Protein 1SVD (pdb70)

Radius of gyration: 25.62 Å; Cα contacts (8 Å, |Δi|>4): 1165; chains: 2; bounding box: 59×53×84 Å

Foldseek 3Di:
DQEAQPDDADLQWKKWKKKFQFDPPDDPSVLLSCLFCCLWVNDDDDDPVCVVDPVVQRTKHFHDKADDPPDNRIIITMIIGHNVSADAQPLPGNCCSNPVPSQVPPRTPAMETQDMARRQVRLVRFDFALQFQPRVCVVQVDDQAAAEEAEEDDLDDAELQRSLVQLLLQLLLAHQEYERDQPPAADPRYGQLSNLVSNLVSQVVSCVNRVGHHAYARELLDDDLVSSVVSVVVNLVSPGQHYEYADVVSHLVSLLVVSVVCSVRRHAYAYEPPPVCVADVDPGHHYHVLHVLLSDRRSYHQAYEQEQLVVDDPQPSLLSLQSLCVQADQWRQDDVSNSRHHIYGSHPRHHHAYEYDDDDALLCQLVSCVSRPGRHYYYDYCQQQVQPVGRSLSSNLNNLSRVLSSVCVVVVHSCNVCVVVSLVVSCVVRVSNVSSCVVPPDDDD/DDDDDDDDDAQPDPRVPPADDPVRQLVVLQVLVVVQWWKWKFKAALVCSVDPDGHTQPDTHHPDNDSVVVSVSQVVVCVVPVQIWMKMWTADVVVRDTPDMTTNHNGD

GO terms:
  GO:0031470 carboxysome (C, EXP)
  GO:0016984 ribulose-bisphosphate carboxylase activity (F, EXP)

Nearest PDB structures (foldseek):
  7smk-assembly1_A  TM=9.960E-01  e=2.592E-88  Halothiobacillus neapolitanus c2
  7qsw-assembly1_C  TM=9.834E-01  e=3.524E-79  synthetic construct
  1ej7-assembly1_L  TM=9.930E-01  e=4.612E-78  Nicotiana tabacum
  6kyj-assembly1_A  TM=9.934E-01  e=1.151E-77  Oryza sativa
  2v63-assembly1_F  TM=9.829E-01  e=4.045E-77  Chlamydomonas reinhardtii

Secondary structure (DSSP, 8-state):
--B-TT----TTSEEEEEEEEEPTT--HHHHHHHHHHHTTT--SS--GGGGGS-TTTSS-EEEEEEEETTEEEEEEEEEEE-GGGS-TT-HHHHHHHHHSSGGG-TTEEEEEEEEEE--HHHHTTS---SS-HHHHHHHHT--SS-EEEEE-S-SSS--HHHHHHHHHHHHHTT-SEEE--TT-SSBTTB-HHHHHHHHHHHHHHHHHHHSS--EEEEE---SSHHHHHHHHHHHHHHT--EEEEETTTT-HHHHHHHHHHHHHHT-EEEEE-TTHHHHHS-TTSEE-HHHHHHHHHHH--SEEE---STTS-GGG-HHHHHHHHHHH-SEE--BGGGTB-S-EE-TTPPP-EEEEESS--GGGHHHHHHHH-SSEEEE-SHHHHT-TT-HHHHHHHHHHHHHHHHHHHHTT--TTTTHHHHHHHHHTT-HHHHHHHHHHPPP--/-----------STTTTSPPP-HHHHHHHHHHHHHTT-EEEEEEE-GGGTT-S-PEEES---TT---HHHHHHHHHHHHHHSTTSEEEEEEEETTTTEEEEEEEEE---

Structure (mmCIF, N/CA/C/O backbone):
data_1SVD
#
_entry.id   1SVD
#
_cell.length_a   157.066
_cell.length_b   157.066
_cell.length_c   107.609
_cell.angle_alpha   90.00
_cell.angle_beta   90.00
_cell.angle_gamma   90.00
#
_symmetry.space_group_name_H-M   'I 4 2 2'
#
loop_
_entity.id
_entity.type
_entity.pdbx_description
1 polymer 'ribulose-1,5-bisphosphate carboxylase/oxygenase large subunit'
2 polymer 'Ribulose bisphosphate carboxylase small chain'
3 non-polymer 'SULFATE ION'
4 non-polymer GLYCEROL
5 water water
#
loop_
_atom_site.group_PDB
_atom_site.id
_atom_site.type_symbol
_atom_site.label_atom_id
_atom_site.label_alt_id
_atom_site.label_comp_id
_atom_site.label_asym_id
_atom_site.label_entity_id
_atom_site.label_seq_id
_atom_site.pdbx_PDB_ins_code
_atom_site.Cartn_x
_atom_site.Cartn_y
_atom_site.Cartn_z
_atom_site.occupancy
_atom_site.B_iso_or_equiv
_atom_site.auth_seq_id
_atom_site.auth_comp_id
_atom_site.auth_asym_id
_atom_site.auth_atom_id
_atom_site.pdbx_PDB_model_num
ATOM 1 N N . THR A 1 16 ? 17.697 48.710 -19.926 1.00 24.75 16 THR A N 1
ATOM 2 C CA . THR A 1 16 ? 16.335 48.145 -19.774 1.00 23.50 16 THR A CA 1
ATOM 3 C C . THR A 1 16 ? 16.152 47.581 -18.356 1.00 20.89 16 THR A C 1
ATOM 4 O O . THR A 1 16 ? 15.034 47.291 -17.946 1.00 21.39 16 THR A O 1
ATOM 8 N N . TYR A 1 17 ? 17.239 47.436 -17.611 1.00 17.28 17 TYR A N 1
ATOM 9 C CA . TYR A 1 17 ? 17.147 46.870 -16.257 1.00 15.30 17 TYR A CA 1
ATOM 10 C C . TYR A 1 17 ? 17.414 47.902 -15.152 1.00 14.53 17 TYR A C 1
ATOM 11 O O . TYR A 1 17 ? 17.231 47.592 -13.968 1.00 15.61 17 TYR A O 1
ATOM 20 N N . TRP A 1 18 ? 17.891 49.097 -15.519 1.00 12.83 18 TRP A N 1
ATOM 21 C CA . TRP A 1 18 ? 18.047 50.185 -14.570 1.00 13.01 18 TRP A CA 1
ATOM 22 C C . TRP A 1 18 ? 16.822 51.090 -14.699 1.00 13.16 18 TRP A C 1
ATOM 23 O O . TRP A 1 18 ? 16.608 51.723 -15.746 1.00 12.30 18 TRP A O 1
ATOM 34 N N . MET A 1 19 ? 16.020 51.129 -13.640 1.00 12.59 19 MET A N 1
ATOM 35 C CA . MET A 1 19 ? 14.708 51.756 -13.648 1.00 13.59 19 MET A CA 1
ATOM 36 C C . MET A 1 19 ? 14.539 52.575 -12.359 1.00 13.71 19 MET A C 1
ATOM 37 O O . MET A 1 19 ? 13.798 52.214 -11.469 1.00 13.00 19 MET A O 1
ATOM 42 N N . PRO A 1 20 ? 15.240 53.701 -12.271 1.00 14.98 20 PRO A N 1
ATOM 43 C CA . PRO A 1 20 ? 15.280 54.504 -11.046 1.00 16.06 20 PRO A CA 1
ATOM 44 C C . PRO A 1 20 ? 13.938 55.118 -10.692 1.00 17.42 20 PRO A C 1
ATOM 45 O O . PRO A 1 20 ? 13.797 55.570 -9.556 1.00 19.02 20 PRO A O 1
ATOM 49 N N . GLU A 1 21 ? 12.995 55.132 -11.627 1.00 17.66 21 GLU A N 1
ATOM 50 C CA . GLU A 1 21 ? 11.643 55.652 -11.341 1.00 19.00 21 GLU A CA 1
ATOM 51 C C . GLU A 1 21 ? 10.674 54.570 -10.915 1.00 17.57 21 GLU A C 1
ATOM 52 O O . GLU A 1 21 ? 9.534 54.862 -10.590 1.00 17.48 21 GLU A O 1
ATOM 58 N N . TYR A 1 22 ? 11.102 53.311 -10.942 1.00 15.35 22 TYR A N 1
ATOM 59 C CA . TYR A 1 22 ? 10.241 52.208 -10.498 1.00 14.19 22 TYR A CA 1
ATOM 60 C C . TYR A 1 22 ? 9.966 52.244 -8.991 1.00 13.43 22 TYR A C 1
ATOM 61 O O . TYR A 1 22 ? 10.884 52.327 -8.172 1.00 12.33 22 TYR A O 1
ATOM 70 N N . THR A 1 23 ? 8.683 52.173 -8.630 1.00 13.62 23 THR A N 1
ATOM 71 C CA . THR A 1 23 ? 8.242 52.040 -7.256 1.00 14.05 23 THR A CA 1
ATOM 72 C C . THR A 1 23 ? 7.888 50.578 -7.028 1.00 13.05 23 THR A C 1
ATOM 73 O O . THR A 1 23 ? 6.962 50.081 -7.651 1.00 12.32 23 THR A O 1
ATOM 77 N N . PRO A 1 24 ? 8.636 49.878 -6.183 1.00 11.68 24 PRO A N 1
ATOM 78 C CA . PRO A 1 24 ? 8.320 48.456 -5.958 1.00 11.38 24 PRO A CA 1
ATOM 79 C C . PRO A 1 24 ? 6.890 48.253 -5.466 1.00 10.60 24 PRO A C 1
ATOM 80 O O . PRO A 1 24 ? 6.319 49.088 -4.709 1.00 8.90 24 PRO A O 1
ATOM 84 N N . LEU A 1 25 ? 6.283 47.169 -5.918 1.00 9.57 25 LEU A N 1
ATOM 85 C CA . LEU A 1 25 ? 4.993 46.741 -5.404 1.00 9.50 25 LEU A CA 1
ATOM 86 C C . LEU A 1 25 ? 5.162 46.028 -4.103 1.00 9.38 25 LEU A C 1
ATOM 87 O O . LEU A 1 25 ? 6.210 45.423 -3.810 1.00 8.00 25 LEU A O 1
ATOM 92 N N . ASP A 1 26 ? 4.113 46.047 -3.306 1.00 10.50 26 ASP A N 1
ATOM 93 C CA . ASP A 1 26 ? 4.140 45.374 -2.025 1.00 11.21 26 ASP A CA 1
ATOM 94 C C . ASP A 1 26 ? 4.245 43.852 -2.193 1.00 11.07 26 ASP A C 1
ATOM 95 O O . ASP A 1 26 ? 4.635 43.171 -1.253 1.00 11.67 26 ASP A O 1
ATOM 100 N N . SER A 1 27 ? 3.974 43.335 -3.392 1.00 9.77 27 SER A N 1
ATOM 101 C CA . SER A 1 27 ? 4.163 41.893 -3.665 1.00 7.90 27 SER A CA 1
ATOM 102 C C . SER A 1 27 ? 5.528 41.534 -4.228 1.00 7.63 27 SER A C 1
ATOM 103 O O . SER A 1 27 ? 5.830 40.362 -4.372 1.00 6.28 27 SER A O 1
ATOM 106 N N . ASP A 1 28 ? 6.357 42.511 -4.569 1.00 6.88 28 ASP A N 1
ATOM 107 C CA . ASP A 1 28 ? 7.650 42.218 -5.181 1.00 6.44 28 ASP A CA 1
ATOM 108 C C . ASP A 1 28 ? 8.600 41.609 -4.124 1.00 6.06 28 ASP A C 1
ATOM 109 O O . ASP A 1 28 ? 8.548 41.938 -2.946 1.00 6.98 28 ASP A O 1
ATOM 114 N N . ILE A 1 29 ? 9.423 40.665 -4.533 1.00 5.98 29 ILE A N 1
ATOM 115 C CA . ILE A 1 29 ? 10.615 40.309 -3.738 1.00 6.24 29 ILE A CA 1
ATOM 116 C C . ILE A 1 29 ? 11.678 41.366 -4.003 1.00 5.73 29 ILE A C 1
ATOM 117 O O . ILE A 1 29 ? 11.915 41.736 -5.151 1.00 5.61 29 ILE A O 1
ATOM 122 N N . LEU A 1 30 ? 12.303 41.874 -2.956 1.00 5.04 30 LEU A N 1
ATOM 123 C CA . LEU A 1 30 ? 13.379 42.848 -3.119 1.00 5.19 30 LEU A CA 1
ATOM 124 C C . LEU A 1 30 ? 14.680 42.273 -2.635 1.00 6.08 30 LEU A C 1
ATOM 125 O O . LEU A 1 30 ? 14.691 41.522 -1.687 1.00 6.56 30 LEU A O 1
ATOM 130 N N . ALA A 1 31 ? 15.778 42.628 -3.292 1.00 5.80 31 ALA A N 1
ATOM 131 C CA . ALA A 1 31 ? 17.097 42.222 -2.847 1.00 6.08 31 ALA A CA 1
ATOM 132 C C . ALA A 1 31 ? 18.003 43.424 -2.763 1.00 6.07 31 ALA A C 1
ATOM 133 O O . ALA A 1 31 ? 17.885 44.356 -3.558 1.00 6.26 31 ALA A O 1
ATOM 135 N N . CYS A 1 32 ? 18.862 43.432 -1.749 1.00 6.48 32 CYS A N 1
ATOM 136 C CA . CYS A 1 32 ? 19.923 44.397 -1.607 1.00 6.04 32 CYS A CA 1
ATOM 137 C C . CYS A 1 32 ? 21.254 43.670 -1.818 1.00 6.51 32 CYS A C 1
ATOM 138 O O . CYS A 1 32 ? 21.601 42.799 -1.021 1.00 6.38 32 CYS A O 1
ATOM 141 N N . PHE A 1 33 ? 21.964 43.999 -2.895 1.00 6.42 33 PHE A N 1
ATOM 142 C CA . PHE A 1 33 ? 23.307 43.433 -3.159 1.00 6.85 33 PHE A CA 1
ATOM 143 C C . PHE A 1 33 ? 24.347 44.535 -2.911 1.00 7.25 33 PHE A C 1
ATOM 144 O O . PHE A 1 33 ? 24.219 45.654 -3.426 1.00 7.72 33 PHE A O 1
ATOM 152 N N . LYS A 1 34 ? 25.377 44.242 -2.127 1.00 7.19 34 LYS A N 1
ATOM 153 C CA . LYS A 1 34 ? 26.547 45.097 -2.063 1.00 6.97 34 LYS A CA 1
ATOM 154 C C . LYS A 1 34 ? 27.488 44.691 -3.190 1.00 7.43 34 LYS A C 1
ATOM 155 O O . LYS A 1 34 ? 27.998 43.565 -3.243 1.00 5.92 34 LYS A O 1
ATOM 161 N N . ILE A 1 35 ? 27.729 45.621 -4.113 1.00 8.28 35 ILE A N 1
ATOM 162 C CA . ILE A 1 35 ? 28.510 45.325 -5.285 1.00 7.96 35 ILE A CA 1
ATOM 163 C C . ILE A 1 35 ? 29.833 46.034 -5.152 1.00 8.58 35 ILE A C 1
ATOM 164 O O . ILE A 1 35 ? 29.854 47.233 -4.975 1.00 8.74 35 ILE A O 1
ATOM 169 N N . THR A 1 36 ? 30.912 45.279 -5.246 1.00 9.61 36 THR A N 1
ATOM 170 C CA . THR A 1 36 ? 32.260 45.837 -5.333 1.00 10.41 36 THR A CA 1
ATOM 171 C C . THR A 1 36 ? 32.683 45.708 -6.788 1.00 11.01 36 THR A C 1
ATOM 172 O O . THR A 1 36 ? 33.117 44.636 -7.209 1.00 11.86 36 THR A O 1
ATOM 176 N N . PRO A 1 37 ? 32.488 46.749 -7.592 1.00 11.73 37 PRO A N 1
ATOM 177 C CA . PRO A 1 37 ? 32.725 46.600 -9.023 1.00 12.29 37 PRO A CA 1
ATOM 178 C C . PRO A 1 37 ? 34.194 46.623 -9.344 1.00 12.36 37 PRO A C 1
ATOM 179 O O . PRO A 1 37 ? 35.039 47.022 -8.535 1.00 11.79 37 PRO A O 1
ATOM 183 N N . GLN A 1 38 ? 34.514 46.142 -10.526 1.00 13.72 38 GLN A N 1
ATOM 184 C CA . GLN A 1 38 ? 35.856 46.369 -11.065 1.00 15.00 38 GLN A CA 1
ATOM 185 C C . GLN A 1 38 ? 35.973 47.895 -11.217 1.00 15.06 38 GLN A C 1
ATOM 186 O O . GLN A 1 38 ? 35.026 48.519 -11.686 1.00 14.13 38 GLN A O 1
ATOM 192 N N . PRO A 1 39 ? 37.074 48.507 -10.769 1.00 15.92 39 PRO A N 1
ATOM 193 C CA . PRO A 1 39 ? 37.192 49.972 -10.858 1.00 16.39 39 PRO A CA 1
ATOM 194 C C . PRO A 1 39 ? 36.882 50.447 -12.267 1.00 16.79 39 PRO A C 1
ATOM 195 O O . PRO A 1 39 ? 37.322 49.797 -13.211 1.00 18.27 39 PRO A O 1
ATOM 199 N N . GLY A 1 40 ? 36.106 51.514 -12.415 1.00 17.41 40 GLY A N 1
ATOM 200 C CA . GLY A 1 40 ? 35.757 52.020 -13.739 1.00 18.11 40 GLY A CA 1
ATOM 201 C C . GLY A 1 40 ? 34.413 51.577 -14.304 1.00 18.81 40 GLY A C 1
ATOM 202 O O . GLY A 1 40 ? 33.892 52.228 -15.209 1.00 19.20 40 GLY A O 1
ATOM 203 N N . VAL A 1 41 ? 33.850 50.478 -13.795 1.00 17.25 41 VAL A N 1
ATOM 204 C CA . VAL A 1 41 ? 32.571 49.981 -14.276 1.00 17.66 41 VAL A CA 1
ATOM 205 C C . VAL A 1 41 ? 31.491 50.885 -13.716 1.00 16.95 41 VAL A C 1
ATOM 206 O O . VAL A 1 41 ? 31.471 51.222 -12.523 1.00 16.37 41 VAL A O 1
ATOM 210 N N . ASP A 1 42 ? 30.615 51.297 -14.608 1.00 16.89 42 ASP A N 1
ATOM 211 C CA . ASP A 1 42 ? 29.528 52.187 -14.279 1.00 17.16 42 ASP A CA 1
ATOM 212 C C . ASP A 1 42 ? 28.598 51.503 -13.258 1.00 15.76 42 ASP A C 1
ATOM 213 O O . ASP A 1 42 ? 28.209 50.356 -13.468 1.00 14.94 42 ASP A O 1
ATOM 218 N N . ARG A 1 43 ? 28.275 52.195 -12.170 1.00 15.58 43 ARG A N 1
ATOM 219 C CA . ARG A 1 43 ? 27.404 51.620 -11.121 1.00 14.64 43 ARG A CA 1
ATOM 220 C C . ARG A 1 43 ? 26.042 51.169 -11.650 1.00 15.37 43 ARG A C 1
ATOM 221 O O . ARG A 1 43 ? 25.590 50.081 -11.321 1.00 12.88 43 ARG A O 1
ATOM 229 N N . GLU A 1 44 ? 25.398 52.005 -12.470 1.00 15.68 44 GLU A N 1
ATOM 230 C CA . GLU A 1 44 ? 24.066 51.689 -12.987 1.00 16.11 44 GLU A CA 1
ATOM 231 C C . GLU A 1 44 ? 24.121 50.498 -13.933 1.00 16.47 44 GLU A C 1
ATOM 232 O O . GLU A 1 44 ? 23.208 49.688 -13.984 1.00 16.14 44 GLU A O 1
ATOM 238 N N . GLU A 1 45 ? 25.201 50.392 -14.692 1.00 16.02 45 GLU A N 1
ATOM 239 C CA . GLU A 1 45 ? 25.372 49.275 -15.592 1.00 16.64 45 GLU A CA 1
ATOM 240 C C . GLU A 1 45 ? 25.551 47.958 -14.818 1.00 15.22 45 GLU A C 1
ATOM 241 O O . GLU A 1 45 ? 24.959 46.932 -15.174 1.00 14.32 45 GLU A O 1
ATOM 247 N N . ALA A 1 46 ? 26.375 47.996 -13.773 1.00 14.59 46 ALA A N 1
ATOM 248 C CA . ALA A 1 46 ? 26.587 46.822 -12.917 1.00 13.52 46 ALA A CA 1
ATOM 249 C C . ALA A 1 46 ? 25.291 46.389 -12.232 1.00 13.36 46 ALA A C 1
ATOM 250 O O . ALA A 1 46 ? 24.986 45.216 -12.183 1.00 13.53 46 ALA A O 1
ATOM 252 N N . ALA A 1 47 ? 24.546 47.354 -11.717 1.00 12.52 47 ALA A N 1
ATOM 253 C CA . ALA A 1 47 ? 23.282 47.078 -11.034 1.00 12.08 47 ALA A CA 1
ATOM 254 C C . ALA A 1 47 ? 22.312 46.441 -11.997 1.00 11.63 47 ALA A C 1
ATOM 255 O O . ALA A 1 47 ? 21.622 45.474 -11.658 1.00 10.93 47 ALA A O 1
ATOM 257 N N . ALA A 1 48 ? 22.234 47.005 -13.204 1.00 11.48 48 ALA A N 1
ATOM 258 C CA . ALA A 1 48 ? 21.380 46.479 -14.260 1.00 11.84 48 ALA A CA 1
ATOM 259 C C . ALA A 1 48 ? 21.765 45.067 -14.644 1.00 12.21 48 ALA A C 1
ATOM 260 O O . ALA A 1 48 ? 20.920 44.221 -14.892 1.00 12.32 48 ALA A O 1
ATOM 262 N N . ALA A 1 49 ? 23.062 44.821 -14.720 1.00 12.46 49 ALA A N 1
ATOM 263 C CA . ALA A 1 49 ? 23.580 43.526 -15.097 1.00 12.79 49 ALA A CA 1
ATOM 264 C C . ALA A 1 49 ? 23.187 42.450 -14.056 1.00 12.75 49 ALA A C 1
ATOM 265 O O . ALA A 1 49 ? 22.769 41.360 -14.417 1.00 14.00 49 ALA A O 1
ATOM 267 N N . VAL A 1 50 ? 23.290 42.800 -12.789 1.00 13.19 50 VAL A N 1
ATOM 268 C CA . VAL A 1 50 ? 22.920 41.884 -11.694 1.00 14.10 50 VAL A CA 1
ATOM 269 C C . VAL A 1 50 ? 21.402 41.606 -11.730 1.00 14.35 50 VAL A C 1
ATOM 270 O O . VAL A 1 50 ? 20.950 40.451 -11.602 1.00 14.61 50 VAL A O 1
ATOM 274 N N . ALA A 1 51 ? 20.607 42.632 -12.010 1.00 13.88 51 ALA A N 1
ATOM 275 C CA . ALA A 1 51 ? 19.158 42.431 -12.156 1.00 14.05 51 ALA A CA 1
ATOM 276 C C . ALA A 1 51 ? 18.836 41.482 -13.289 1.00 15.06 51 ALA A C 1
ATOM 277 O O . ALA A 1 51 ? 17.966 40.603 -13.170 1.00 15.57 51 ALA A O 1
ATOM 279 N N . ALA A 1 52 ? 19.554 41.628 -14.406 1.00 15.13 52 ALA A N 1
ATOM 280 C CA . ALA A 1 52 ? 19.304 40.833 -15.587 1.00 16.52 52 ALA A CA 1
ATOM 281 C C . ALA A 1 52 ? 19.693 39.379 -15.340 1.00 18.47 52 ALA A C 1
ATOM 282 O O . ALA A 1 52 ? 18.917 38.507 -15.663 1.00 18.65 52 ALA A O 1
ATOM 284 N N . GLU A 1 53 ? 20.883 39.144 -14.806 1.00 21.49 53 GLU A N 1
ATOM 285 C CA . GLU A 1 53 ? 21.397 37.768 -14.706 1.00 24.33 53 GLU A CA 1
ATOM 286 C C . GLU A 1 53 ? 20.483 36.984 -13.724 1.00 25.03 53 GLU A C 1
ATOM 287 O O . GLU A 1 53 ? 20.087 35.846 -14.027 1.00 25.57 53 GLU A O 1
ATOM 293 N N . SER A 1 54 ? 20.090 37.647 -12.624 1.00 24.34 54 SER A N 1
ATOM 294 C CA . SER A 1 54 ? 19.192 37.078 -11.601 1.00 23.52 54 SER A CA 1
ATOM 295 C C . SER A 1 54 ? 17.707 37.016 -11.968 1.00 24.23 54 SER A C 1
ATOM 296 O O . SER A 1 54 ? 16.862 36.700 -11.110 1.00 24.18 54 SER A O 1
ATOM 299 N N . SER A 1 55 ? 17.367 37.315 -13.216 1.00 23.63 55 SER A N 1
ATOM 300 C CA . SER A 1 55 ? 16.000 37.166 -13.686 1.00 24.30 55 SER A CA 1
ATOM 301 C C . SER A 1 55 ? 15.992 36.547 -15.080 1.00 26.51 55 SER A C 1
ATOM 302 O O . SER A 1 55 ? 15.600 35.406 -15.229 1.00 25.88 55 SER A O 1
ATOM 305 N N . THR A 1 56 ? 16.434 37.308 -16.086 1.00 28.46 56 THR A N 1
ATOM 306 C CA . THR A 1 56 ? 16.504 36.860 -17.488 1.00 30.35 56 THR A CA 1
ATOM 307 C C . THR A 1 56 ? 17.863 36.233 -17.881 1.00 31.83 56 THR A C 1
ATOM 308 O O . THR A 1 56 ? 17.924 35.481 -18.821 1.00 32.03 56 THR A O 1
ATOM 312 N N . GLY A 1 57 ? 18.949 36.556 -17.186 1.00 34.62 57 GLY A N 1
ATOM 313 C CA . GLY A 1 57 ? 20.276 36.059 -17.556 1.00 36.93 57 GLY A CA 1
ATOM 314 C C . GLY A 1 57 ? 21.077 36.783 -18.653 1.00 39.23 57 GLY A C 1
ATOM 315 O O . GLY A 1 57 ? 22.290 36.553 -18.770 1.00 40.29 57 GLY A O 1
ATOM 316 N N . THR A 1 58 ? 20.439 37.650 -19.448 1.00 40.96 58 THR A N 1
ATOM 317 C CA . THR A 1 58 ? 21.069 38.157 -20.684 1.00 42.10 58 THR A CA 1
ATOM 318 C C . THR A 1 58 ? 20.669 39.592 -21.049 1.00 42.70 58 THR A C 1
ATOM 319 O O . THR A 1 58 ? 19.609 40.068 -20.639 1.00 43.36 58 THR A O 1
ATOM 323 N N . TRP A 1 59 ? 21.504 40.262 -21.845 1.00 43.25 59 TRP A N 1
ATOM 324 C CA . TRP A 1 59 ? 21.199 41.613 -22.342 1.00 43.83 59 TRP A CA 1
ATOM 325 C C . TRP A 1 59 ? 20.725 41.616 -23.785 1.00 42.40 59 TRP A C 1
ATOM 326 O O . TRP A 1 59 ? 20.003 42.519 -24.181 1.00 42.75 59 TRP A O 1
ATOM 337 N N . THR A 1 60 ? 21.145 40.629 -24.573 1.00 40.79 60 THR A N 1
ATOM 338 C CA . THR A 1 60 ? 20.860 40.631 -26.009 1.00 39.77 60 THR A CA 1
ATOM 339 C C . THR A 1 60 ? 19.554 39.879 -26.301 1.00 37.43 60 THR A C 1
ATOM 340 O O . THR A 1 60 ? 19.427 38.710 -25.949 1.00 37.73 60 THR A O 1
ATOM 344 N N . THR A 1 61 ? 18.613 40.557 -26.959 1.00 34.14 61 THR A N 1
ATOM 345 C CA . THR A 1 61 ? 17.336 39.963 -27.360 1.00 31.74 61 THR A CA 1
ATOM 346 C C . THR A 1 61 ? 17.464 38.914 -28.481 1.00 28.98 61 THR A C 1
ATOM 347 O O . THR A 1 61 ? 18.111 39.157 -29.496 1.00 29.22 61 THR A O 1
ATOM 351 N N . VAL A 1 62 ? 16.799 37.780 -28.298 1.00 24.47 62 VAL A N 1
ATOM 352 C CA . VAL A 1 62 ? 16.614 36.764 -29.341 1.00 21.49 62 VAL A CA 1
ATOM 353 C C . VAL A 1 62 ? 15.119 36.674 -29.661 1.00 18.58 62 VAL A C 1
ATOM 354 O O . VAL A 1 62 ? 14.294 37.222 -28.946 1.00 17.35 62 VAL A O 1
ATOM 358 N N . TRP A 1 63 ? 14.740 35.972 -30.716 1.00 16.55 63 TRP A N 1
ATOM 359 C CA . TRP A 1 63 ? 13.355 36.051 -31.187 1.00 14.91 63 TRP A CA 1
ATOM 360 C C . TRP A 1 63 ? 12.334 35.567 -30.144 1.00 14.36 63 TRP A C 1
ATOM 361 O O . TRP A 1 63 ? 11.227 36.098 -30.020 1.00 14.20 63 TRP A O 1
ATOM 372 N N . THR A 1 64 ? 12.712 34.565 -29.358 1.00 12.80 64 THR A N 1
ATOM 373 C CA . THR A 1 64 ? 11.786 34.039 -28.337 1.00 12.47 64 THR A CA 1
ATOM 374 C C . THR A 1 64 ? 11.457 35.067 -27.253 1.00 12.65 64 THR A C 1
ATOM 375 O O . THR A 1 64 ? 10.393 35.000 -26.614 1.00 12.48 64 THR A O 1
ATOM 379 N N . ASP A 1 65 ? 12.353 36.026 -27.015 1.00 12.00 65 ASP A N 1
ATOM 380 C CA . ASP A 1 65 ? 12.036 37.091 -26.059 1.00 11.85 65 ASP A CA 1
ATOM 381 C C . ASP A 1 65 ? 10.784 37.839 -26.505 1.00 11.24 65 ASP A C 1
ATOM 382 O O . ASP A 1 65 ? 9.984 38.290 -25.681 1.00 10.94 65 ASP A O 1
ATOM 387 N N . LEU A 1 66 ? 10.671 38.025 -27.816 1.00 10.76 66 LEU A N 1
ATOM 388 C CA . LEU A 1 66 ? 9.593 38.816 -28.391 1.00 12.14 66 LEU A CA 1
ATOM 389 C C . LEU A 1 66 ? 8.246 38.088 -28.327 1.00 12.18 66 LEU A C 1
ATOM 390 O O . LEU A 1 66 ? 7.214 38.703 -28.580 1.00 12.21 66 LEU A O 1
ATOM 395 N N . LEU A 1 67 ? 8.264 36.812 -27.964 1.00 11.76 67 LEU A N 1
ATOM 396 C CA . LEU A 1 67 ? 7.032 36.066 -27.645 1.00 12.20 67 LEU A CA 1
ATOM 397 C C . LEU A 1 67 ? 6.534 36.361 -26.232 1.00 11.83 67 LEU A C 1
ATOM 398 O O . LEU A 1 67 ? 5.452 35.918 -25.882 1.00 11.40 67 LEU A O 1
ATOM 403 N N . THR A 1 68 ? 7.310 37.088 -25.423 1.00 10.39 68 THR A N 1
ATOM 404 C CA . THR A 1 68 ? 6.963 37.290 -24.005 1.00 11.36 68 THR A CA 1
ATOM 405 C C . THR A 1 68 ? 6.736 38.746 -23.675 1.00 12.32 68 THR A C 1
ATOM 406 O O . THR A 1 68 ? 7.118 39.621 -24.447 1.00 13.72 68 THR A O 1
ATOM 410 N N . ASP A 1 69 ? 6.165 38.976 -22.497 1.00 12.47 69 ASP A N 1
ATOM 411 C CA . ASP A 1 69 ? 5.963 40.309 -21.934 1.00 13.56 69 ASP A CA 1
ATOM 412 C C . ASP A 1 69 ? 7.243 40.649 -21.173 1.00 13.42 69 ASP A C 1
ATOM 413 O O . ASP A 1 69 ? 7.328 40.485 -19.958 1.00 12.88 69 ASP A O 1
ATOM 418 N N . MET A 1 70 ? 8.191 41.177 -21.934 1.00 14.69 70 MET A N 1
ATOM 419 C CA . MET A 1 70 ? 9.537 41.530 -21.472 1.00 17.09 70 MET A CA 1
ATOM 420 C C . MET A 1 70 ? 9.552 42.603 -20.385 1.00 17.65 70 MET A C 1
ATOM 421 O O . MET A 1 70 ? 10.424 42.560 -19.518 1.00 20.82 70 MET A O 1
ATOM 426 N N . ASP A 1 71 ? 8.610 43.527 -20.426 1.00 16.80 71 ASP A N 1
ATOM 427 C CA . ASP A 1 71 ? 8.496 44.611 -19.448 1.00 18.05 71 ASP A CA 1
ATOM 428 C C . ASP A 1 71 ? 8.123 44.023 -18.081 1.00 16.26 71 ASP A C 1
ATOM 429 O O . ASP A 1 71 ? 8.505 44.552 -17.031 1.00 16.57 71 ASP A O 1
ATOM 434 N N . TYR A 1 72 ? 7.348 42.946 -18.086 1.00 14.40 72 TYR A N 1
ATOM 435 C CA . TYR A 1 72 ? 6.883 42.378 -16.840 1.00 14.16 72 TYR A CA 1
ATOM 436 C C . TYR A 1 72 ? 7.928 41.434 -16.244 1.00 14.01 72 TYR A C 1
ATOM 437 O O . TYR A 1 72 ? 8.283 41.560 -15.069 1.00 14.39 72 TYR A O 1
ATOM 446 N N . TYR A 1 73 ? 8.407 40.491 -17.042 1.00 13.49 73 TYR A N 1
ATOM 447 C CA . TYR A 1 73 ? 9.230 39.389 -16.528 1.00 14.43 73 TYR A CA 1
ATOM 448 C C . TYR A 1 73 ? 10.715 39.690 -16.504 1.00 15.93 73 TYR A C 1
ATOM 449 O O . TYR A 1 73 ? 11.524 39.149 -17.310 1.00 17.81 73 TYR A O 1
ATOM 458 N N . LYS A 1 74 ? 11.083 40.547 -15.577 1.00 14.69 74 LYS A N 1
ATOM 459 C CA . LYS A 1 74 ? 12.474 40.911 -15.362 1.00 14.88 74 LYS A CA 1
ATOM 460 C C . LYS A 1 74 ? 12.608 41.523 -14.000 1.00 14.31 74 LYS A C 1
ATOM 461 O O . LYS A 1 74 ? 11.682 42.181 -13.506 1.00 14.26 74 LYS A O 1
ATOM 467 N N . GLY A 1 75 ? 13.774 41.317 -13.420 1.00 13.45 75 GLY A N 1
ATOM 468 C CA . GLY A 1 75 ? 14.216 42.059 -12.273 1.00 12.89 75 GLY A CA 1
ATOM 469 C C . GLY A 1 75 ? 14.537 43.472 -12.701 1.00 13.20 75 GLY A C 1
ATOM 470 O O . GLY A 1 75 ? 14.986 43.714 -13.813 1.00 13.37 75 GLY A O 1
ATOM 471 N N . ARG A 1 76 ? 14.289 44.426 -11.836 1.00 11.93 76 ARG A N 1
ATOM 472 C CA . ARG A 1 76 ? 14.738 45.768 -12.142 1.00 12.35 76 ARG A CA 1
ATOM 473 C C . ARG A 1 76 ? 15.433 46.433 -10.978 1.00 9.75 76 ARG A C 1
ATOM 474 O O . ARG A 1 76 ? 14.963 46.393 -9.850 1.00 7.25 76 ARG A O 1
ATOM 482 N N . ALA A 1 77 ? 16.603 47.001 -11.265 1.00 8.27 77 ALA A N 1
ATOM 483 C CA . ALA A 1 77 ? 17.364 47.741 -10.284 1.00 7.99 77 ALA A CA 1
ATOM 484 C C . ALA A 1 77 ? 16.711 49.101 -10.159 1.00 8.06 77 ALA A C 1
ATOM 485 O O . ALA A 1 77 ? 16.579 49.798 -11.148 1.00 9.49 77 ALA A O 1
ATOM 487 N N . TYR A 1 78 ? 16.307 49.500 -8.977 1.00 8.07 78 TYR A N 1
ATOM 488 C CA . TYR A 1 78 ? 15.541 50.732 -8.830 1.00 9.09 78 TYR A CA 1
ATOM 489 C C . TYR A 1 78 ? 16.166 51.764 -7.901 1.00 8.85 78 TYR A C 1
ATOM 490 O O . TYR A 1 78 ? 15.665 52.901 -7.786 1.00 10.14 78 TYR A O 1
ATOM 499 N N . ARG A 1 79 ? 17.260 51.409 -7.250 1.00 8.48 79 ARG A N 1
ATOM 500 C CA . ARG A 1 79 ? 17.966 52.319 -6.388 1.00 9.59 79 ARG A CA 1
ATOM 501 C C . ARG A 1 79 ? 19.402 51.882 -6.174 1.00 9.50 79 ARG A C 1
ATOM 502 O O . ARG A 1 79 ? 19.692 50.684 -6.078 1.00 9.31 79 ARG A O 1
ATOM 510 N N . ILE A 1 80 ? 20.300 52.881 -6.156 1.00 8.77 80 ILE A N 1
ATOM 511 C CA . ILE A 1 80 ? 21.687 52.692 -5.783 1.00 10.33 80 ILE A CA 1
ATOM 512 C C . ILE A 1 80 ? 22.036 53.606 -4.615 1.00 10.00 80 ILE A C 1
ATOM 513 O O . ILE A 1 80 ? 21.628 54.776 -4.579 1.00 10.09 80 ILE A O 1
ATOM 518 N N . GLU A 1 81 ? 22.796 53.091 -3.656 1.00 9.26 81 GLU A N 1
ATOM 519 C CA . GLU A 1 81 ? 23.305 53.914 -2.564 1.00 9.50 81 GLU A CA 1
ATOM 520 C C . GLU A 1 81 ? 24.786 53.685 -2.320 1.00 10.44 81 GLU A C 1
ATOM 521 O O . GLU A 1 81 ? 25.306 52.609 -2.570 1.00 8.82 81 GLU A O 1
ATOM 527 N N . ASP A 1 82 ? 25.458 54.692 -1.766 1.00 10.42 82 ASP A N 1
ATOM 528 C CA . ASP A 1 82 ? 26.787 54.502 -1.229 1.00 12.12 82 ASP A CA 1
ATOM 529 C C . ASP A 1 82 ? 26.793 53.537 -0.041 1.00 12.42 82 ASP A C 1
ATOM 530 O O . ASP A 1 82 ? 25.811 53.423 0.709 1.00 13.33 82 ASP A O 1
ATOM 535 N N . VAL A 1 83 ? 27.903 52.828 0.138 1.00 12.65 83 VAL A N 1
ATOM 536 C CA . VAL A 1 83 ? 28.119 52.039 1.325 1.00 13.48 83 VAL A CA 1
ATOM 537 C C . VAL A 1 83 ? 28.912 52.904 2.289 1.00 16.30 83 VAL A C 1
ATOM 538 O O . VAL A 1 83 ? 30.024 53.330 1.936 1.00 15.01 83 VAL A O 1
ATOM 542 N N . PRO A 1 84 ? 28.359 53.196 3.470 1.00 18.97 84 PRO A N 1
ATOM 543 C CA . PRO A 1 84 ? 29.066 54.053 4.438 1.00 21.06 84 PRO A CA 1
ATOM 544 C C . PRO A 1 84 ? 30.422 53.443 4.797 1.00 22.81 84 PRO A C 1
ATOM 545 O O . PRO A 1 84 ? 30.498 52.260 5.092 1.00 23.86 84 PRO A O 1
ATOM 549 N N . GLY A 1 85 ? 31.482 54.240 4.714 1.00 25.29 85 GLY A N 1
ATO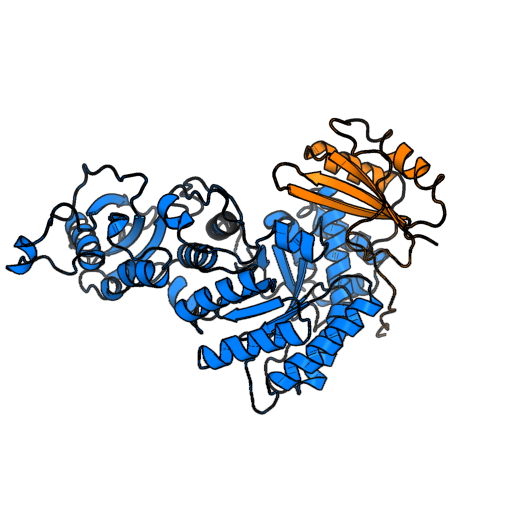M 550 C CA . GLY A 1 85 ? 32.829 53.764 5.027 1.00 26.45 85 GLY A CA 1
ATOM 551 C C . GLY A 1 85 ? 33.607 53.080 3.895 1.00 26.75 85 GLY A C 1
ATOM 552 O O . GLY A 1 85 ? 34.832 52.963 3.997 1.00 28.06 85 GLY A O 1
ATOM 553 N N . ASP A 1 86 ? 32.929 52.642 2.827 1.00 25.95 86 ASP A N 1
ATOM 554 C CA . ASP A 1 86 ? 33.586 51.871 1.761 1.00 24.90 86 ASP A CA 1
ATOM 555 C C . ASP A 1 86 ? 33.309 52.460 0.382 1.00 24.02 86 ASP A C 1
ATOM 556 O O . ASP A 1 86 ? 32.304 52.126 -0.258 1.00 23.13 86 ASP A O 1
ATOM 561 N N . ASP A 1 87 ? 34.222 53.309 -0.090 1.00 22.58 87 ASP A N 1
ATOM 562 C CA . ASP A 1 87 ? 34.078 53.976 -1.384 1.00 21.62 87 ASP A CA 1
ATOM 563 C C . ASP A 1 87 ? 34.197 53.028 -2.577 1.00 19.30 87 ASP A C 1
ATOM 564 O O . ASP A 1 87 ? 33.861 53.409 -3.673 1.00 18.75 87 ASP A O 1
ATOM 569 N N . ALA A 1 88 ? 34.717 51.824 -2.372 1.00 17.46 88 ALA A N 1
ATOM 570 C CA . ALA A 1 88 ? 34.913 50.857 -3.466 1.00 16.33 88 ALA A CA 1
ATOM 571 C C . ALA A 1 88 ? 33.658 49.997 -3.749 1.00 15.29 88 ALA A C 1
ATOM 572 O O . ALA A 1 88 ? 33.698 49.088 -4.611 1.00 15.40 88 ALA A O 1
ATOM 574 N N . ALA A 1 89 ? 32.581 50.256 -3.012 1.00 12.34 89 ALA A N 1
ATOM 575 C CA . ALA A 1 89 ? 31.355 49.453 -3.134 1.00 10.87 89 ALA A CA 1
ATOM 576 C C . ALA A 1 89 ? 30.114 50.321 -3.073 1.00 10.33 89 ALA A C 1
ATOM 577 O O . ALA A 1 89 ? 30.162 51.447 -2.614 1.00 10.28 89 ALA A O 1
ATOM 579 N N . PHE A 1 90 ? 28.997 49.766 -3.536 1.00 8.85 90 PHE A N 1
ATOM 580 C CA . PHE A 1 90 ? 27.693 50.432 -3.528 1.00 7.76 90 PHE A CA 1
ATOM 581 C C . PHE A 1 90 ? 26.631 49.389 -3.305 1.00 8.16 90 PHE A C 1
ATOM 582 O O . PHE A 1 90 ? 26.868 48.212 -3.560 1.00 7.95 90 PHE A O 1
ATOM 590 N N . TYR A 1 91 ? 25.481 49.815 -2.811 1.00 7.63 91 TYR A N 1
ATOM 591 C CA . TYR A 1 91 ? 24.314 48.961 -2.690 1.00 7.94 91 TYR A CA 1
ATOM 592 C C . TYR A 1 91 ? 23.405 49.118 -3.891 1.00 8.32 91 TYR A C 1
ATOM 593 O O . TYR A 1 91 ? 23.160 50.240 -4.383 1.00 7.75 91 TYR A O 1
ATOM 602 N N . ALA 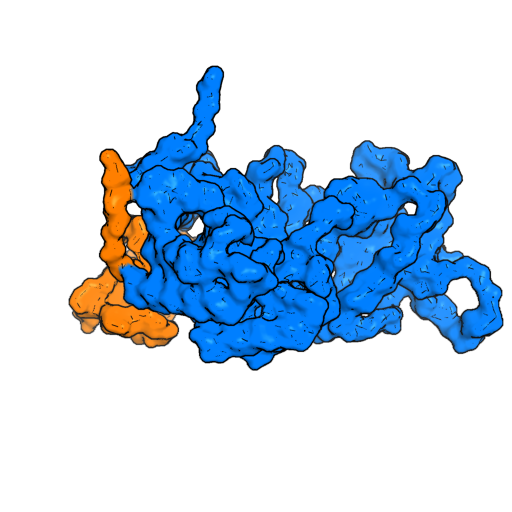A 1 92 ? 22.963 47.980 -4.413 1.00 8.13 92 ALA A N 1
ATOM 603 C CA . ALA A 1 92 ? 22.009 47.933 -5.504 1.00 8.20 92 ALA A CA 1
ATOM 604 C C . ALA A 1 92 ? 20.759 47.260 -4.961 1.00 9.00 92 ALA A C 1
ATOM 605 O O . ALA A 1 92 ? 20.820 46.138 -4.437 1.00 9.88 92 ALA A O 1
ATOM 607 N N . PHE A 1 93 ? 19.626 47.938 -5.124 1.00 7.94 93 PHE A N 1
ATOM 608 C CA . PHE A 1 93 ? 18.325 47.465 -4.695 1.00 7.08 93 PHE A CA 1
ATOM 609 C C . PHE A 1 93 ? 17.561 47.034 -5.946 1.00 7.74 93 PHE A C 1
ATOM 610 O O . PHE A 1 93 ? 17.455 47.773 -6.947 1.00 6.29 93 PHE A O 1
ATOM 618 N N . ILE A 1 94 ? 17.133 45.784 -5.941 1.00 7.60 94 ILE A N 1
ATOM 619 C CA . ILE A 1 94 ? 16.507 45.145 -7.087 1.00 7.91 94 ILE A CA 1
ATOM 620 C C . ILE A 1 94 ? 15.173 44.558 -6.710 1.00 7.40 94 ILE A C 1
ATOM 621 O O . ILE A 1 94 ? 15.059 43.941 -5.682 1.00 6.59 94 ILE A O 1
ATOM 626 N N . ALA A 1 95 ? 14.178 44.749 -7.573 1.00 6.38 95 ALA A N 1
ATOM 627 C CA . ALA A 1 95 ? 12.827 44.256 -7.379 1.00 5.94 95 ALA A CA 1
ATOM 628 C C . ALA A 1 95 ? 12.480 43.205 -8.432 1.00 6.75 95 ALA A C 1
ATOM 629 O O . ALA A 1 95 ? 12.789 43.355 -9.619 1.00 7.68 95 ALA A O 1
ATOM 631 N N . TYR A 1 96 ? 11.815 42.163 -7.963 1.00 6.51 96 TYR A N 1
ATOM 632 C CA . TYR A 1 96 ? 11.450 40.992 -8.766 1.00 6.17 96 TYR A CA 1
ATOM 633 C C . TYR A 1 96 ? 9.966 40.705 -8.555 1.00 6.85 96 TYR A C 1
ATOM 634 O O . TYR A 1 96 ? 9.509 40.483 -7.436 1.00 6.29 96 TYR A O 1
ATOM 643 N N . PRO A 1 97 ? 9.194 40.694 -9.612 1.00 7.54 97 PRO A N 1
ATOM 644 C CA . PRO A 1 97 ? 7.782 40.344 -9.490 1.00 8.73 97 PRO A CA 1
ATOM 645 C C . PRO A 1 97 ? 7.574 38.989 -8.809 1.00 7.64 97 PRO A C 1
ATOM 646 O O . PRO A 1 97 ? 8.336 38.028 -9.062 1.00 7.71 97 PRO A O 1
ATOM 650 N N . ILE A 1 98 ? 6.522 38.879 -8.003 1.00 8.09 98 ILE A N 1
ATOM 651 C CA . ILE A 1 98 ? 6.269 37.658 -7.236 1.00 8.19 98 ILE A CA 1
ATOM 652 C C . ILE A 1 98 ? 6.135 36.408 -8.134 1.00 9.25 98 ILE A C 1
ATOM 653 O O . ILE A 1 98 ? 6.494 35.314 -7.713 1.00 8.45 98 ILE A O 1
ATOM 658 N N . ASP A 1 99 ? 5.652 36.612 -9.351 1.00 10.02 99 ASP A N 1
ATOM 659 C CA . ASP A 1 99 ? 5.449 35.566 -10.350 1.00 12.47 99 ASP A CA 1
ATOM 660 C C . ASP A 1 99 ? 6.643 34.994 -11.020 1.00 10.59 99 ASP A C 1
ATOM 661 O O . ASP A 1 99 ? 6.486 34.083 -11.839 1.00 11.83 99 ASP A O 1
ATOM 666 N N . LEU A 1 100 ? 7.819 35.521 -10.748 1.00 8.45 100 LEU A N 1
ATOM 667 C CA . LEU A 1 100 ? 9.028 34.933 -11.267 1.00 9.17 100 LEU A CA 1
ATOM 668 C C . LEU A 1 100 ? 9.322 33.627 -10.551 1.00 8.42 100 LEU A C 1
ATOM 669 O O . LEU A 1 100 ? 10.139 32.857 -11.027 1.00 9.21 100 LEU A O 1
ATOM 674 N N . PHE A 1 101 ? 8.679 33.390 -9.421 1.00 7.65 101 PHE A N 1
ATOM 675 C CA . PHE A 1 101 ? 9.074 32.296 -8.513 1.00 7.11 101 PHE A CA 1
ATOM 676 C C . PHE A 1 101 ? 8.032 31.244 -8.321 1.00 7.64 101 PHE A C 1
ATOM 677 O O . PHE A 1 101 ? 6.836 31.531 -8.293 1.00 7.72 101 PHE A O 1
ATOM 685 N N . GLU A 1 102 ? 8.475 30.005 -8.123 1.00 7.28 102 GLU A N 1
ATOM 686 C CA . GLU A 1 102 ? 7.593 28.968 -7.599 1.00 6.75 102 GLU A CA 1
ATOM 687 C C . GLU A 1 102 ? 7.163 29.338 -6.173 1.00 7.46 102 GLU A C 1
ATOM 688 O O . GLU A 1 102 ? 7.973 29.697 -5.342 1.00 8.44 102 GLU A O 1
ATOM 694 N N . GLU A 1 103 ? 5.873 29.241 -5.915 1.00 8.10 103 GLU A N 1
ATOM 695 C CA . GLU A 1 103 ? 5.334 29.453 -4.551 1.00 9.27 103 GLU A CA 1
ATOM 696 C C . GLU A 1 103 ? 5.867 28.431 -3.569 1.00 8.87 103 GLU A C 1
ATOM 697 O O . GLU A 1 103 ? 6.123 27.267 -3.933 1.00 9.36 103 GLU A O 1
ATOM 703 N N . GLY A 1 104 ? 6.036 28.824 -2.305 1.00 7.37 104 GLY A N 1
ATOM 704 C CA . GLY A 1 104 ? 6.396 27.878 -1.271 1.00 8.34 104 GLY A CA 1
ATOM 705 C C . GLY A 1 104 ? 7.728 27.211 -1.491 1.00 8.03 104 GLY A C 1
ATOM 706 O O . GLY A 1 104 ? 7.934 26.058 -1.073 1.00 8.57 104 GLY A O 1
ATOM 707 N N . SER A 1 105 ? 8.640 27.936 -2.114 1.00 7.33 105 SER A N 1
ATOM 708 C CA . SER A 1 105 ? 9.920 27.369 -2.556 1.00 8.11 105 SER A CA 1
ATOM 709 C C . SER A 1 105 ? 11.092 28.286 -2.277 1.00 7.69 105 SER A C 1
ATOM 710 O O . SER A 1 105 ? 11.565 29.043 -3.152 1.00 7.60 105 SER A O 1
ATOM 713 N N . VAL A 1 106 ? 11.648 28.183 -1.078 1.00 8.18 106 VAL A N 1
ATOM 714 C CA . VAL A 1 106 ? 12.896 28.869 -0.818 1.00 8.70 106 VAL A CA 1
ATOM 715 C C . VAL A 1 106 ? 13.960 28.384 -1.775 1.00 7.90 106 VAL A C 1
ATOM 716 O O . VAL A 1 106 ? 14.841 29.138 -2.158 1.00 8.49 106 VAL A O 1
ATOM 720 N N . VAL A 1 107 ? 13.888 27.117 -2.183 1.00 6.89 107 VAL A N 1
ATOM 721 C CA . VAL A 1 107 ? 14.850 26.609 -3.148 1.00 7.41 107 VAL A CA 1
ATOM 722 C C . VAL A 1 107 ? 14.837 27.449 -4.436 1.00 6.20 107 VAL A C 1
ATOM 723 O O . VAL A 1 107 ? 15.866 27.880 -4.941 1.00 6.14 107 VAL A O 1
ATOM 727 N N . ASN A 1 108 ? 13.652 27.706 -4.957 1.00 6.12 108 ASN A N 1
ATOM 728 C CA . ASN A 1 108 ? 13.537 28.463 -6.200 1.00 6.09 108 ASN A CA 1
ATOM 729 C C . ASN A 1 108 ? 13.905 29.938 -6.082 1.00 5.61 108 ASN A C 1
ATOM 730 O O . ASN A 1 108 ? 14.542 30.482 -6.954 1.00 5.77 108 ASN A O 1
ATOM 735 N N . VAL A 1 109 ? 13.515 30.562 -4.988 1.00 6.73 109 VAL A N 1
ATOM 736 C CA . VAL A 1 109 ? 13.867 31.960 -4.769 1.00 7.38 109 VAL A CA 1
ATOM 737 C C . VAL A 1 109 ? 15.366 32.098 -4.672 1.00 7.42 109 VAL A C 1
ATOM 738 O O . VAL A 1 109 ? 15.977 32.943 -5.361 1.00 7.74 109 VAL A O 1
ATOM 742 N N . PHE A 1 110 ? 15.982 31.234 -3.884 1.00 7.98 110 PHE A N 1
ATOM 743 C CA . PHE A 1 110 ? 17.432 31.236 -3.670 1.00 9.00 110 PHE A CA 1
ATOM 744 C C . PHE A 1 110 ? 18.167 30.949 -4.957 1.00 9.60 110 PHE A C 1
ATOM 745 O O . PHE A 1 110 ? 19.095 31.647 -5.332 1.00 10.06 110 PHE A O 1
ATOM 753 N N . THR A 1 111 ? 17.734 29.920 -5.684 1.00 8.59 111 THR A N 1
ATOM 754 C CA . THR A 1 111 ? 18.412 29.586 -6.914 1.00 9.71 111 THR A CA 1
ATOM 755 C C . THR A 1 111 ? 18.318 30.737 -7.898 1.00 10.49 111 THR A C 1
ATOM 756 O O . THR A 1 111 ? 19.291 31.038 -8.606 1.00 11.09 111 THR A O 1
ATOM 760 N N . SER A 1 112 ? 17.153 31.384 -7.952 1.00 9.86 112 SER A N 1
ATOM 761 C CA . SER A 1 112 ? 16.970 32.468 -8.904 1.00 10.80 112 SER A CA 1
ATOM 762 C C . SER A 1 112 ? 17.852 33.642 -8.557 1.00 10.83 112 SER A C 1
ATOM 763 O O . SER A 1 112 ? 18.459 34.249 -9.445 1.00 11.37 112 SER A O 1
ATOM 766 N N . LEU A 1 113 ? 17.973 33.956 -7.272 1.00 8.82 113 LEU A N 1
ATOM 767 C CA . LEU A 1 113 ? 18.725 35.142 -6.886 1.00 10.29 113 LEU A CA 1
ATOM 768 C C . LEU A 1 113 ? 20.226 34.932 -6.891 1.00 10.22 113 LEU A C 1
ATOM 769 O O . LEU A 1 113 ? 20.965 35.841 -7.225 1.00 12.69 113 LEU A O 1
ATOM 774 N N . VAL A 1 114 ? 20.684 33.743 -6.538 1.00 8.90 114 VAL A N 1
ATOM 775 C CA . VAL A 1 114 ? 22.114 33.554 -6.308 1.00 9.76 114 VAL A CA 1
ATOM 776 C C . VAL A 1 114 ? 22.729 32.478 -7.177 1.00 9.02 114 VAL A C 1
ATOM 777 O O . VAL A 1 114 ? 23.911 32.157 -7.010 1.00 9.35 114 VAL A O 1
ATOM 781 N N . GLY A 1 115 ? 21.976 31.934 -8.124 1.00 8.84 115 GLY A N 1
ATOM 782 C CA . GLY A 1 115 ? 22.450 30.812 -8.911 1.00 9.02 115 GLY A CA 1
ATOM 783 C C . GLY A 1 115 ? 23.641 31.112 -9.815 1.00 8.86 115 GLY A C 1
ATOM 784 O O . GLY A 1 115 ? 24.548 30.283 -9.924 1.00 9.65 115 GLY A O 1
ATOM 785 N N . ASN A 1 116 ? 23.655 32.282 -10.442 1.00 9.36 116 ASN A N 1
ATOM 786 C CA . ASN A 1 116 ? 24.707 32.618 -11.425 1.00 10.96 116 ASN A CA 1
ATOM 787 C C . ASN A 1 116 ? 25.453 33.908 -11.191 1.00 9.78 116 ASN A C 1
ATOM 788 O O . ASN A 1 116 ? 26.603 34.060 -11.616 1.00 10.30 116 ASN A O 1
ATOM 793 N N . VAL A 1 117 ? 24.812 34.854 -10.534 1.00 9.96 117 VAL A N 1
ATOM 794 C CA . VAL A 1 117 ? 25.319 36.210 -10.517 1.00 9.30 117 VAL A CA 1
ATOM 795 C C . VAL A 1 117 ? 26.615 36.400 -9.760 1.00 7.83 117 VAL A C 1
ATOM 796 O O . VAL A 1 117 ? 27.320 37.362 -10.021 1.00 7.95 117 VAL A O 1
ATOM 800 N N . PHE A 1 118 ? 26.935 35.478 -8.847 1.00 6.93 118 PH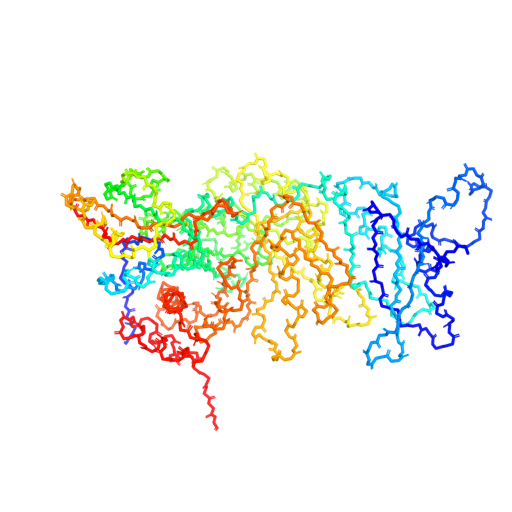E A N 1
ATOM 801 C CA . PHE A 1 118 ? 28.176 35.588 -8.066 1.00 6.88 118 PHE A CA 1
ATOM 802 C C . PHE A 1 118 ? 29.426 35.307 -8.877 1.00 7.05 118 PHE A C 1
ATOM 803 O O . PHE A 1 118 ? 30.529 35.554 -8.402 1.00 6.68 118 PHE A O 1
ATOM 811 N N . GLY A 1 119 ? 29.263 34.808 -10.098 1.00 6.88 119 GLY A N 1
ATOM 812 C CA . GLY A 1 119 ? 30.382 34.602 -11.008 1.00 8.71 119 GLY A CA 1
ATOM 813 C C . GLY A 1 119 ? 30.620 35.733 -11.988 1.00 9.84 119 GLY A C 1
ATOM 814 O O . GLY A 1 119 ? 31.498 35.657 -12.855 1.00 9.71 119 GLY A O 1
ATOM 815 N N . PHE A 1 120 ? 29.836 36.793 -11.859 1.00 11.47 120 PHE A N 1
ATOM 816 C CA . PHE A 1 120 ? 29.886 37.924 -12.777 1.00 12.78 120 PHE A CA 1
ATOM 817 C C . PHE A 1 120 ? 31.284 38.543 -12.755 1.00 12.66 120 PHE A C 1
ATOM 818 O O . PHE A 1 120 ? 31.807 38.910 -11.717 1.00 12.21 120 PHE A O 1
ATOM 826 N N . LYS A 1 121 ? 31.922 38.587 -13.908 1.00 13.34 121 LYS A N 1
ATOM 827 C CA . LYS A 1 121 ? 33.343 38.956 -13.992 1.00 14.67 121 LYS A CA 1
ATOM 828 C C . LYS A 1 121 ? 33.575 40.455 -13.915 1.00 14.39 121 LYS A C 1
ATOM 829 O O . LYS A 1 121 ? 34.694 40.883 -13.665 1.00 14.16 121 LYS A O 1
ATOM 835 N N . ALA A 1 122 ? 32.534 41.241 -14.134 1.00 14.01 122 ALA A N 1
ATOM 836 C CA . ALA A 1 122 ? 32.645 42.713 -14.051 1.00 14.33 122 ALA A CA 1
ATOM 837 C C . ALA A 1 122 ? 32.599 43.261 -12.612 1.00 14.69 122 ALA A C 1
ATOM 838 O O . ALA A 1 122 ? 32.684 44.479 -12.408 1.00 13.32 122 ALA A O 1
ATOM 840 N N . VAL A 1 123 ? 32.431 42.384 -11.617 1.00 14.71 123 VAL A N 1
ATOM 841 C CA . VAL A 1 123 ? 32.543 42.811 -10.222 1.00 15.23 123 VAL A CA 1
ATOM 842 C C . VAL A 1 123 ? 33.710 42.076 -9.588 1.00 14.69 123 VAL A C 1
ATOM 843 O O . VAL A 1 123 ? 34.058 40.990 -10.030 1.00 16.49 123 VAL A O 1
ATOM 847 N N . ARG A 1 124 ? 34.353 42.699 -8.611 1.00 13.08 124 ARG A N 1
ATOM 848 C CA . ARG A 1 124 ? 35.344 42.031 -7.766 1.00 13.20 124 ARG A CA 1
ATOM 849 C C . ARG A 1 124 ? 34.698 41.186 -6.695 1.00 11.99 124 ARG A C 1
ATOM 850 O O . ARG A 1 124 ? 35.257 40.190 -6.294 1.00 12.82 124 ARG A O 1
ATOM 858 N N . GLY A 1 125 ? 33.492 41.552 -6.276 1.00 10.73 125 GLY A N 1
ATOM 859 C CA . GLY A 1 125 ? 32.781 40.789 -5.281 1.00 10.16 125 GLY A CA 1
ATOM 860 C C . GLY A 1 125 ? 31.323 41.200 -5.268 1.00 8.56 125 GLY A C 1
ATOM 861 O O . GLY A 1 125 ? 30.981 42.318 -5.614 1.00 8.65 125 GLY A O 1
ATOM 862 N N . LEU A 1 126 ? 30.485 40.261 -4.876 1.00 7.99 126 LEU A N 1
ATOM 863 C CA . LEU A 1 126 ? 29.054 40.478 -4.776 1.00 7.02 126 LEU A CA 1
ATOM 864 C C . LEU A 1 126 ? 28.590 39.901 -3.438 1.00 6.87 126 LEU A C 1
ATOM 865 O O . LEU A 1 126 ? 28.948 38.782 -3.120 1.00 7.29 126 LEU A O 1
ATOM 870 N N . ARG A 1 127 ? 27.842 40.674 -2.645 1.00 7.10 127 ARG A N 1
ATOM 871 C CA . ARG A 1 127 ? 27.330 40.188 -1.387 1.00 7.03 127 ARG A CA 1
ATOM 872 C C . ARG A 1 127 ? 25.835 40.449 -1.325 1.00 7.10 127 ARG A C 1
ATOM 873 O O . ARG A 1 127 ? 25.407 41.609 -1.389 1.00 6.73 127 ARG A O 1
ATOM 881 N N . LEU A 1 128 ? 25.065 39.388 -1.174 1.00 6.04 128 LEU A N 1
ATOM 882 C CA . LEU A 1 128 ? 23.625 39.528 -0.938 1.00 5.64 128 LEU A CA 1
ATOM 883 C C . LEU A 1 128 ? 23.409 39.850 0.529 1.00 5.73 128 LEU A C 1
ATOM 884 O O . LEU A 1 128 ? 23.677 39.033 1.418 1.00 5.52 128 LEU A O 1
ATOM 889 N N . GLU A 1 129 ? 22.951 41.063 0.796 1.00 6.45 129 GLU A N 1
ATOM 890 C CA . GLU A 1 129 ? 22.824 41.566 2.166 1.00 7.19 129 GLU A CA 1
ATOM 891 C C . GLU A 1 129 ? 21.457 41.279 2.788 1.00 6.11 129 GLU A C 1
ATOM 892 O O . GLU A 1 129 ? 21.355 41.086 3.989 1.00 6.23 129 GLU A O 1
ATOM 898 N N . ASP A 1 130 ? 20.386 41.394 2.013 1.00 6.42 130 ASP A N 1
ATOM 899 C CA . ASP A 1 130 ? 19.015 41.262 2.550 1.00 5.86 130 ASP A CA 1
ATOM 900 C C . ASP A 1 130 ? 18.075 40.993 1.412 1.00 5.66 130 ASP A C 1
ATOM 901 O O . ASP A 1 130 ? 18.365 41.343 0.238 1.00 5.34 130 ASP A O 1
ATOM 906 N N . VAL A 1 131 ? 16.963 40.346 1.754 1.00 5.52 131 VAL A N 1
ATOM 907 C CA . VAL A 1 131 ? 15.904 40.009 0.816 1.00 4.99 131 VAL A CA 1
ATOM 908 C C . VAL A 1 131 ? 14.580 40.294 1.505 1.00 5.55 131 VAL A C 1
ATOM 909 O O . VAL A 1 131 ? 14.361 39.805 2.627 1.00 6.38 131 VAL A O 1
ATOM 913 N N . ARG A 1 132 ? 13.728 41.099 0.872 1.00 5.57 132 ARG A N 1
ATOM 914 C CA . ARG A 1 132 ? 12.373 41.379 1.375 1.00 5.52 132 ARG A CA 1
ATOM 915 C C . ARG A 1 132 ? 11.413 40.363 0.791 1.00 5.70 132 ARG A C 1
ATOM 916 O O . ARG A 1 132 ? 11.141 40.357 -0.418 1.00 6.25 132 ARG A O 1
ATOM 924 N N . PHE A 1 133 ? 10.930 39.469 1.650 1.00 5.78 133 PHE A N 1
ATOM 925 C CA . PHE A 1 133 ? 9.914 38.487 1.266 1.00 6.31 133 PHE A CA 1
ATOM 926 C C . PHE A 1 133 ? 8.577 39.150 1.593 1.00 6.80 133 PHE A C 1
ATOM 927 O O . PHE A 1 133 ? 8.288 39.438 2.780 1.00 7.07 133 PHE A O 1
ATOM 935 N N . PRO A 1 134 ? 7.759 39.401 0.576 1.00 6.33 134 PRO A N 1
ATOM 936 C CA . PRO A 1 134 ? 6.464 40.028 0.803 1.00 6.78 134 PRO A CA 1
ATOM 937 C C . PRO A 1 134 ? 5.534 39.077 1.551 1.00 7.47 134 PRO A C 1
ATOM 938 O O . PRO A 1 134 ? 5.671 37.861 1.420 1.00 5.82 134 PRO A O 1
ATOM 942 N N . LEU A 1 135 ? 4.585 39.627 2.306 1.00 6.93 135 LEU A N 1
ATOM 943 C CA . LEU A 1 135 ? 3.622 38.781 2.991 1.00 8.01 135 LEU A CA 1
ATOM 944 C C . LEU A 1 135 ? 2.929 37.782 2.067 1.00 7.15 135 LEU A C 1
ATOM 945 O O . LEU A 1 135 ? 2.734 36.617 2.450 1.00 6.86 135 LEU A O 1
ATOM 950 N N . ALA A 1 136 ? 2.583 38.183 0.847 1.00 7.14 136 ALA A N 1
ATOM 951 C CA . ALA A 1 136 ? 1.910 37.245 -0.069 1.00 7.51 136 ALA A CA 1
ATOM 952 C C . ALA A 1 136 ? 2.747 36.025 -0.398 1.00 8.09 136 ALA A C 1
ATOM 953 O O . ALA A 1 136 ? 2.183 34.961 -0.652 1.00 10.01 136 ALA A O 1
ATOM 955 N N . TYR A 1 137 ? 4.064 36.176 -0.421 1.00 5.76 137 TYR A N 1
ATOM 956 C CA . TYR A 1 137 ? 4.987 35.016 -0.547 1.00 4.75 137 TYR A CA 1
ATOM 957 C C . TYR A 1 137 ? 5.160 34.257 0.760 1.00 4.49 137 TYR A C 1
ATOM 958 O O . TYR A 1 137 ? 5.152 32.997 0.789 1.00 5.69 137 TYR A O 1
ATOM 967 N N . VAL A 1 138 ? 5.263 34.967 1.868 1.00 5.31 138 VAL A N 1
ATOM 968 C CA . VAL A 1 138 ? 5.404 34.297 3.160 1.00 6.09 138 VAL A CA 1
ATOM 969 C C . VAL A 1 138 ? 4.226 33.317 3.410 1.00 6.80 138 VAL A C 1
ATOM 970 O O . VAL A 1 138 ? 4.422 32.208 3.924 1.00 7.80 138 VAL A O 1
ATOM 974 N N . LYS A 1 139 ? 3.025 33.697 2.993 1.00 6.83 139 LYS A N 1
ATOM 975 C CA . LYS A 1 139 ? 1.842 32.868 3.227 1.00 7.70 139 LYS A CA 1
ATOM 976 C C . LYS A 1 139 ? 1.863 31.579 2.429 1.00 7.91 139 LYS A C 1
ATOM 977 O O . LYS A 1 139 ? 1.049 30.681 2.705 1.00 9.11 139 LYS A O 1
ATOM 983 N N . THR A 1 140 ? 2.746 31.480 1.441 1.00 6.44 140 THR A N 1
ATOM 984 C CA . THR A 1 140 ? 2.852 30.233 0.663 1.00 6.19 140 THR A CA 1
ATOM 985 C C . THR A 1 140 ? 3.833 29.217 1.233 1.00 6.00 140 THR A C 1
ATOM 986 O O . THR A 1 140 ? 3.919 28.098 0.715 1.00 5.86 140 THR A O 1
ATOM 990 N N . CYS A 1 141 ? 4.610 29.619 2.227 1.00 6.38 141 CYS A N 1
ATOM 991 C CA . CYS A 1 141 ? 5.638 28.794 2.840 1.00 6.67 141 CYS A CA 1
ATOM 992 C C . CYS A 1 141 ? 5.144 28.200 4.149 1.00 7.00 141 CYS A C 1
ATOM 993 O O . CYS A 1 141 ? 4.403 28.832 4.874 1.00 6.96 141 CYS A O 1
ATOM 996 N N . GLY A 1 142 ? 5.555 26.976 4.457 1.00 6.56 142 GLY A N 1
ATOM 997 C CA . GLY A 1 142 ? 5.116 26.300 5.646 1.00 7.52 142 GLY A CA 1
ATOM 998 C C . GLY A 1 142 ? 5.545 26.917 6.946 1.00 6.39 142 GLY A C 1
ATOM 999 O O . GLY A 1 142 ? 4.803 26.911 7.947 1.00 7.14 142 GLY A O 1
ATOM 1000 N N . GLY A 1 143 ? 6.764 27.432 6.958 1.00 6.98 143 GLY A N 1
ATOM 1001 C CA . GLY A 1 143 ? 7.340 27.978 8.172 1.00 7.13 143 GLY A CA 1
ATOM 1002 C C . GLY A 1 143 ? 7.669 26.996 9.259 1.00 6.44 143 GLY A C 1
ATOM 1003 O O . GLY A 1 143 ? 7.732 25.809 9.038 1.00 5.80 143 GLY A O 1
ATOM 1004 N N . PRO A 1 144 ? 7.939 27.515 10.466 1.00 5.51 144 PRO A N 1
ATOM 1005 C CA . PRO A 1 144 ? 8.277 26.639 11.590 1.00 6.74 144 PRO A CA 1
ATOM 1006 C C . PRO A 1 144 ? 7.260 25.573 11.836 1.00 6.96 144 PRO A C 1
ATOM 1007 O O . PRO A 1 144 ? 6.057 25.833 11.751 1.00 7.07 144 PRO A O 1
ATOM 1011 N N . PRO A 1 145 ? 7.693 24.360 12.109 1.00 6.50 145 PRO A N 1
ATOM 1012 C CA . PRO A 1 145 ? 6.723 23.314 12.473 1.00 7.72 145 PRO A CA 1
ATOM 1013 C C . PRO A 1 145 ? 5.833 23.701 13.649 1.00 7.44 145 PRO A C 1
ATOM 1014 O O . PRO A 1 145 ? 4.602 23.435 13.614 1.00 7.54 145 PRO A O 1
ATOM 1018 N N . HIS A 1 146 ? 6.412 24.363 14.641 1.00 6.95 146 HIS A N 1
ATOM 1019 C CA . HIS A 1 146 ? 5.670 24.823 15.798 1.00 6.19 146 HIS A CA 1
ATOM 1020 C C . HIS A 1 146 ? 5.849 26.275 16.146 1.00 5.97 146 HIS A C 1
ATOM 1021 O O . HIS A 1 146 ? 4.845 27.032 16.314 1.00 6.24 146 HIS A O 1
ATOM 1028 N N . GLY A 1 147 ? 7.105 26.671 16.276 1.00 5.92 147 GLY A N 1
ATOM 1029 C CA . GLY A 1 147 ? 7.423 28.019 16.699 1.00 5.16 147 GLY A CA 1
ATOM 1030 C C . GLY A 1 147 ? 7.435 28.180 18.191 1.00 5.90 147 GLY A C 1
ATOM 1031 O O . GLY A 1 147 ? 7.031 27.279 18.948 1.00 4.91 147 GLY A O 1
ATOM 1032 N N . ILE A 1 148 ? 7.908 29.336 18.642 1.00 5.31 148 ILE A N 1
ATOM 1033 C CA . ILE A 1 148 ? 8.300 29.505 20.032 1.00 5.84 148 ILE A CA 1
ATOM 1034 C C . ILE A 1 148 ? 7.149 29.209 20.997 1.00 5.72 148 ILE A C 1
ATOM 1035 O O . ILE A 1 148 ? 7.301 28.491 21.996 1.00 5.81 148 ILE A O 1
ATOM 1040 N N . GLN A 1 149 ? 6.003 29.812 20.749 1.00 6.58 149 GLN A N 1
ATOM 1041 C CA . GLN A 1 149 ? 4.945 29.729 21.724 1.00 6.88 149 GLN A CA 1
ATOM 1042 C C . GLN A 1 149 ? 4.323 28.360 21.809 1.00 6.14 149 GLN A C 1
ATOM 1043 O O . GLN A 1 149 ? 4.071 27.855 22.920 1.00 6.90 149 GLN A O 1
ATOM 1049 N N . VAL A 1 150 ? 4.110 27.699 20.678 1.00 6.08 150 VAL A N 1
ATOM 1050 C CA . VAL A 1 150 ? 3.617 26.331 20.693 1.00 5.17 150 VAL A CA 1
ATOM 1051 C C . VAL A 1 150 ? 4.625 25.393 21.353 1.00 5.73 150 VAL A C 1
ATOM 1052 O O . VAL A 1 150 ? 4.242 24.509 22.102 1.00 6.43 150 VAL A O 1
ATOM 1056 N N . GLU A 1 151 ? 5.908 25.548 21.040 1.00 5.36 151 GLU A N 1
ATOM 1057 C CA . GLU A 1 151 ? 6.952 24.728 21.671 1.00 5.20 151 GLU A CA 1
ATOM 1058 C C . GLU A 1 151 ? 6.939 24.876 23.211 1.00 4.82 151 GLU A C 1
ATOM 1059 O O . GLU A 1 151 ? 7.015 23.876 23.938 1.00 5.66 151 GLU A O 1
ATOM 1065 N N . ARG A 1 152 ? 6.808 26.101 23.719 1.00 4.56 152 ARG A N 1
ATOM 1066 C CA . ARG A 1 152 ? 6.722 26.298 25.154 1.00 5.41 152 ARG A CA 1
ATOM 1067 C C . ARG A 1 152 ? 5.517 25.579 25.759 1.00 4.97 152 ARG A C 1
ATOM 1068 O O . ARG A 1 152 ? 5.621 24.983 26.870 1.00 4.97 152 ARG A O 1
ATOM 1076 N N . ASP A 1 153 ? 4.402 25.565 25.03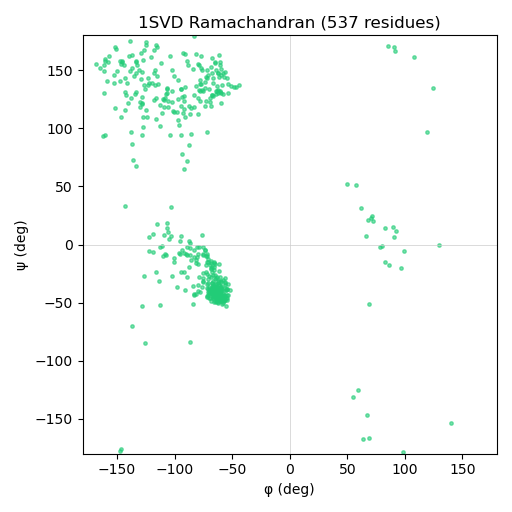5 1.00 4.47 153 ASP A N 1
ATOM 1077 C CA . ASP A 1 153 ? 3.204 24.906 25.528 1.00 4.66 153 ASP A CA 1
ATOM 1078 C C . ASP A 1 153 ? 3.385 23.368 25.547 1.00 6.10 153 ASP A C 1
ATOM 1079 O O . ASP A 1 153 ? 2.990 22.695 26.505 1.00 5.48 153 ASP A O 1
ATOM 1084 N N . LYS A 1 154 ? 3.997 22.830 24.506 1.00 6.28 154 LYS A N 1
ATOM 1085 C CA . LYS A 1 154 ? 4.182 21.390 24.365 1.00 7.49 154 LYS A CA 1
ATOM 1086 C C . LYS A 1 154 ? 5.175 20.899 25.416 1.00 7.85 154 LYS A C 1
ATOM 1087 O O . LYS A 1 154 ? 4.958 19.858 26.001 1.00 8.62 154 LYS A O 1
ATOM 1093 N N . MET A 1 155 ? 6.217 21.666 25.688 1.00 7.66 155 MET A N 1
ATOM 1094 C CA . MET A 1 155 ? 7.251 21.276 26.678 1.00 8.13 155 MET A CA 1
ATOM 1095 C C . MET A 1 155 ? 6.959 21.745 28.108 1.00 7.14 155 MET A C 1
ATOM 1096 O O . MET A 1 155 ? 7.662 21.337 29.034 1.00 7.95 155 MET A O 1
ATOM 1101 N N . ASN A 1 156 ? 5.929 22.579 28.271 1.00 7.44 156 ASN A N 1
ATOM 1102 C CA . ASN A 1 156 ? 5.540 23.155 29.546 1.00 8.40 156 ASN A CA 1
ATOM 1103 C C . ASN A 1 156 ? 6.679 23.942 30.198 1.00 7.97 156 ASN A C 1
ATOM 1104 O O . ASN A 1 156 ? 6.948 23.795 31.399 1.00 9.40 156 ASN A O 1
ATOM 1109 N N . LYS A 1 157 ? 7.301 24.867 29.430 1.00 6.61 157 LYS A N 1
ATOM 1110 C CA . LYS A 1 157 ? 8.445 25.619 29.891 1.00 7.41 157 LYS A CA 1
ATOM 1111 C C . LYS A 1 157 ? 8.217 27.107 29.638 1.00 7.79 157 LYS A C 1
ATOM 1112 O O . LYS A 1 157 ? 8.012 27.519 28.496 1.00 6.81 157 LYS A O 1
ATOM 1118 N N . TYR A 1 158 ? 8.200 27.867 30.723 1.00 6.02 158 TYR A N 1
ATOM 1119 C CA . TYR A 1 158 ? 7.894 29.295 30.673 1.00 5.83 158 TYR A CA 1
ATOM 1120 C C . TYR A 1 158 ? 8.789 30.090 31.581 1.00 7.22 158 TYR A C 1
ATOM 1121 O O . TYR A 1 158 ? 9.208 29.605 32.625 1.00 8.11 158 TYR A O 1
ATOM 1130 N N . GLY A 1 159 ? 9.058 31.320 31.180 1.00 6.94 159 GLY A N 1
ATOM 1131 C CA . GLY A 1 159 ? 9.629 32.303 32.098 1.00 7.39 159 GLY A CA 1
ATOM 1132 C C . GLY A 1 159 ? 11.135 32.367 32.144 1.00 6.46 159 GLY A C 1
ATOM 1133 O O . GLY A 1 159 ? 11.696 33.073 32.951 1.00 6.34 159 GLY A O 1
ATOM 1134 N N . ARG A 1 160 ? 11.788 31.630 31.265 1.00 6.16 160 ARG A N 1
ATOM 1135 C CA . ARG A 1 160 ? 13.251 31.614 31.211 1.00 4.93 160 ARG A CA 1
ATOM 1136 C C . ARG A 1 160 ? 13.717 31.088 29.864 1.00 5.34 160 ARG A C 1
ATOM 1137 O O . ARG A 1 160 ? 12.999 30.338 29.180 1.00 3.74 160 ARG A O 1
ATOM 1145 N N . PRO A 1 161 ? 14.974 31.399 29.516 1.00 5.02 161 PRO A N 1
ATOM 1146 C CA . PRO A 1 161 ? 15.635 30.693 28.410 1.00 4.63 161 PRO A CA 1
ATOM 1147 C C . PRO A 1 161 ? 15.718 29.200 28.711 1.00 5.52 161 PRO A C 1
ATOM 1148 O O . PRO A 1 161 ? 15.650 28.751 29.868 1.00 5.35 161 PRO A O 1
ATOM 1152 N N . LEU A 1 162 ? 15.786 28.423 27.660 1.00 6.55 162 LEU A N 1
ATOM 1153 C CA . LEU A 1 162 ? 16.010 26.992 27.745 1.00 7.69 162 LEU A CA 1
ATOM 1154 C C . LEU A 1 162 ? 17.521 26.730 27.724 1.00 7.73 162 LEU A C 1
ATOM 1155 O O . LEU A 1 162 ? 18.317 27.588 27.298 1.00 9.25 162 LEU A O 1
ATOM 1160 N N . LEU A 1 163 ? 17.940 25.573 28.235 1.00 6.85 163 LEU A N 1
ATOM 1161 C CA . LEU A 1 163 ? 19.348 25.265 28.412 1.00 7.58 163 LEU A CA 1
ATOM 1162 C C . LEU A 1 163 ? 19.647 23.979 27.738 1.00 7.76 163 LEU A C 1
ATOM 1163 O O . LEU A 1 163 ? 18.885 23.020 27.903 1.00 7.19 163 LEU A O 1
ATOM 1168 N N . GLY A 1 164 ? 20.731 23.920 26.974 1.00 8.72 164 GLY A N 1
ATOM 1169 C CA . GLY A 1 164 ? 21.100 22.695 26.269 1.00 9.42 164 GLY A CA 1
ATOM 1170 C C . GLY A 1 164 ? 22.597 22.442 26.336 1.00 10.94 164 GLY A C 1
ATOM 1171 O O . GLY A 1 164 ? 23.354 23.268 26.809 1.00 9.86 164 GLY A O 1
ATOM 1172 N N . CYS A 1 165 ? 23.022 21.303 25.822 1.00 12.88 165 CYS A N 1
ATOM 1173 C CA . CYS A 1 165 ? 24.456 20.951 25.804 1.00 14.35 165 CYS A CA 1
ATOM 1174 C C . CYS A 1 165 ? 24.732 20.013 24.647 1.00 13.75 165 CYS A C 1
ATOM 1175 O O . CYS A 1 165 ? 23.950 19.089 24.453 1.00 11.57 165 CYS A O 1
ATOM 1178 N N . THR A 1 166 ? 25.843 20.196 23.928 1.00 13.41 166 THR A N 1
ATOM 1179 C CA . THR A 1 166 ? 26.202 19.277 22.846 1.00 13.94 166 THR A CA 1
ATOM 1180 C C . THR A 1 166 ? 27.140 18.249 23.450 1.00 13.09 166 THR A C 1
ATOM 1181 O O . THR A 1 166 ? 28.064 18.617 24.133 1.00 13.73 166 THR A O 1
ATOM 1185 N N . ILE A 1 167 ? 26.915 16.977 23.167 1.00 12.67 167 ILE A N 1
ATOM 1186 C CA . ILE A 1 167 ? 27.745 15.933 23.751 1.00 12.42 167 ILE A CA 1
ATOM 1187 C C . ILE A 1 167 ? 29.073 15.910 23.003 1.00 13.61 167 ILE A C 1
ATOM 1188 O O . ILE A 1 167 ? 29.106 16.014 21.772 1.00 12.39 167 ILE A O 1
ATOM 1193 N N . LYS A 1 168 ? 30.145 15.766 23.757 1.00 13.00 168 LYS A N 1
ATOM 1194 C CA . LYS A 1 168 ? 31.489 15.615 23.199 1.00 15.01 168 LYS A CA 1
ATOM 1195 C C . LYS A 1 168 ? 32.128 14.462 23.956 1.00 14.84 168 LYS A C 1
ATOM 1196 O O . LYS A 1 168 ? 31.689 14.154 25.067 1.00 13.79 168 LYS A O 1
ATOM 1202 N N . PRO A 1 169 ? 33.139 13.811 23.376 1.00 14.90 169 PRO A N 1
ATOM 1203 C CA . PRO A 1 169 ? 33.682 14.147 22.057 1.00 15.30 169 PRO A CA 1
ATOM 1204 C C . PRO A 1 169 ? 32.680 13.851 20.939 1.00 15.88 169 PRO A C 1
ATOM 1205 O O . PRO A 1 169 ? 31.800 12.999 21.126 1.00 15.20 169 PRO A O 1
ATOM 1209 N N . LYS A 1 170 ? 32.880 14.468 19.779 1.00 16.52 170 LYS A N 1
ATOM 1210 C CA . LYS A 1 170 ? 32.003 14.226 18.614 1.00 17.92 170 LYS A CA 1
ATOM 1211 C C . LYS A 1 170 ? 32.252 12.854 18.009 1.00 17.29 170 LYS A C 1
ATOM 1212 O O . LYS A 1 170 ? 31.436 12.364 17.214 1.00 18.69 170 LYS A O 1
ATOM 1218 N N . LEU A 1 171 ? 33.391 12.235 18.315 1.00 13.94 171 LEU A N 1
ATOM 1219 C CA . LEU A 1 171 ? 33.699 10.926 17.750 1.00 13.78 171 LEU A CA 1
ATOM 1220 C C . LEU A 1 171 ? 34.078 9.900 18.793 1.00 13.16 171 LEU A C 1
ATOM 1221 O O . LEU A 1 171 ? 34.738 10.221 19.767 1.00 12.94 171 LEU A O 1
ATOM 1226 N N . GLY A 1 172 ? 33.742 8.648 18.518 1.00 11.95 172 GLY A N 1
ATOM 1227 C CA . GLY A 1 172 ? 34.325 7.539 19.209 1.00 11.55 172 GLY A CA 1
ATOM 1228 C C . GLY A 1 172 ? 33.532 6.930 20.335 1.00 10.83 172 GLY A C 1
ATOM 1229 O O . GLY A 1 172 ? 34.005 5.943 20.867 1.00 11.67 172 GLY A O 1
ATOM 1230 N N . LEU A 1 173 ? 32.390 7.506 20.701 1.00 9.36 173 LEU A N 1
ATOM 1231 C CA . LEU A 1 173 ? 31.584 6.978 21.801 1.00 8.71 173 LEU A CA 1
ATOM 1232 C C . LEU A 1 173 ? 30.587 5.984 21.235 1.00 7.85 173 LEU A C 1
ATOM 1233 O O . LEU A 1 173 ? 29.913 6.274 20.258 1.00 7.70 173 LEU A O 1
ATOM 1238 N N . SER A 1 174 ? 30.431 4.847 21.895 1.00 6.20 174 SER A N 1
ATOM 1239 C CA . SER A 1 174 ? 29.286 3.975 21.592 1.00 5.67 174 SER A CA 1
ATOM 1240 C C . SER A 1 174 ? 27.953 4.650 21.869 1.00 5.30 174 SER A C 1
ATOM 1241 O O . SER A 1 174 ? 27.864 5.583 22.647 1.00 5.11 174 SER A O 1
ATOM 1244 N N . ALA A 1 175 ? 26.882 4.092 21.310 1.00 4.28 175 ALA A N 1
ATOM 1245 C CA . ALA A 1 175 ? 25.536 4.557 21.613 1.00 3.50 175 ALA A CA 1
ATOM 1246 C C . ALA A 1 175 ? 25.249 4.562 23.100 1.00 3.97 175 ALA A C 1
ATOM 1247 O O . ALA A 1 175 ? 24.727 5.546 23.642 1.00 3.86 175 ALA A O 1
ATOM 1249 N N . LYS A 1 176 ? 25.610 3.475 23.784 1.00 3.76 176 LYS A N 1
ATOM 1250 C CA . LYS A 1 176 ? 25.305 3.389 25.214 1.00 5.08 176 LYS A CA 1
ATOM 1251 C C . LYS A 1 176 ? 26.112 4.388 26.009 1.00 4.11 176 LYS A C 1
ATOM 1252 O O . LYS A 1 176 ? 25.575 5.049 26.887 1.00 4.69 176 LYS A O 1
ATOM 1258 N N . ASN A 1 177 ? 27.400 4.558 25.686 1.00 4.01 177 ASN A N 1
ATOM 1259 C CA . ASN A 1 177 ? 28.208 5.557 26.404 1.00 4.86 177 ASN A CA 1
ATOM 1260 C C . ASN A 1 177 ? 27.748 6.985 26.139 1.00 4.11 177 ASN A C 1
ATOM 1261 O O . ASN A 1 177 ? 27.752 7.842 27.045 1.00 4.78 177 ASN A O 1
ATOM 1266 N N . TYR A 1 178 ? 27.355 7.248 24.896 1.00 4.45 178 TYR A N 1
ATOM 1267 C CA . TYR A 1 178 ? 26.810 8.537 24.504 1.00 5.23 178 TYR A CA 1
ATOM 1268 C C . TYR A 1 178 ? 25.532 8.872 25.308 1.00 6.02 178 TYR A C 1
ATOM 1269 O O . TYR A 1 178 ? 25.353 9.979 25.836 1.00 6.28 178 TYR A O 1
ATOM 1278 N N . GLY A 1 179 ? 24.661 7.877 25.416 1.00 6.17 179 GLY A N 1
ATOM 1279 C CA . GLY A 1 179 ? 23.458 7.955 26.212 1.00 6.49 179 GLY A CA 1
ATOM 1280 C C . GLY A 1 179 ? 23.764 8.228 27.666 1.00 5.02 179 GLY A C 1
ATOM 1281 O O . GLY A 1 179 ? 23.017 8.959 28.341 1.00 6.16 179 GLY A O 1
ATOM 1282 N N . ARG A 1 180 ? 24.856 7.684 28.174 1.00 6.47 180 ARG A N 1
ATOM 1283 C CA . ARG A 1 180 ? 25.231 7.931 29.566 1.00 7.41 180 ARG A CA 1
ATOM 1284 C C . ARG A 1 180 ? 25.507 9.423 29.772 1.00 7.22 180 ARG A C 1
ATOM 1285 O O . ARG A 1 180 ? 25.058 10.020 30.732 1.00 6.18 180 ARG A O 1
ATOM 1293 N N . ALA A 1 181 ? 26.258 10.019 28.851 1.00 6.28 181 ALA A N 1
ATOM 1294 C CA . ALA A 1 181 ? 26.533 11.442 28.895 1.00 6.06 181 ALA A CA 1
ATOM 1295 C C . ALA A 1 181 ? 25.274 12.278 28.823 1.00 6.15 181 ALA A C 1
ATOM 1296 O O . ALA A 1 181 ? 25.137 13.286 29.560 1.00 6.50 181 ALA A O 1
ATOM 1298 N N . VAL A 1 182 ? 24.343 11.861 27.975 1.00 4.98 182 VAL A N 1
ATOM 1299 C CA . VAL A 1 182 ? 23.064 12.548 27.799 1.00 5.46 182 VAL A CA 1
ATOM 1300 C C . VAL A 1 182 ? 22.264 12.501 29.097 1.00 5.69 182 VAL A C 1
ATOM 1301 O O . VAL A 1 182 ? 21.793 13.521 29.590 1.00 4.96 182 VAL A O 1
ATOM 1305 N N . TYR A 1 183 ? 22.167 11.310 29.673 1.00 4.97 183 TYR A N 1
ATOM 1306 C CA . TYR A 1 183 ? 21.428 11.074 30.896 1.00 5.77 183 TYR A CA 1
ATOM 1307 C C . TYR A 1 183 ? 21.937 11.954 32.034 1.00 5.52 183 TYR A C 1
ATOM 1308 O O . TYR A 1 183 ? 21.142 12.634 32.732 1.00 5.97 183 TYR A O 1
ATOM 1317 N N . GLU A 1 184 ? 23.249 12.005 32.176 1.00 6.80 184 GLU A N 1
ATOM 1318 C CA . GLU A 1 184 ? 23.855 12.768 33.272 1.00 7.05 184 GLU A CA 1
ATOM 1319 C C . GLU A 1 184 ? 23.635 14.275 33.114 1.00 7.50 184 GLU A C 1
ATOM 1320 O O . GLU A 1 184 ? 23.319 14.955 34.088 1.00 8.13 184 GLU A O 1
ATOM 1326 N N . CYS A 1 185 ? 23.705 14.800 31.895 1.00 6.03 185 CYS A N 1
ATOM 1327 C CA . CYS A 1 185 ? 23.399 16.199 31.629 1.00 6.80 185 CYS A CA 1
ATOM 1328 C C . CYS A 1 185 ? 21.947 16.540 31.914 1.00 6.37 185 CYS A C 1
ATOM 1329 O O . CYS A 1 185 ? 21.657 17.524 32.577 1.00 6.13 185 CYS A O 1
ATOM 1332 N N . LEU A 1 186 ? 21.032 15.726 31.381 1.00 4.95 186 LEU A N 1
ATOM 1333 C CA . LEU A 1 186 ? 19.613 16.010 31.534 1.00 5.25 186 LEU A CA 1
ATOM 1334 C C . LEU A 1 186 ? 19.161 15.947 32.995 1.00 5.11 186 LEU A C 1
ATOM 1335 O O . LEU A 1 186 ? 18.413 16.810 33.470 1.00 4.77 186 LEU A O 1
ATOM 1340 N N . ARG A 1 187 ? 19.633 14.961 33.744 1.00 4.80 187 ARG A N 1
ATOM 1341 C CA . ARG A 1 187 ? 19.194 14.837 35.127 1.00 5.42 187 ARG A CA 1
ATOM 1342 C C . ARG A 1 187 ? 19.644 15.979 36.012 1.00 5.49 187 ARG A C 1
ATOM 1343 O O . ARG A 1 187 ? 19.041 16.210 37.071 1.00 6.37 187 ARG A O 1
ATOM 1351 N N . GLY A 1 188 ? 20.699 16.676 35.605 1.00 5.89 188 GLY A N 1
ATOM 1352 C CA . GLY A 1 188 ? 21.224 17.784 36.368 1.00 5.94 188 GLY A CA 1
ATOM 1353 C C . GLY A 1 188 ? 20.527 19.098 36.153 1.00 6.44 188 GLY A C 1
ATOM 1354 O O . GLY A 1 188 ? 20.834 20.073 36.832 1.00 8.22 188 GLY A O 1
ATOM 1355 N N . GLY A 1 189 ? 19.667 19.187 35.153 1.00 6.77 189 GLY A N 1
ATOM 1356 C CA . GLY A 1 189 ? 18.852 20.375 34.964 1.00 6.83 189 GLY A CA 1
ATOM 1357 C C . GLY A 1 189 ? 18.835 21.006 33.589 1.00 6.52 189 GLY A C 1
ATOM 1358 O O . GLY A 1 189 ? 18.188 22.026 33.419 1.00 6.27 189 GLY A O 1
ATOM 1359 N N . LEU A 1 190 ? 19.562 20.447 32.632 1.00 6.64 190 LEU A N 1
ATOM 1360 C CA . LEU A 1 190 ? 19.436 20.912 31.250 1.00 7.71 190 LEU A CA 1
ATOM 1361 C C . LEU A 1 190 ? 18.105 20.444 30.691 1.00 6.09 190 LEU A C 1
ATOM 1362 O O . LEU A 1 190 ? 17.640 19.366 31.022 1.00 6.88 190 LEU A O 1
ATOM 1367 N N . ASP A 1 191 ? 17.479 21.277 29.853 1.00 6.32 191 ASP A N 1
ATOM 1368 C CA . ASP A 1 191 ? 16.257 20.889 29.158 1.00 6.56 191 ASP A CA 1
ATOM 1369 C C . ASP A 1 191 ? 16.550 19.966 27.999 1.00 6.73 191 ASP A C 1
ATOM 1370 O O . ASP A 1 191 ? 15.775 19.056 27.701 1.00 6.29 191 ASP A O 1
ATOM 1375 N N . PHE A 1 192 ? 17.662 20.215 27.318 1.00 7.08 192 PHE A N 1
ATOM 1376 C CA . PHE A 1 192 ? 18.003 19.469 26.122 1.00 6.93 192 PHE A CA 1
ATOM 1377 C C . PHE A 1 192 ? 19.456 19.076 26.051 1.00 6.77 192 PHE A C 1
ATOM 1378 O O . PHE A 1 192 ? 20.346 19.774 26.591 1.00 7.54 192 PHE A O 1
ATOM 1386 N N . THR A 1 193 ? 19.713 17.967 25.369 1.00 6.20 193 THR A N 1
ATOM 1387 C CA . THR A 1 193 ? 21.055 17.679 24.890 1.00 6.35 193 THR A CA 1
ATOM 1388 C C . THR A 1 193 ? 21.036 17.661 23.373 1.00 5.93 193 THR A C 1
ATOM 1389 O O . THR A 1 193 ? 19.962 17.746 22.775 1.00 6.00 193 THR A O 1
ATOM 1393 N N . LYS A 1 194 ? 22.213 17.583 22.742 1.00 6.20 194 LYS A N 1
ATOM 1394 C CA . LYS A 1 194 ? 22.282 17.734 21.281 1.00 6.65 194 LYS A CA 1
ATOM 1395 C C . LYS A 1 194 ? 23.277 16.802 20.634 1.00 7.61 194 LYS A C 1
ATOM 1396 O O . LYS A 1 194 ? 24.393 16.653 21.118 1.00 7.38 194 LYS A O 1
ATOM 1402 N N . ASP A 1 195 ? 22.908 16.243 19.494 1.00 7.56 195 ASP A N 1
ATOM 1403 C CA . ASP A 1 195 ? 23.877 15.557 18.648 1.00 7.83 195 ASP A CA 1
ATOM 1404 C C . ASP A 1 195 ? 24.783 16.590 17.953 1.00 8.68 195 ASP A C 1
ATOM 1405 O O . ASP A 1 195 ? 24.326 17.606 17.418 1.00 9.56 195 ASP A O 1
ATOM 1410 N N . ASP A 1 196 ? 26.059 16.297 17.863 1.00 9.86 196 ASP A N 1
ATOM 1411 C CA . ASP A 1 196 ? 26.905 17.111 17.028 1.00 11.08 196 ASP A CA 1
ATOM 1412 C C . ASP A 1 196 ? 26.422 17.056 15.554 1.00 11.25 196 ASP A C 1
ATOM 1413 O O . ASP A 1 196 ? 25.785 16.083 15.119 1.00 8.62 196 ASP A O 1
ATOM 1418 N N . GLU A 1 197 ? 26.777 18.075 14.793 1.00 9.81 197 GLU A N 1
ATOM 1419 C CA . GLU A 1 197 ? 26.395 18.149 13.399 1.00 11.30 197 GLU A CA 1
ATOM 1420 C C . GLU A 1 197 ? 26.944 16.945 12.566 1.00 9.98 197 GLU A C 1
ATOM 1421 O O . GLU A 1 197 ? 26.291 16.552 11.579 1.00 11.03 197 GLU A O 1
ATOM 1427 N N A ASN A 1 198 ? 28.101 16.419 12.962 0.50 9.58 198 ASN A N 1
ATOM 1428 N N B ASN A 1 198 ? 28.117 16.416 12.945 0.50 9.43 198 ASN A N 1
ATOM 1429 C CA A ASN A 1 198 ? 28.787 15.347 12.257 0.50 9.90 198 ASN A CA 1
ATOM 1430 C CA B ASN A 1 198 ? 28.787 15.281 12.275 0.50 9.65 198 ASN A CA 1
ATOM 1431 C C A ASN A 1 198 ? 28.326 13.947 12.677 0.50 8.74 198 ASN A C 1
ATOM 1432 C C B ASN A 1 198 ? 28.204 13.928 12.601 0.50 8.61 198 ASN A C 1
ATOM 1433 O O A ASN A 1 198 ? 28.821 12.973 12.125 0.50 7.99 198 ASN A O 1
ATOM 1434 O O B ASN A 1 198 ? 28.481 12.960 11.915 0.50 8.34 198 ASN A O 1
ATOM 1443 N N . ILE A 1 199 ? 27.447 13.858 13.680 1.00 7.80 199 ILE A N 1
ATOM 1444 C CA . ILE A 1 199 ? 26.955 12.576 14.166 1.00 7.30 199 ILE A CA 1
ATOM 1445 C C . ILE A 1 199 ? 25.723 12.261 13.346 1.00 6.86 199 ILE A C 1
ATOM 1446 O O . ILE A 1 199 ? 24.704 12.930 13.468 1.00 7.19 199 ILE A O 1
ATOM 1451 N N . ASN A 1 200 ? 25.825 11.266 12.469 1.00 5.52 200 ASN A N 1
ATOM 1452 C CA . ASN A 1 200 ? 24.688 10.874 11.622 1.00 5.93 200 ASN A CA 1
ATOM 1453 C C . ASN A 1 200 ? 24.503 9.355 11.876 1.00 6.61 200 ASN A C 1
ATOM 1454 O O . ASN A 1 200 ? 23.777 8.993 12.795 1.00 7.70 200 ASN A O 1
ATOM 1459 N N . SER A 1 201 ? 25.237 8.497 11.175 1.00 6.05 201 SER A N 1
ATOM 1460 C CA . SER A 1 201 ? 25.275 7.070 11.518 1.00 7.07 201 SER A CA 1
ATOM 1461 C C . SER A 1 201 ? 26.690 6.614 11.180 1.00 9.24 201 SER A C 1
ATOM 1462 O O . SER A 1 201 ? 27.036 6.546 10.026 1.00 13.49 201 SER A O 1
ATOM 1465 N N . GLN A 1 202 ? 27.502 6.319 12.162 1.00 10.76 202 GLN A N 1
ATOM 1466 C CA . GLN A 1 202 ? 28.913 5.943 11.946 1.00 10.32 202 GLN A CA 1
ATOM 1467 C C . GLN A 1 202 ? 29.171 4.567 12.486 1.00 10.89 202 GLN A C 1
ATOM 1468 O O . GLN A 1 202 ? 28.391 4.037 13.241 1.00 9.55 202 GLN A O 1
ATOM 1474 N N . PRO A 1 203 ? 30.252 3.914 12.057 1.00 10.35 203 PRO A N 1
ATOM 1475 C CA . PRO A 1 203 ? 30.572 2.577 12.541 1.00 11.25 203 PRO A CA 1
ATOM 1476 C C . PRO A 1 203 ? 30.632 2.446 14.059 1.00 10.33 203 PRO A C 1
ATOM 1477 O O . PRO A 1 203 ? 30.210 1.420 14.606 1.00 12.07 203 PRO A O 1
ATOM 1481 N N . PHE A 1 204 ? 31.075 3.497 14.729 1.00 8.90 204 PHE A N 1
ATOM 1482 C CA . PHE A 1 204 ? 31.221 3.454 16.196 1.00 8.22 204 PHE A CA 1
ATOM 1483 C C . PHE A 1 204 ? 29.890 3.708 16.907 1.00 8.13 204 PHE A C 1
ATOM 1484 O O . PHE A 1 204 ? 29.764 3.457 18.111 1.00 6.85 204 PHE A O 1
ATOM 1492 N N . MET A 1 205 ? 28.892 4.194 16.161 1.00 5.59 205 MET A N 1
ATOM 1493 C CA . MET A 1 205 ? 27.605 4.522 16.778 1.00 6.08 205 MET A CA 1
ATOM 1494 C C . MET A 1 205 ? 26.540 4.628 15.684 1.00 5.76 205 MET A C 1
ATOM 1495 O O . MET A 1 205 ? 26.371 5.663 15.059 1.00 5.99 205 MET A O 1
ATOM 1500 N N . ARG A 1 206 ? 25.861 3.522 15.438 1.00 5.20 206 ARG A N 1
ATOM 1501 C CA . ARG A 1 206 ? 24.858 3.481 14.387 1.00 4.72 206 ARG A CA 1
ATOM 1502 C C . ARG A 1 206 ? 23.616 4.190 14.878 1.00 3.84 206 ARG A C 1
ATOM 1503 O O . ARG A 1 206 ? 23.331 4.225 16.068 1.00 3.38 206 ARG A O 1
ATOM 1511 N N . TRP A 1 207 ? 22.867 4.787 13.957 1.00 4.20 207 TRP A N 1
ATOM 1512 C CA . TRP A 1 207 ? 21.858 5.744 14.363 1.00 4.31 207 TRP A CA 1
ATOM 1513 C C . TRP A 1 207 ? 20.727 5.095 15.146 1.00 3.03 207 TRP A C 1
ATOM 1514 O O . TRP A 1 207 ? 20.258 5.688 16.098 1.00 3.43 207 TRP A O 1
ATOM 1525 N N . ARG A 1 208 ? 20.310 3.879 14.794 1.00 3.27 208 ARG A N 1
ATOM 1526 C CA . ARG A 1 208 ? 19.174 3.300 15.501 1.00 3.86 208 ARG A CA 1
ATOM 1527 C C . ARG A 1 208 ? 19.511 3.036 16.945 1.00 4.67 208 ARG A C 1
ATOM 1528 O O . ARG A 1 208 ? 18.692 3.288 17.807 1.00 3.64 208 ARG A O 1
ATOM 1536 N N . ASP A 1 209 ? 20.752 2.577 17.195 1.00 5.09 209 ASP A N 1
ATOM 1537 C CA . ASP A 1 209 ? 21.234 2.370 18.554 1.00 6.35 209 ASP A CA 1
ATOM 1538 C C . ASP A 1 209 ? 21.347 3.692 19.330 1.00 4.67 209 ASP A C 1
ATOM 1539 O O . ASP A 1 209 ? 20.968 3.767 20.496 1.00 3.61 209 ASP A O 1
ATOM 1544 N N . ARG A 1 210 ? 21.897 4.728 18.708 1.00 3.78 210 ARG A N 1
ATOM 1545 C CA . ARG A 1 210 ? 21.938 6.017 19.336 1.00 3.75 210 ARG A CA 1
ATOM 1546 C C . ARG A 1 210 ? 20.524 6.466 19.727 1.00 3.88 210 ARG A C 1
ATOM 1547 O O . ARG A 1 210 ? 20.317 6.976 20.818 1.00 4.23 210 ARG A O 1
ATOM 1555 N N . PHE A 1 211 ? 19.578 6.357 18.806 1.00 3.61 211 PHE A N 1
ATOM 1556 C CA . PHE A 1 211 ? 18.252 6.887 19.074 1.00 3.48 211 PHE A CA 1
ATOM 1557 C C . PHE A 1 211 ? 17.637 6.137 20.273 1.00 3.89 211 PHE A C 1
ATOM 1558 O O . PHE A 1 211 ? 17.037 6.716 21.161 1.00 3.54 211 PHE A O 1
ATOM 1566 N N . LEU A 1 212 ? 17.841 4.829 20.320 1.00 4.34 212 LEU A N 1
ATOM 1567 C CA . LEU A 1 212 ? 17.239 4.009 21.377 1.00 5.27 212 LEU A CA 1
ATOM 1568 C C . LEU A 1 212 ? 17.869 4.317 22.731 1.00 4.52 212 LEU A C 1
ATOM 1569 O O . LEU A 1 212 ? 17.152 4.538 23.718 1.00 3.69 212 LEU A O 1
ATOM 1574 N N . PHE A 1 213 ? 19.196 4.394 22.799 1.00 3.55 213 PHE A N 1
ATOM 1575 C CA . PHE A 1 213 ? 19.834 4.680 24.076 1.00 4.20 213 PHE A CA 1
ATOM 1576 C C . PHE A 1 213 ? 19.597 6.125 24.533 1.00 4.41 213 PHE A C 1
ATOM 1577 O O . PHE A 1 213 ? 19.399 6.358 25.718 1.00 4.87 213 PHE A O 1
ATOM 1585 N N . VAL A 1 214 ? 19.581 7.074 23.603 1.00 4.79 214 VAL A N 1
ATOM 1586 C CA . VAL A 1 214 ? 19.262 8.446 23.938 1.00 4.84 214 VAL A CA 1
ATOM 1587 C C . VAL A 1 214 ? 17.848 8.558 24.481 1.00 4.42 214 VAL A C 1
ATOM 1588 O O . VAL A 1 214 ? 17.608 9.247 25.467 1.00 5.31 214 VAL A O 1
ATOM 1592 N N . GLN A 1 215 ? 16.893 7.872 23.861 1.00 4.53 215 GLN A N 1
ATOM 1593 C CA . GLN A 1 215 ? 15.524 7.933 24.344 1.00 5.77 215 GLN A CA 1
ATOM 1594 C C . GLN A 1 215 ? 15.378 7.319 25.743 1.00 5.57 215 GLN A C 1
ATOM 1595 O O . GLN A 1 215 ? 14.692 7.860 26.585 1.00 6.38 215 GLN A O 1
ATOM 1601 N N . ASP A 1 216 ? 16.126 6.274 26.016 1.00 5.78 216 ASP A N 1
ATOM 1602 C CA . ASP A 1 216 ? 16.175 5.687 27.365 1.00 6.33 216 ASP A CA 1
ATOM 1603 C C . ASP A 1 216 ? 16.741 6.708 28.351 1.00 5.33 216 ASP A C 1
ATOM 1604 O O . ASP A 1 216 ? 16.163 6.943 29.428 1.00 5.11 216 ASP A O 1
ATOM 1609 N N . ALA A 1 217 ? 17.848 7.354 27.996 1.00 5.60 217 ALA A N 1
ATOM 1610 C CA . ALA A 1 217 ? 18.425 8.403 28.820 1.00 5.44 217 ALA A CA 1
ATOM 1611 C C . ALA A 1 217 ? 17.432 9.536 29.106 1.00 5.25 217 ALA A C 1
ATOM 1612 O O . ALA A 1 217 ? 17.318 10.009 30.234 1.00 5.11 217 ALA A O 1
ATOM 1614 N N . THR A 1 218 ? 16.696 9.962 28.067 1.00 5.39 218 THR A N 1
ATOM 1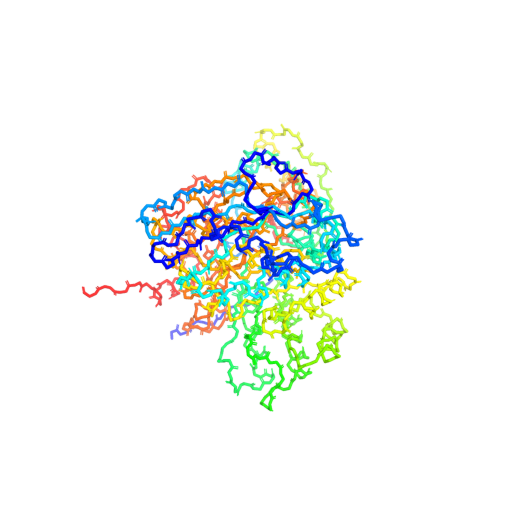615 C CA . THR A 1 218 ? 15.768 11.063 28.148 1.00 5.74 218 THR A CA 1
ATOM 1616 C C . THR A 1 218 ? 14.658 10.680 29.103 1.00 5.80 218 THR A C 1
ATOM 1617 O O . THR A 1 218 ? 14.267 11.464 29.974 1.00 5.42 218 THR A O 1
ATOM 1621 N N . GLU A 1 219 ? 14.103 9.483 28.912 1.00 5.18 219 GLU A N 1
ATOM 1622 C CA . GLU A 1 219 ? 12.999 9.023 29.762 1.00 7.08 219 GLU A CA 1
ATOM 1623 C C . GLU A 1 219 ? 13.407 8.858 31.211 1.00 6.37 219 GLU A C 1
ATOM 1624 O O . GLU A 1 219 ? 12.642 9.213 32.118 1.00 5.95 219 GLU A O 1
ATOM 1630 N N . THR A 1 220 ? 14.609 8.368 31.430 1.00 5.76 220 THR A N 1
ATOM 1631 C CA . THR A 1 220 ? 15.114 8.150 32.776 1.00 6.29 220 THR A CA 1
ATOM 1632 C C . THR A 1 220 ? 15.316 9.505 33.495 1.00 6.80 220 THR A C 1
ATOM 1633 O O . THR A 1 220 ? 14.898 9.683 34.664 1.00 6.86 220 THR A O 1
ATOM 1637 N N . ALA A 1 221 ? 15.929 10.467 32.809 1.00 5.77 221 ALA A N 1
ATOM 1638 C CA . ALA A 1 221 ? 16.158 11.803 33.403 1.00 6.46 221 ALA A CA 1
ATOM 1639 C C . ALA A 1 221 ? 14.816 12.534 33.640 1.00 5.59 221 ALA A C 1
ATOM 1640 O O . ALA A 1 221 ? 14.626 13.202 34.640 1.00 6.75 221 ALA A O 1
ATOM 1642 N N . GLU A 1 222 ? 13.874 12.382 32.732 1.00 5.61 222 GLU A N 1
ATOM 1643 C CA . GLU A 1 222 ? 12.578 13.016 32.879 1.00 6.80 222 GLU A CA 1
ATOM 1644 C C . GLU A 1 222 ? 11.838 12.476 34.123 1.00 7.71 222 GLU A C 1
ATOM 1645 O O . GLU A 1 222 ? 11.232 13.238 34.913 1.00 7.95 222 GLU A O 1
ATOM 1651 N N . ALA A 1 223 ? 11.907 11.176 34.314 1.00 7.04 223 ALA A N 1
ATOM 1652 C CA . ALA A 1 223 ? 11.273 10.541 35.473 1.00 7.97 223 ALA A CA 1
ATOM 1653 C C . ALA A 1 223 ? 11.886 11.000 36.807 1.00 8.98 223 ALA A C 1
ATOM 1654 O O . ALA A 1 223 ? 11.193 11.150 37.812 1.00 8.80 223 ALA A O 1
ATOM 1656 N N . GLN A 1 224 ? 13.191 11.216 36.802 1.00 6.98 224 GLN A N 1
ATOM 1657 C CA . GLN A 1 224 ? 13.923 11.584 37.997 1.00 7.89 224 GLN A CA 1
ATOM 1658 C C . GLN A 1 224 ? 13.948 13.079 38.278 1.00 8.95 224 GLN A C 1
ATOM 1659 O O . GLN A 1 224 ? 14.432 13.473 39.347 1.00 9.77 224 GLN A O 1
ATOM 1665 N N . THR A 1 225 ? 13.477 13.912 37.339 1.00 7.02 225 THR A N 1
ATOM 1666 C CA . THR A 1 225 ? 13.408 15.367 37.553 1.00 6.65 225 THR A CA 1
ATOM 1667 C C . THR A 1 225 ? 12.009 15.912 37.557 1.00 6.48 225 THR A C 1
ATOM 1668 O O . THR A 1 225 ? 11.757 16.996 38.087 1.00 7.08 225 THR A O 1
ATOM 1672 N N . GLY A 1 226 ? 11.100 15.219 36.941 1.00 6.68 226 GLY A N 1
ATOM 1673 C CA . GLY A 1 226 ? 9.757 15.753 36.780 1.00 6.31 226 GLY A CA 1
ATOM 1674 C C . GLY A 1 226 ? 9.611 16.938 35.865 1.00 6.82 226 GLY A C 1
ATOM 1675 O O . GLY A 1 226 ? 8.600 17.651 35.970 1.00 6.37 226 GLY A O 1
ATOM 1676 N N . GLU A 1 227 ? 10.586 17.122 34.970 1.00 5.69 227 GLU A N 1
ATOM 1677 C CA . GLU A 1 227 ? 10.599 18.157 33.963 1.00 6.78 227 GLU A CA 1
ATOM 1678 C C . GLU A 1 227 ? 10.734 17.473 32.610 1.00 6.87 227 GLU A C 1
ATOM 1679 O O . GLU A 1 227 ? 11.483 16.504 32.475 1.00 7.43 227 GLU A O 1
ATOM 1685 N N . ARG A 1 228 ? 10.072 18.016 31.604 1.00 6.87 228 ARG A N 1
ATOM 1686 C CA . ARG A 1 228 ? 10.173 17.478 30.264 1.00 6.74 228 ARG A CA 1
ATOM 1687 C C . ARG A 1 228 ? 11.587 17.672 29.706 1.00 6.88 228 ARG A C 1
ATOM 1688 O O . ARG A 1 228 ? 12.189 18.716 29.870 1.00 6.90 228 ARG A O 1
ATOM 1696 N N . LYS A 1 229 ? 12.081 16.650 29.034 1.00 6.13 229 LYS A N 1
ATOM 1697 C CA . LYS A 1 229 ? 13.423 16.648 28.474 1.00 4.36 229 LYS A CA 1
ATOM 1698 C C . LYS A 1 229 ? 13.370 16.295 27.026 1.00 6.22 229 LYS A C 1
ATOM 1699 O O . LYS A 1 229 ? 12.429 15.634 26.576 1.00 5.83 229 LYS A O 1
ATOM 1705 N N . GLY A 1 230 ? 14.419 16.670 26.296 1.00 5.34 230 GLY A N 1
ATOM 1706 C CA . GLY A 1 230 ? 14.580 16.185 24.934 1.00 5.04 230 GLY A CA 1
ATOM 1707 C C . GLY A 1 230 ? 16.026 16.138 24.545 1.00 5.86 230 GLY A C 1
ATOM 1708 O O . GLY A 1 230 ? 16.908 16.654 25.268 1.00 7.33 230 GLY A O 1
ATOM 1709 N N . HIS A 1 231 ? 16.291 15.517 23.406 1.00 4.94 231 HIS A N 1
ATOM 1710 C CA . HIS A 1 231 ? 17.632 15.435 22.851 1.00 4.73 231 HIS A CA 1
ATOM 1711 C C . HIS A 1 231 ? 17.545 15.615 21.331 1.00 3.94 231 HIS A C 1
ATOM 1712 O O . HIS A 1 231 ? 16.787 14.898 20.697 1.00 5.54 231 HIS A O 1
ATOM 17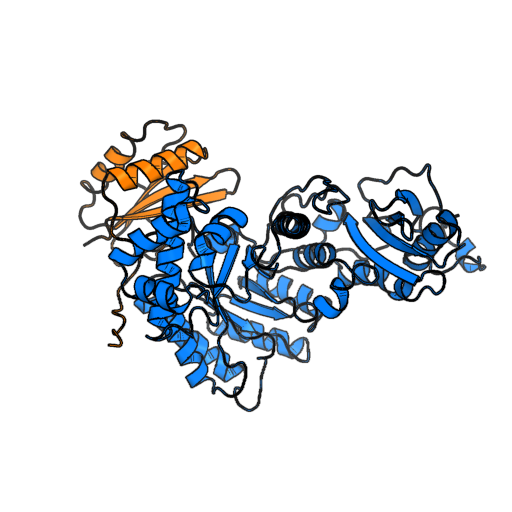19 N N . TYR A 1 232 ? 18.223 16.601 20.753 1.00 3.86 232 TYR A N 1
ATOM 1720 C CA . TYR A 1 232 ? 18.094 16.850 19.313 1.00 4.24 232 TYR A CA 1
ATOM 1721 C C . TYR A 1 232 ? 18.803 15.718 18.542 1.00 3.91 232 TYR A C 1
ATOM 1722 O O . TYR A 1 232 ? 20.023 15.744 18.337 1.00 5.39 232 TYR A O 1
ATOM 1731 N N . LEU A 1 233 ? 18.034 14.737 18.106 1.00 4.81 233 LEU A N 1
ATOM 1732 C CA . LEU A 1 233 ? 18.550 13.577 17.406 1.00 4.36 233 LEU A CA 1
ATOM 1733 C C . LEU A 1 233 ? 18.718 13.961 15.952 1.00 4.29 233 LEU A C 1
ATOM 1734 O O . LEU A 1 233 ? 17.748 14.352 15.269 1.00 4.83 233 LEU A O 1
ATOM 1739 N N . ASN A 1 234 ? 19.947 13.905 15.506 1.00 3.74 234 ASN A N 1
ATOM 1740 C CA . ASN A 1 234 ? 20.298 14.328 14.152 1.00 3.77 234 ASN A CA 1
ATOM 1741 C C . ASN A 1 234 ? 19.841 13.326 13.119 1.00 4.29 234 ASN A C 1
ATOM 1742 O O . ASN A 1 234 ? 20.289 12.167 13.124 1.00 5.51 234 ASN A O 1
ATOM 1747 N N . VAL A 1 235 ? 18.961 13.783 12.211 1.00 3.80 235 VAL A N 1
ATOM 1748 C CA . VAL A 1 235 ? 18.424 12.965 11.129 1.00 3.80 235 VAL A CA 1
ATOM 1749 C C . VAL A 1 235 ? 19.060 13.317 9.784 1.00 4.43 235 VAL A C 1
ATOM 1750 O O . VAL A 1 235 ? 18.683 12.745 8.786 1.00 5.69 235 VAL A O 1
ATOM 1754 N N . THR A 1 236 ? 20.044 14.219 9.784 1.00 4.36 236 THR A N 1
ATOM 1755 C CA . THR A 1 236 ? 20.801 14.535 8.584 1.00 5.02 236 THR A CA 1
ATOM 1756 C C . THR A 1 236 ? 21.336 13.228 8.020 1.00 5.21 236 THR A C 1
ATOM 1757 O O . THR A 1 236 ? 21.918 12.399 8.750 1.00 6.03 236 THR A O 1
ATOM 1761 N N . ALA A 1 237 ? 21.115 13.017 6.723 1.00 5.86 237 ALA A N 1
ATOM 1762 C CA . ALA A 1 237 ? 21.308 11.699 6.158 1.00 5.65 237 ALA A CA 1
ATOM 1763 C C . ALA A 1 237 ? 21.702 11.767 4.693 1.00 5.24 237 ALA A C 1
ATOM 1764 O O . ALA A 1 237 ? 21.582 12.822 4.076 1.00 3.61 237 ALA A O 1
ATOM 1766 N N . PRO A 1 238 ? 22.145 10.651 4.122 1.00 5.37 238 PRO A N 1
ATOM 1767 C CA . PRO A 1 238 ? 22.600 10.680 2.726 1.00 5.77 238 PRO A CA 1
ATOM 1768 C C . PRO A 1 238 ? 21.513 10.948 1.686 1.00 6.17 238 PRO A C 1
ATOM 1769 O O . PRO A 1 238 ? 21.800 11.502 0.641 1.00 6.49 238 PRO A O 1
ATOM 1773 N N . THR A 1 239 ? 20.307 10.484 1.955 1.00 5.41 239 THR A N 1
ATOM 1774 C CA . THR A 1 239 ? 19.185 10.613 1.051 1.00 4.95 239 THR A CA 1
ATOM 1775 C C . THR A 1 239 ? 17.925 11.013 1.841 1.00 4.50 239 THR A C 1
ATOM 1776 O O . THR A 1 239 ? 17.850 10.837 3.061 1.00 4.28 239 THR A O 1
ATOM 1780 N N . PRO A 1 240 ? 16.912 11.497 1.134 1.00 3.65 240 PRO A N 1
ATOM 1781 C CA . PRO A 1 240 ? 15.645 11.817 1.814 1.00 4.51 240 PRO A CA 1
ATOM 1782 C C . PRO A 1 240 ? 15.004 10.603 2.455 1.00 4.73 240 PRO A C 1
ATOM 1783 O O . PRO A 1 240 ? 14.465 10.697 3.556 1.00 5.50 240 PRO A O 1
ATOM 1787 N N . GLU A 1 241 ? 15.085 9.453 1.785 1.00 6.05 241 GLU A N 1
ATOM 1788 C CA . GLU A 1 241 ? 14.540 8.224 2.337 1.00 7.86 241 GLU A CA 1
ATOM 1789 C C . GLU A 1 241 ? 15.119 7.920 3.706 1.00 6.54 241 GLU A C 1
ATOM 1790 O O . GLU A 1 241 ? 14.378 7.640 4.656 1.00 6.87 241 GLU A O 1
ATOM 1796 N N . GLU A 1 242 ? 16.428 8.037 3.841 1.00 6.70 242 GLU A N 1
ATOM 1797 C CA . GLU A 1 242 ? 17.086 7.819 5.099 1.00 6.92 242 GLU A CA 1
ATOM 1798 C C . GLU A 1 242 ? 16.722 8.864 6.131 1.00 5.50 242 GLU A C 1
ATOM 1799 O O . GLU A 1 242 ? 16.530 8.507 7.291 1.00 5.82 242 GLU A O 1
ATOM 1805 N N . MET A 1 243 ? 16.637 10.133 5.719 1.00 4.02 243 MET A N 1
ATOM 1806 C CA . MET A 1 243 ? 16.307 11.229 6.623 1.00 3.36 243 MET A CA 1
ATOM 1807 C C . MET A 1 243 ? 14.941 10.992 7.223 1.00 3.91 243 MET A C 1
ATOM 1808 O O . MET A 1 243 ? 14.776 11.072 8.440 1.00 4.56 243 MET A O 1
ATOM 1813 N N . TYR A 1 244 ? 13.968 10.681 6.371 1.00 4.21 244 TYR A N 1
ATOM 1814 C CA . TYR A 1 244 ? 12.599 10.430 6.843 1.00 5.33 244 TYR A CA 1
ATOM 1815 C C . TYR A 1 244 ? 12.494 9.170 7.677 1.00 4.12 244 TYR A C 1
ATOM 1816 O O . TYR A 1 244 ? 11.759 9.143 8.665 1.00 4.87 244 TYR A O 1
ATOM 1825 N N . LYS A 1 245 ? 13.239 8.110 7.339 1.00 4.95 245 LYS A N 1
ATOM 1826 C CA . LYS A 1 245 ? 13.241 6.914 8.147 1.00 5.11 245 LYS A CA 1
ATOM 1827 C C . LYS A 1 245 ? 13.718 7.209 9.563 1.00 4.57 245 LYS A C 1
ATOM 1828 O O . LYS A 1 245 ? 13.167 6.678 10.545 1.00 2.96 245 LYS A O 1
ATOM 1834 N N . ARG A 1 246 ? 14.777 7.999 9.665 1.00 4.62 246 ARG A N 1
ATOM 1835 C CA . ARG A 1 246 ? 15.322 8.331 10.974 1.00 4.30 246 ARG A CA 1
ATOM 1836 C C . ARG A 1 246 ? 14.318 9.221 11.759 1.00 4.52 246 ARG A C 1
ATOM 1837 O O . ARG A 1 246 ? 14.066 8.989 12.954 1.00 4.50 246 ARG A O 1
ATOM 1845 N N . ALA A 1 247 ? 13.721 10.196 11.071 1.00 3.98 247 ALA A N 1
ATOM 1846 C CA . ALA A 1 247 ? 12.686 11.037 11.703 1.00 4.14 247 ALA A CA 1
ATOM 1847 C C . ALA A 1 247 ? 11.496 10.181 12.197 1.00 4.93 247 ALA A C 1
ATOM 1848 O O . ALA A 1 247 ? 11.026 10.343 13.344 1.00 5.37 247 ALA A O 1
ATOM 1850 N N . GLU A 1 248 ? 11.056 9.257 11.362 1.00 4.90 248 GLU A N 1
ATOM 1851 C CA . GLU A 1 248 ? 9.961 8.357 11.738 1.00 5.79 248 GLU A CA 1
ATOM 1852 C C . GLU A 1 248 ? 10.280 7.520 12.958 1.00 5.45 248 GLU A C 1
ATOM 1853 O O . GLU A 1 248 ? 9.414 7.283 13.803 1.00 4.67 248 GLU A O 1
ATOM 1859 N N . PHE A 1 249 ? 11.518 7.082 13.071 1.00 4.78 249 PHE A N 1
ATOM 1860 C CA . PHE A 1 249 ? 11.899 6.230 14.203 1.00 5.02 249 PHE A CA 1
ATOM 1861 C C . PHE A 1 249 ? 11.929 7.060 15.482 1.00 4.30 249 PHE A C 1
ATOM 1862 O O . PHE A 1 249 ? 11.483 6.603 16.536 1.00 5.18 249 PHE A O 1
ATOM 1870 N N . ALA A 1 250 ? 12.392 8.311 15.400 1.00 5.11 250 ALA A N 1
ATOM 1871 C CA . ALA A 1 250 ? 12.358 9.207 16.558 1.00 5.47 250 ALA A CA 1
ATOM 1872 C C . ALA A 1 250 ? 10.918 9.359 17.057 1.00 6.06 250 ALA A C 1
ATOM 1873 O O . ALA A 1 250 ? 10.660 9.286 18.268 1.00 6.18 250 ALA A O 1
ATOM 1875 N N . LYS A 1 251 ? 9.987 9.585 16.135 1.00 6.12 251 LYS A N 1
ATOM 1876 C CA . LYS A 1 251 ? 8.569 9.665 16.500 1.00 7.72 251 LYS A CA 1
ATOM 1877 C C . LYS A 1 251 ? 8.062 8.357 17.128 1.00 7.72 251 LYS A C 1
ATOM 1878 O O . LYS A 1 251 ? 7.375 8.385 18.165 1.00 7.49 251 LYS A O 1
ATOM 1884 N N . GLU A 1 252 ? 8.420 7.239 16.513 1.00 6.72 252 GLU A N 1
ATOM 1885 C CA . GLU A 1 252 ? 8.010 5.885 16.966 1.00 7.81 252 GLU A CA 1
ATOM 1886 C C . GLU A 1 252 ? 8.394 5.650 18.434 1.00 7.86 252 GLU A C 1
ATOM 1887 O O . GLU A 1 252 ? 7.573 5.095 19.229 1.00 7.33 252 GLU A O 1
ATOM 1893 N N . ILE A 1 253 ? 9.598 6.052 18.806 1.00 6.13 253 ILE A N 1
ATOM 1894 C CA . ILE A 1 253 ? 10.110 5.829 20.170 1.00 6.93 253 ILE A CA 1
ATOM 1895 C C . ILE A 1 253 ? 9.749 6.904 21.181 1.00 7.09 253 ILE A C 1
ATOM 1896 O O . ILE A 1 253 ? 10.045 6.774 22.362 1.00 8.09 253 ILE A O 1
ATOM 1901 N N . GLY A 1 254 ? 9.076 7.962 20.731 1.00 7.44 254 GLY A N 1
ATOM 1902 C CA . GLY A 1 254 ? 8.630 9.013 21.623 1.00 7.60 254 GLY A CA 1
ATOM 1903 C C . GLY A 1 254 ? 9.529 10.204 21.829 1.00 7.27 254 GLY A C 1
ATOM 1904 O O . GLY A 1 254 ? 9.265 11.020 22.703 1.00 6.93 254 GLY A O 1
ATOM 1905 N N . ALA A 1 255 ? 10.570 10.351 21.004 1.00 6.58 255 ALA A N 1
ATOM 1906 C CA . ALA A 1 255 ? 11.457 11.496 21.076 1.00 6.06 255 ALA A CA 1
ATOM 1907 C C . ALA A 1 255 ? 10.752 12.796 20.664 1.00 6.39 255 ALA A C 1
ATOM 1908 O O . ALA A 1 255 ? 10.079 12.827 19.629 1.00 7.70 255 ALA A O 1
ATOM 1910 N N . PRO A 1 256 ? 10.831 13.848 21.486 1.00 5.44 256 PRO A N 1
ATOM 1911 C CA . PRO A 1 256 ? 10.097 15.068 21.158 1.00 6.03 256 PRO A CA 1
ATOM 1912 C C . PRO A 1 256 ? 10.746 15.990 20.151 1.00 6.29 256 PRO A C 1
ATOM 1913 O O . PRO A 1 256 ? 10.035 16.864 19.608 1.00 6.11 256 PRO A O 1
ATOM 1917 N N . ILE A 1 257 ? 12.032 15.806 19.903 1.00 5.22 257 ILE A N 1
ATOM 1918 C CA . ILE A 1 257 ? 12.763 16.757 19.066 1.00 5.39 257 ILE A CA 1
ATOM 1919 C C . ILE A 1 257 ? 13.858 16.071 18.264 1.00 4.38 257 ILE A C 1
ATOM 1920 O O . ILE A 1 257 ? 14.523 15.140 18.747 1.00 4.79 257 ILE A O 1
ATOM 1925 N N . ILE A 1 258 ? 14.000 16.509 17.016 1.00 3.36 258 ILE A N 1
ATOM 1926 C CA . ILE A 1 258 ? 15.051 16.053 16.112 1.00 4.19 258 ILE A CA 1
ATOM 1927 C C . ILE A 1 258 ? 15.849 17.271 15.586 1.00 4.40 258 ILE A C 1
ATOM 1928 O O . ILE A 1 258 ? 15.511 18.438 15.857 1.00 4.93 258 ILE A O 1
ATOM 1933 N N . MET A 1 259 ? 16.941 16.997 14.900 1.00 4.81 259 MET A N 1
ATOM 1934 C CA . MET A 1 259 ? 17.834 18.023 14.385 1.00 5.40 259 MET A CA 1
ATOM 1935 C C . MET A 1 259 ? 18.143 17.782 12.941 1.00 4.96 259 MET A C 1
ATOM 1936 O O . MET A 1 259 ? 18.162 16.635 12.486 1.00 4.95 259 MET A O 1
ATOM 1941 N N . HIS A 1 260 ? 18.400 18.862 12.200 1.00 4.21 260 HIS A N 1
ATOM 1942 C CA . HIS A 1 260 ? 18.778 18.768 10.792 1.00 4.09 260 HIS A CA 1
ATOM 1943 C C . HIS A 1 260 ? 19.818 19.862 10.483 1.00 4.89 260 HIS A C 1
ATOM 1944 O O . HIS A 1 260 ? 19.728 20.972 11.011 1.00 4.95 260 HIS A O 1
ATOM 1951 N N . ASP A 1 261 ? 20.784 19.558 9.638 1.00 4.37 261 ASP A N 1
ATOM 1952 C CA . ASP A 1 261 ? 21.828 20.504 9.228 1.00 6.65 261 ASP A CA 1
ATOM 1953 C C . ASP A 1 261 ? 21.294 21.113 7.904 1.00 6.08 261 ASP A C 1
ATOM 1954 O O . ASP A 1 261 ? 21.416 20.495 6.847 1.00 6.65 261 ASP A O 1
ATOM 1959 N N . TYR A 1 262 ? 20.611 22.247 7.943 1.00 6.28 262 TYR A N 1
ATOM 1960 C CA . TYR A 1 262 ? 19.836 22.639 6.775 1.00 6.28 262 TYR A CA 1
ATOM 1961 C C . TYR A 1 262 ? 20.627 23.022 5.547 1.00 7.03 262 TYR A C 1
ATOM 1962 O O . TYR A 1 262 ? 20.114 22.937 4.432 1.00 7.92 262 TYR A O 1
ATOM 1971 N N . ILE A 1 263 ? 21.848 23.514 5.738 1.00 5.85 263 ILE A N 1
ATOM 1972 C CA . ILE A 1 263 ? 22.650 23.945 4.602 1.00 7.26 263 ILE A CA 1
ATOM 1973 C C . ILE A 1 263 ? 23.379 22.765 3.957 1.00 6.97 263 ILE A C 1
ATOM 1974 O O . ILE A 1 263 ? 23.394 22.643 2.727 1.00 8.24 263 ILE A O 1
ATOM 1979 N N . THR A 1 264 ? 23.943 21.884 4.767 1.00 6.95 264 THR A N 1
ATOM 1980 C CA . THR A 1 264 ? 24.669 20.733 4.213 1.00 7.47 264 THR A CA 1
ATOM 1981 C C . THR A 1 264 ? 23.759 19.599 3.754 1.00 7.27 264 THR A C 1
ATOM 1982 O O . THR A 1 264 ? 24.024 18.987 2.710 1.00 8.27 264 THR A O 1
ATOM 1986 N N . GLY A 1 265 ? 22.714 19.308 4.496 1.00 7.36 265 GLY A N 1
ATOM 1987 C CA . GLY A 1 265 ? 21.679 18.392 3.991 1.00 7.33 265 GLY A CA 1
ATOM 1988 C C . GLY A 1 265 ? 20.918 19.035 2.836 1.00 7.65 265 GLY A C 1
ATOM 1989 O O . GLY A 1 265 ? 20.592 18.391 1.827 1.00 8.24 265 GLY A O 1
ATOM 1990 N N . GLY A 1 266 ? 20.661 20.336 2.982 1.00 6.08 266 GLY A N 1
ATOM 1991 C CA . GLY A 1 266 ? 20.172 21.149 1.905 1.00 6.40 266 GLY A CA 1
ATOM 1992 C C . GLY A 1 266 ? 18.726 21.551 2.038 1.00 5.73 266 GLY A C 1
ATOM 1993 O O . GLY A 1 266 ? 17.938 20.991 2.818 1.00 5.52 266 GLY A O 1
ATOM 1994 N N . PHE A 1 267 ? 18.378 22.581 1.285 1.00 5.27 267 PHE A N 1
ATOM 1995 C CA . PHE A 1 267 ? 17.110 23.225 1.475 1.00 5.09 267 PHE A CA 1
ATOM 1996 C C . PHE A 1 267 ? 15.922 22.397 1.021 1.00 5.43 267 PHE A C 1
ATOM 1997 O O . PHE A 1 267 ? 14.844 22.483 1.642 1.00 4.78 267 PHE A O 1
ATOM 2005 N N . THR A 1 268 ? 16.055 21.592 -0.023 1.00 4.51 268 THR A N 1
ATOM 2006 C CA . THR A 1 268 ? 14.941 20.716 -0.395 1.00 4.37 268 THR A CA 1
ATOM 2007 C C . THR A 1 268 ? 14.621 19.719 0.747 1.00 4.40 268 THR A C 1
ATOM 2008 O O . THR A 1 268 ? 13.460 19.554 1.175 1.00 4.79 268 THR A O 1
ATOM 2012 N N . ALA A 1 269 ? 15.641 19.048 1.241 1.00 4.56 269 ALA A N 1
ATOM 2013 C CA . ALA A 1 269 ? 15.486 18.126 2.328 1.00 4.09 269 ALA A CA 1
ATOM 2014 C C . ALA A 1 269 ? 14.942 18.830 3.543 1.00 3.51 269 ALA A C 1
ATOM 2015 O O . ALA A 1 269 ? 14.020 18.333 4.181 1.00 3.62 269 ALA A O 1
ATOM 2017 N N . ASN A 1 270 ? 15.455 20.012 3.858 1.00 3.48 270 ASN A N 1
ATOM 2018 C CA . ASN A 1 270 ? 14.985 20.709 5.064 1.00 4.60 270 ASN A CA 1
ATOM 2019 C C . ASN A 1 270 ? 13.507 21.054 5.026 1.00 4.40 270 ASN A C 1
ATOM 2020 O O . ASN A 1 270 ? 12.789 20.860 5.998 1.00 4.34 270 ASN A O 1
ATOM 2025 N N . THR A 1 271 ? 13.055 21.560 3.895 1.00 4.44 271 THR A N 1
ATOM 2026 C CA . THR A 1 271 ? 11.694 21.975 3.749 1.00 3.98 271 THR A CA 1
ATOM 2027 C C . THR A 1 271 ? 10.752 20.802 3.848 1.00 4.50 271 THR A C 1
ATOM 2028 O O . THR A 1 271 ? 9.691 20.910 4.479 1.00 4.17 271 THR A O 1
ATOM 2032 N N . GLY A 1 272 ? 11.142 19.658 3.281 1.00 4.62 272 GLY A N 1
ATOM 2033 C CA . GLY A 1 272 ? 10.349 18.446 3.433 1.00 4.14 272 GLY A CA 1
ATOM 2034 C C . GLY A 1 272 ? 10.281 17.991 4.879 1.00 4.26 272 GLY A C 1
ATOM 2035 O O . GLY A 1 272 ? 9.220 17.583 5.399 1.00 4.29 272 GLY A O 1
ATOM 2036 N N . LEU A 1 273 ? 11.426 18.011 5.543 1.00 3.87 273 LEU A N 1
ATOM 2037 C CA . LEU A 1 273 ? 11.471 17.551 6.924 1.00 2.82 273 LEU A CA 1
ATOM 2038 C C . LEU A 1 273 ? 10.636 18.464 7.823 1.00 3.84 273 LEU A C 1
ATOM 2039 O O . LEU A 1 273 ? 9.955 17.975 8.732 1.00 4.52 273 LEU A O 1
ATOM 2044 N N . ALA A 1 274 ? 10.705 19.777 7.599 1.00 3.80 274 ALA A N 1
ATOM 2045 C CA . ALA A 1 274 ? 9.925 20.697 8.421 1.00 4.77 274 ALA A CA 1
ATOM 2046 C C . ALA A 1 274 ? 8.409 20.457 8.258 1.00 5.68 274 ALA A C 1
ATOM 2047 O O . ALA A 1 274 ? 7.648 20.491 9.249 1.00 5.03 274 ALA A O 1
ATOM 2049 N N . LYS A 1 275 ? 7.962 20.226 7.027 1.00 5.65 275 LYS A N 1
ATOM 2050 C CA . LYS A 1 275 ? 6.562 19.848 6.793 1.00 7.35 275 LYS A CA 1
ATOM 2051 C C . LYS A 1 275 ? 6.175 18.557 7.521 1.00 5.85 275 LYS A C 1
ATOM 2052 O O . LYS A 1 275 ? 5.103 18.484 8.125 1.00 6.74 275 LYS A O 1
ATOM 2058 N N . TRP A 1 276 ? 7.053 17.546 7.485 1.00 4.47 276 TRP A N 1
ATOM 2059 C CA . TRP A 1 276 ? 6.849 16.297 8.202 1.00 4.78 276 TRP A CA 1
ATOM 2060 C C . TRP A 1 276 ? 6.762 16.546 9.711 1.00 3.76 276 TRP A C 1
ATOM 2061 O O . TRP A 1 276 ? 5.910 15.973 10.385 1.00 5.72 276 TRP A O 1
ATOM 2072 N N . CYS A 1 277 ? 7.621 17.387 10.238 1.00 3.93 277 CYS A N 1
ATOM 2073 C CA . CYS A 1 277 ? 7.600 17.684 11.657 1.00 4.20 277 CYS A CA 1
ATOM 2074 C C . CYS A 1 277 ? 6.293 18.379 12.051 1.00 6.09 277 CYS A C 1
ATOM 2075 O O . CYS A 1 277 ? 5.721 18.094 13.101 1.00 6.94 277 CYS A O 1
ATOM 2078 N N . GLN A 1 278 ? 5.832 19.309 11.220 1.00 7.87 278 GLN A N 1
ATOM 2079 C CA . GLN A 1 278 ? 4.569 19.989 11.461 1.00 9.72 278 GLN A CA 1
ATOM 2080 C C . GLN A 1 278 ? 3.398 19.012 11.450 1.00 10.83 278 GLN A C 1
ATOM 2081 O O . GLN A 1 278 ? 2.496 19.081 12.292 1.00 11.44 278 GLN A O 1
ATOM 2087 N N . ASP A 1 279 ? 3.434 18.057 10.542 1.00 9.56 279 ASP A N 1
ATOM 2088 C CA . ASP A 1 279 ? 2.417 17.051 10.422 1.00 10.66 279 ASP A CA 1
ATOM 2089 C C . ASP A 1 279 ? 2.426 15.995 11.536 1.00 9.98 279 ASP A C 1
ATOM 2090 O O . ASP A 1 279 ? 1.411 15.344 11.808 1.00 11.00 279 ASP A O 1
ATOM 2095 N N . ASN A 1 280 ? 3.562 15.785 12.204 1.00 8.47 280 ASN A N 1
ATOM 2096 C CA . ASN A 1 280 ? 3.736 14.725 13.158 1.00 9.42 280 ASN A CA 1
ATOM 2097 C C . ASN A 1 280 ? 4.068 15.197 14.595 1.00 8.30 280 ASN A C 1
ATOM 2098 O O . ASN A 1 280 ? 4.375 14.387 15.468 1.00 7.85 280 ASN A O 1
ATOM 2103 N N . GLY A 1 281 ? 3.984 16.487 14.847 1.00 8.68 281 GLY A N 1
ATOM 2104 C CA . GLY A 1 281 ? 4.137 17.009 16.197 1.00 8.46 281 GLY A CA 1
ATOM 2105 C C . GLY A 1 281 ? 5.519 16.949 16.779 1.00 9.59 281 GLY A C 1
ATOM 2106 O O . GLY A 1 281 ? 5.626 16.897 17.989 1.00 9.55 281 GLY A O 1
ATOM 2107 N N . VAL A 1 282 ? 6.561 16.880 15.936 1.00 7.56 282 VAL A N 1
ATOM 2108 C CA . VAL A 1 282 ? 7.935 16.708 16.405 1.00 6.86 282 VAL A CA 1
ATOM 2109 C C . VAL A 1 282 ? 8.642 18.048 16.237 1.00 7.11 282 VAL A C 1
ATOM 2110 O O . VAL A 1 282 ? 8.526 18.719 15.198 1.00 8.14 282 VAL A O 1
ATOM 2114 N N . LEU A 1 283 ? 9.371 18.469 17.261 1.00 6.88 283 LEU A N 1
ATOM 2115 C CA . LEU A 1 283 ? 10.097 19.756 17.207 1.00 6.53 283 LEU A CA 1
ATOM 2116 C C . LEU A 1 283 ? 11.357 19.608 16.370 1.00 6.05 283 LEU A C 1
ATOM 2117 O O . LEU A 1 283 ? 11.913 18.504 16.278 1.00 6.06 283 LEU A O 1
ATOM 2122 N N . LEU A 1 284 ? 11.800 20.698 15.750 1.00 5.58 284 LEU A N 1
ATOM 2123 C CA . LEU A 1 284 ? 12.936 20.674 14.805 1.00 4.84 284 LEU A CA 1
ATOM 2124 C C . LEU A 1 284 ? 14.038 21.705 15.132 1.00 4.64 284 LEU A C 1
ATOM 2125 O O . LEU A 1 284 ? 13.824 22.925 15.061 1.00 5.56 284 LEU A O 1
ATOM 2130 N N . HIS A 1 285 ? 15.186 21.209 15.590 1.00 4.72 285 HIS A N 1
ATOM 2131 C CA . HIS A 1 285 ? 16.339 22.035 15.936 1.00 4.49 285 HIS A CA 1
ATOM 2132 C C . HIS A 1 285 ? 17.203 22.129 14.682 1.00 5.46 285 HIS A C 1
ATOM 2133 O O . HIS A 1 285 ? 17.574 21.113 14.114 1.00 5.72 285 HIS A O 1
ATOM 2140 N N . ILE A 1 286 ? 17.560 23.324 14.257 1.00 4.79 286 ILE A N 1
ATOM 2141 C CA . ILE A 1 286 ? 18.348 23.505 13.039 1.00 4.64 286 ILE A CA 1
ATOM 2142 C C . ILE A 1 286 ? 19.758 23.977 13.352 1.00 5.62 286 ILE A C 1
ATOM 2143 O O . ILE A 1 286 ? 19.944 24.997 14.015 1.00 6.12 286 ILE A O 1
ATOM 2148 N N . HIS A 1 287 ? 20.736 23.221 12.844 1.00 5.81 287 HIS A N 1
ATOM 2149 C CA . HIS A 1 287 ? 22.132 23.554 12.909 1.00 7.17 287 HIS A CA 1
ATOM 2150 C C . HIS A 1 287 ? 22.587 24.220 11.603 1.00 6.72 287 HIS A C 1
ATOM 2151 O O . HIS A 1 287 ? 22.159 23.815 10.505 1.00 7.64 287 HIS A O 1
ATOM 2158 N N . ARG A 1 288 ? 23.449 25.219 11.718 1.00 5.57 288 ARG A N 1
ATOM 2159 C CA . ARG A 1 288 ? 23.849 26.004 10.534 1.00 5.72 288 ARG A CA 1
ATOM 2160 C C . ARG A 1 288 ? 25.241 25.638 10.000 1.00 6.19 288 ARG A C 1
ATOM 2161 O O . ARG A 1 288 ? 25.948 26.481 9.429 1.00 6.19 288 ARG A O 1
ATOM 2169 N N . ALA A 1 289 ? 25.631 24.371 10.129 1.00 5.81 289 ALA A N 1
ATOM 2170 C CA . ALA A 1 289 ? 26.876 23.916 9.564 1.00 6.98 289 ALA A CA 1
ATOM 2171 C C . ALA A 1 289 ? 27.080 24.446 8.138 1.00 7.45 289 ALA A C 1
ATOM 2172 O O . ALA A 1 289 ? 26.156 24.428 7.319 1.00 6.85 289 ALA A O 1
ATOM 2174 N N . MET A 1 290 ? 28.312 24.869 7.889 1.00 7.46 290 MET A N 1
ATOM 2175 C CA . MET A 1 290 ? 28.848 25.426 6.654 1.00 8.07 290 MET A CA 1
ATOM 2176 C C . MET A 1 290 ? 28.519 26.905 6.424 1.00 7.07 290 MET A C 1
ATOM 2177 O O . MET A 1 290 ? 28.987 27.449 5.446 1.00 6.90 290 MET A O 1
ATOM 2182 N N . HIS A 1 291 ? 27.775 27.568 7.313 1.00 5.94 291 HIS A N 1
ATOM 2183 C CA . HIS A 1 291 ? 27.367 28.947 7.064 1.00 5.92 291 HIS A CA 1
ATOM 2184 C C . HIS A 1 291 ? 28.568 29.845 6.771 1.00 5.94 291 HIS A C 1
ATOM 2185 O O . HIS A 1 291 ? 28.485 30.722 5.916 1.00 6.61 291 HIS A O 1
ATOM 2192 N N . ALA A 1 292 ? 29.675 29.634 7.467 1.00 5.61 292 ALA A N 1
ATOM 2193 C CA . ALA A 1 292 ? 30.839 30.528 7.365 1.00 5.38 292 ALA A CA 1
ATOM 2194 C C . ALA A 1 292 ? 31.575 30.405 6.018 1.00 5.82 292 ALA A C 1
ATOM 2195 O O . ALA A 1 292 ? 32.336 31.281 5.634 1.00 6.58 292 ALA A O 1
ATOM 2197 N N . VAL A 1 293 ? 31.306 29.343 5.260 1.00 5.56 293 VAL A N 1
ATOM 2198 C CA . VAL A 1 293 ? 31.849 29.236 3.924 1.00 6.58 293 VAL A CA 1
ATOM 2199 C C . VAL A 1 293 ? 31.224 30.322 3.040 1.00 7.42 293 VAL A C 1
ATOM 2200 O O . VAL A 1 293 ? 31.902 30.880 2.191 1.00 9.35 293 VAL A O 1
ATOM 2204 N N . ILE A 1 294 ? 29.955 30.612 3.297 1.00 6.99 294 ILE A N 1
ATOM 2205 C CA . ILE A 1 294 ? 29.054 31.464 2.480 1.00 10.18 294 ILE A CA 1
ATOM 2206 C C . ILE A 1 294 ? 28.995 32.888 3.053 1.00 8.75 294 ILE A C 1
ATOM 2207 O O . ILE A 1 294 ? 28.916 33.867 2.297 1.00 8.37 294 ILE A O 1
ATOM 2212 N N . ASP A 1 295 ? 29.029 33.011 4.384 1.00 7.35 295 ASP A N 1
ATOM 2213 C CA . ASP A 1 295 ? 28.571 34.261 5.038 1.00 7.61 295 ASP A CA 1
ATOM 2214 C C . ASP A 1 295 ? 29.633 35.084 5.728 1.00 7.61 295 ASP A C 1
ATOM 2215 O O . ASP A 1 295 ? 29.328 36.149 6.261 1.00 9.15 295 ASP A O 1
ATOM 2220 N N . ARG A 1 296 ? 30.860 34.603 5.731 1.00 7.04 296 ARG A N 1
ATOM 2221 C CA . ARG A 1 296 ? 31.930 35.290 6.482 1.00 7.77 296 ARG A CA 1
ATOM 2222 C C . ARG A 1 296 ? 32.569 36.436 5.740 1.00 8.94 296 ARG A C 1
ATOM 2223 O O . ARG A 1 296 ? 32.856 37.478 6.316 1.00 8.89 296 ARG A O 1
ATOM 2231 N N . ASN A 1 297 ? 32.860 36.242 4.469 1.00 8.27 297 ASN A N 1
ATOM 2232 C CA . ASN A 1 297 ? 33.525 37.291 3.695 1.00 10.07 297 ASN A CA 1
ATOM 2233 C C . ASN A 1 297 ? 32.613 38.512 3.461 1.00 9.98 297 ASN A C 1
ATOM 2234 O O . ASN A 1 297 ? 31.535 38.398 2.876 1.00 9.36 297 ASN A O 1
ATOM 2239 N N . PRO A 1 298 ? 33.008 39.687 3.952 1.00 10.22 298 PRO A N 1
ATOM 2240 C CA . PRO A 1 298 ? 32.125 40.850 3.882 1.00 10.51 298 PRO A CA 1
ATOM 2241 C C . PRO A 1 298 ? 31.938 41.415 2.466 1.00 9.73 298 PRO A C 1
ATOM 2242 O O . PRO A 1 298 ? 31.080 42.259 2.256 1.00 10.97 298 PRO A O 1
ATOM 2246 N N . ASN A 1 299 ? 32.748 41.003 1.511 1.00 8.94 299 ASN A N 1
ATOM 2247 C CA . ASN A 1 299 ? 32.572 41.475 0.142 1.00 9.02 299 ASN A CA 1
ATOM 2248 C C . ASN A 1 299 ? 32.017 40.464 -0.877 1.00 7.49 299 ASN A C 1
ATOM 2249 O O . ASN A 1 299 ? 31.720 40.844 -1.998 1.00 6.86 299 ASN A O 1
ATOM 2254 N N . HIS A 1 300 ? 31.913 39.198 -0.495 1.00 7.32 300 HIS A N 1
ATOM 2255 C CA . HIS A 1 300 ? 31.477 38.171 -1.424 1.00 6.70 300 HIS A CA 1
ATOM 2256 C C . HIS A 1 300 ? 30.788 37.031 -0.691 1.00 6.56 300 HIS A C 1
ATOM 2257 O O . HIS A 1 300 ? 31.409 36.316 0.102 1.00 7.46 300 HIS A O 1
ATOM 2264 N N . GLY A 1 301 ? 29.535 36.832 -0.999 1.00 5.29 301 GLY A N 1
ATOM 2265 C CA . GLY A 1 301 ? 28.781 35.724 -0.402 1.00 5.47 301 GLY A CA 1
ATOM 2266 C C . GLY A 1 301 ? 27.381 36.150 -0.061 1.00 5.70 301 GLY A C 1
ATOM 2267 O O . GLY A 1 301 ? 26.860 37.051 -0.675 1.00 5.43 301 GLY A O 1
ATOM 2268 N N . ILE A 1 302 ? 26.777 35.489 0.919 1.00 6.12 302 ILE A N 1
ATOM 2269 C CA . ILE A 1 302 ? 25.381 35.716 1.319 1.00 6.35 302 ILE A CA 1
ATOM 2270 C C . ILE A 1 302 ? 25.383 35.934 2.831 1.00 6.64 302 ILE A C 1
ATOM 2271 O O . ILE A 1 302 ? 25.910 35.116 3.586 1.00 7.06 302 ILE A O 1
ATOM 2276 N N . HIS A 1 303 ? 24.887 37.088 3.241 1.00 5.45 303 HIS A N 1
ATOM 2277 C CA . HIS A 1 303 ? 24.853 37.448 4.648 1.00 5.92 303 HIS A CA 1
ATOM 2278 C C . HIS A 1 303 ? 23.985 36.453 5.413 1.00 5.40 303 HIS A C 1
ATOM 2279 O O . HIS A 1 303 ? 22.935 35.996 4.913 1.00 5.12 303 HIS A O 1
ATOM 2286 N N . PHE A 1 304 ? 24.397 36.160 6.646 1.00 4.41 304 PHE A N 1
ATOM 2287 C CA . PHE A 1 304 ? 23.653 35.256 7.499 1.00 4.72 304 PHE A CA 1
ATOM 2288 C C . PHE A 1 304 ? 22.185 35.695 7.717 1.00 4.76 304 PHE A C 1
ATOM 2289 O O . PHE A 1 304 ? 21.326 34.879 7.915 1.00 5.25 304 PHE A O 1
ATOM 2297 N N . ARG A 1 305 ? 21.874 36.986 7.663 1.00 4.75 305 ARG A N 1
ATOM 2298 C CA . ARG A 1 305 ? 20.506 37.407 7.855 1.00 5.21 305 ARG A CA 1
ATOM 2299 C C . ARG A 1 305 ? 19.572 36.894 6.744 1.00 5.71 305 ARG A C 1
ATOM 2300 O O . ARG A 1 305 ? 18.393 36.681 6.963 1.00 6.07 305 ARG A O 1
ATOM 2308 N N . VAL A 1 306 ? 20.112 36.713 5.544 1.00 5.37 306 VAL A N 1
ATOM 2309 C CA . VAL A 1 306 ? 19.353 36.118 4.484 1.00 5.89 306 VAL A CA 1
ATOM 2310 C C . VAL A 1 306 ? 19.132 34.624 4.761 1.00 5.59 306 VAL A C 1
ATOM 2311 O O . VAL A 1 306 ? 18.023 34.108 4.552 1.00 6.08 306 VAL A O 1
ATOM 2315 N N . LEU A 1 307 ? 20.181 33.947 5.206 1.00 4.83 307 LEU A N 1
ATOM 2316 C CA . LEU A 1 307 ? 20.084 32.527 5.538 1.00 4.92 307 LEU A CA 1
ATOM 2317 C C . LEU A 1 307 ? 19.099 32.310 6.695 1.00 5.54 307 LEU A C 1
ATOM 2318 O O . LEU A 1 307 ? 18.489 31.262 6.805 1.00 5.86 307 LEU A O 1
ATOM 2323 N N . THR A 1 308 ? 18.947 33.315 7.556 1.00 5.17 308 THR A N 1
ATOM 2324 C CA . THR A 1 308 ? 18.008 33.287 8.694 1.00 5.76 308 THR A CA 1
ATOM 2325 C C . THR A 1 308 ? 16.564 33.349 8.184 1.00 5.05 308 THR A C 1
ATOM 2326 O O . THR A 1 308 ? 15.718 32.577 8.621 1.00 6.03 308 THR A O 1
ATOM 2330 N N . LYS A 1 309 ? 16.294 34.249 7.243 1.00 4.99 309 LYS A N 1
ATOM 2331 C CA . LYS A 1 309 ? 14.981 34.359 6.643 1.00 5.73 309 LYS A CA 1
ATOM 2332 C C . LYS A 1 309 ? 14.619 33.070 5.917 1.00 5.18 309 LYS A C 1
ATOM 2333 O O . LYS A 1 309 ? 13.500 32.584 6.032 1.00 6.38 309 LYS A O 1
ATOM 2339 N N . ILE A 1 310 ? 15.578 32.508 5.182 1.00 5.02 310 ILE A N 1
ATOM 2340 C CA . ILE A 1 310 ? 15.363 31.299 4.408 1.00 5.52 310 ILE A CA 1
ATOM 2341 C C . ILE A 1 310 ? 14.970 30.184 5.368 1.00 5.64 310 ILE A C 1
ATOM 2342 O O . ILE A 1 310 ? 14.024 29.448 5.098 1.00 6.37 310 ILE A O 1
ATOM 2347 N N . LEU A 1 311 ? 15.639 30.087 6.506 1.00 5.22 311 LEU A N 1
ATOM 2348 C CA . LEU A 1 311 ? 15.339 28.999 7.433 1.00 5.46 311 LEU A CA 1
ATOM 2349 C C . LEU A 1 311 ? 13.961 29.177 8.056 1.00 5.52 311 LEU A C 1
ATOM 2350 O O . LEU A 1 311 ? 13.207 28.216 8.188 1.00 6.73 311 LEU A O 1
ATOM 2355 N N . ARG A 1 312 ? 13.601 30.396 8.450 1.00 5.65 312 ARG A N 1
ATOM 2356 C CA . ARG A 1 312 ? 12.276 30.602 9.039 1.00 5.65 312 ARG A CA 1
ATOM 2357 C C . ARG A 1 312 ? 11.181 30.184 8.042 1.00 5.23 312 ARG A C 1
ATOM 2358 O O . ARG A 1 312 ? 10.201 29.576 8.404 1.00 5.85 312 ARG A O 1
ATOM 2366 N N . LEU A 1 313 ? 11.362 30.490 6.769 1.00 5.51 313 LEU A N 1
ATOM 2367 C CA . LEU A 1 313 ? 10.372 30.092 5.761 1.00 5.94 313 LEU A CA 1
ATOM 2368 C C . LEU A 1 313 ? 10.372 28.583 5.483 1.00 5.97 313 LEU A C 1
ATOM 2369 O O . LEU A 1 313 ? 9.294 27.989 5.332 1.00 6.02 313 LEU A O 1
ATOM 2374 N N . SER A 1 314 ? 11.559 28.000 5.340 1.00 6.10 314 SER A N 1
ATOM 2375 C CA . SER A 1 314 ? 11.727 26.538 5.093 1.00 6.11 314 SER A CA 1
ATOM 2376 C C . SER A 1 314 ? 11.185 25.749 6.270 1.00 6.23 314 SER A C 1
ATOM 2377 O O . SER A 1 314 ? 10.395 24.786 6.136 1.00 7.10 314 SER A O 1
ATOM 2380 N N . GLY A 1 315 ? 11.630 26.162 7.447 1.00 6.17 315 GLY A N 1
ATOM 2381 C CA . GLY A 1 315 ? 11.070 25.765 8.710 1.00 5.85 315 GLY A CA 1
ATOM 2382 C C . GLY A 1 315 ? 12.058 25.141 9.678 1.00 6.04 315 GLY A C 1
ATOM 2383 O O . GLY A 1 315 ? 12.917 24.355 9.308 1.00 6.24 315 GLY A O 1
ATOM 2384 N N . GLY A 1 316 ? 11.974 25.594 10.915 1.00 5.81 316 GLY A N 1
ATOM 2385 C CA . GLY A 1 316 ? 12.692 25.033 12.046 1.00 5.57 316 GLY A CA 1
ATOM 2386 C C . GLY A 1 316 ? 12.093 25.657 13.299 1.00 5.32 316 GLY A C 1
ATOM 2387 O O . GLY A 1 316 ? 11.475 26.726 13.217 1.00 6.70 316 GLY A O 1
ATOM 2388 N N . ASP A 1 317 ? 12.204 24.982 14.420 1.00 4.40 317 ASP A N 1
ATOM 2389 C CA . ASP A 1 317 ? 11.768 25.538 15.697 1.00 4.39 317 ASP A CA 1
ATOM 2390 C C . ASP A 1 317 ? 12.832 26.222 16.512 1.00 4.92 317 ASP A C 1
ATOM 2391 O O . ASP A 1 317 ? 12.528 27.068 17.335 1.00 5.10 317 ASP A O 1
ATOM 2396 N N . HIS A 1 318 ? 14.082 25.851 16.267 1.00 5.45 318 HIS A N 1
ATOM 2397 C CA . HIS A 1 318 ? 15.283 26.487 16.839 1.00 5.58 318 HIS A CA 1
ATOM 2398 C C . HIS A 1 318 ? 16.295 26.708 15.711 1.00 4.82 318 HIS A C 1
ATOM 2399 O O . HIS A 1 318 ? 16.360 25.890 14.784 1.00 6.29 318 HIS A O 1
ATOM 2406 N N . LEU A 1 319 ? 17.090 27.767 15.799 1.00 5.19 319 LEU A N 1
ATOM 2407 C CA . LEU A 1 319 ? 18.197 28.025 14.881 1.00 4.15 319 LEU A CA 1
ATOM 2408 C C . LEU A 1 319 ? 19.362 28.640 15.628 1.00 5.25 319 LEU A C 1
ATOM 2409 O O . LEU A 1 319 ? 19.214 29.611 16.366 1.00 5.68 319 LEU A O 1
ATOM 2414 N N . HIS A 1 320 ? 20.558 28.098 15.409 1.00 6.47 320 HIS A N 1
ATOM 2415 C CA . HIS A 1 320 ? 21.764 28.732 15.920 1.00 6.90 320 HIS A CA 1
ATOM 2416 C C . HIS A 1 320 ? 21.997 30.100 15.297 1.00 7.89 320 HIS A C 1
ATOM 2417 O O . HIS A 1 320 ? 22.013 30.219 14.073 1.00 7.68 320 HIS A O 1
ATOM 2424 N N . THR A 1 321 ? 22.233 31.097 16.146 1.00 7.18 321 THR A N 1
ATOM 2425 C CA . THR A 1 321 ? 22.391 32.507 15.730 1.00 8.84 321 THR A CA 1
ATOM 2426 C C . THR A 1 321 ? 23.717 33.181 16.023 1.00 9.58 321 THR A C 1
ATOM 2427 O O . THR A 1 321 ? 23.890 34.336 15.626 1.00 9.44 321 THR A O 1
ATOM 2431 N N . GLY A 1 322 ? 24.616 32.515 16.747 1.00 9.66 322 GLY A N 1
ATOM 2432 C CA . GLY A 1 322 ? 25.761 33.155 17.364 1.00 11.02 322 GLY A CA 1
ATOM 2433 C C . GLY A 1 322 ? 25.399 33.604 18.786 1.00 13.03 322 GLY A C 1
ATOM 2434 O O . GLY A 1 322 ? 24.216 33.660 19.147 1.00 11.84 322 GLY A O 1
ATOM 2435 N N . THR A 1 323 ? 26.420 33.957 19.570 1.00 14.57 323 THR A N 1
ATOM 2436 C CA . THR A 1 323 ? 26.243 34.201 21.004 1.00 15.01 323 THR A CA 1
ATOM 2437 C C . THR A 1 323 ? 26.166 35.658 21.380 1.00 17.01 323 THR A C 1
ATOM 2438 O O . THR A 1 323 ? 25.815 35.962 22.519 1.00 15.65 323 THR A O 1
ATOM 2442 N N . VAL A 1 324 ? 26.494 36.542 20.439 1.00 17.99 324 VAL A N 1
ATOM 2443 C CA . VAL A 1 324 ? 26.546 37.990 20.637 1.00 20.46 324 VAL A CA 1
ATOM 2444 C C . VAL A 1 324 ? 27.694 38.404 21.544 1.00 22.58 324 VAL A C 1
ATOM 2445 O O . VAL A 1 324 ? 28.454 39.278 21.186 1.00 23.60 324 VAL A O 1
ATOM 2449 N N . VAL A 1 325 ? 27.801 37.784 22.720 1.00 25.25 325 VAL A N 1
ATOM 2450 C CA . VAL A 1 325 ? 28.868 38.088 23.667 1.00 27.33 325 VAL A CA 1
ATOM 2451 C C . VAL A 1 325 ? 30.264 37.808 23.103 1.00 30.05 325 VAL A C 1
ATOM 2452 O O . VAL A 1 325 ? 31.219 38.389 23.566 1.00 30.50 325 VAL A O 1
ATOM 2456 N N . GLY A 1 326 ? 30.375 36.942 22.094 1.00 33.36 326 GLY A N 1
ATOM 2457 C CA . GLY A 1 326 ? 31.658 36.666 21.448 1.00 35.45 326 GLY A CA 1
ATOM 2458 C C . GLY A 1 326 ? 32.191 37.741 20.502 1.00 37.35 326 GLY A C 1
ATOM 2459 O O . GLY A 1 326 ? 33.279 37.579 19.939 1.00 38.52 326 GLY A O 1
ATOM 2460 N N . LYS A 1 327 ? 31.430 38.822 20.312 1.00 39.16 327 LYS A N 1
ATOM 2461 C CA . LYS A 1 327 ? 31.842 39.974 19.507 1.00 40.29 327 LYS A CA 1
ATOM 2462 C C . LYS A 1 327 ? 32.048 41.181 20.427 1.00 40.81 327 LYS A C 1
ATOM 2463 O O . LYS A 1 327 ? 31.451 41.258 21.500 1.00 41.12 327 LYS A O 1
ATOM 2469 N N . LEU A 1 328 ? 32.866 42.138 19.998 1.00 41.48 328 LEU A N 1
ATOM 2470 C CA . LEU A 1 328 ? 33.018 43.399 20.738 1.00 41.76 328 LEU A CA 1
ATOM 2471 C C . LEU A 1 328 ? 31.703 44.191 20.735 1.00 41.60 328 LEU A C 1
ATOM 2472 O O . LEU A 1 328 ? 30.858 43.987 19.857 1.00 41.63 328 LEU A O 1
ATOM 2477 N N . GLU A 1 329 ? 31.538 45.077 21.722 1.00 41.33 329 GLU A N 1
ATOM 2478 C CA . GLU A 1 329 ? 30.278 45.810 21.965 1.00 41.27 329 GLU A CA 1
ATOM 2479 C C . GLU A 1 329 ? 29.745 46.609 20.754 1.00 39.96 329 GLU A C 1
ATOM 2480 O O . GLU A 1 329 ? 28.527 46.647 20.503 1.00 40.53 329 GLU A O 1
ATOM 2486 N N . GLY A 1 330 ? 30.642 47.235 20.000 1.00 37.64 330 GLY A N 1
ATOM 2487 C CA . GLY A 1 330 ? 30.232 48.003 18.834 1.00 36.02 330 GLY A CA 1
ATOM 2488 C C . GLY A 1 330 ? 29.918 47.157 17.608 1.00 33.94 330 GLY A C 1
ATOM 2489 O O . GLY A 1 330 ? 29.536 47.725 16.588 1.00 34.29 330 GLY A O 1
ATOM 2490 N N . ASP A 1 331 ? 30.075 45.828 17.691 1.00 31.21 331 ASP A N 1
ATOM 2491 C CA . ASP A 1 331 ? 29.966 44.919 16.525 1.00 29.54 331 ASP A CA 1
ATOM 2492 C C . ASP A 1 331 ? 28.785 43.921 16.619 1.00 26.63 331 ASP A C 1
ATOM 2493 O O . ASP A 1 331 ? 28.739 42.931 15.906 1.00 26.24 331 ASP A O 1
ATOM 2498 N N . ARG A 1 332 ? 27.835 44.217 17.500 1.00 23.44 332 ARG A N 1
ATOM 2499 C CA . ARG A 1 332 ? 26.785 43.276 17.894 1.00 20.16 332 ARG A CA 1
ATOM 2500 C C . ARG A 1 332 ? 25.477 43.570 17.167 1.00 17.33 332 ARG A C 1
ATOM 2501 O O . ARG A 1 332 ? 24.568 42.740 17.155 1.00 15.49 332 ARG A O 1
ATOM 2509 N N . ALA A 1 333 ? 25.381 44.754 16.573 1.00 14.81 333 ALA A N 1
ATOM 2510 C CA . ALA A 1 333 ? 24.097 45.237 16.070 1.00 13.57 333 ALA A CA 1
ATOM 2511 C C . ALA A 1 333 ? 23.513 44.336 14.980 1.00 12.42 333 ALA A C 1
ATOM 2512 O O . ALA A 1 333 ? 22.306 44.098 14.956 1.00 10.40 333 ALA A O 1
ATOM 2514 N N . SER A 1 334 ? 24.358 43.818 14.098 1.00 11.55 334 SER A N 1
ATOM 2515 C CA . SER A 1 334 ? 23.865 43.009 12.974 1.00 12.70 334 SER A CA 1
ATOM 2516 C C . SER A 1 334 ? 23.271 41.708 13.530 1.00 11.81 334 SER A C 1
ATOM 2517 O O . SER A 1 334 ? 22.245 41.217 13.043 1.00 9.42 334 SER A O 1
ATOM 2520 N N . THR A 1 335 ? 23.942 41.139 14.545 1.00 10.41 335 THR A N 1
ATOM 2521 C CA . THR A 1 335 ? 23.489 39.901 15.160 1.00 10.15 335 THR A CA 1
ATOM 2522 C C . THR A 1 335 ? 22.139 40.104 15.805 1.00 9.45 335 THR A C 1
ATOM 2523 O O . THR A 1 335 ? 21.242 39.297 15.643 1.00 8.38 335 THR A O 1
ATOM 2527 N N . LEU A 1 336 ? 21.991 41.198 16.534 1.00 9.55 336 LEU A N 1
ATOM 2528 C CA . LEU A 1 336 ? 20.721 41.507 17.138 1.00 9.68 336 LEU A CA 1
ATOM 2529 C C . LEU A 1 336 ? 19.650 41.685 16.080 1.00 8.94 336 LEU A C 1
ATOM 2530 O O . LEU A 1 336 ? 18.497 41.318 16.285 1.00 7.90 336 LEU A O 1
ATOM 2535 N N . GLY A 1 337 ? 20.032 42.242 14.931 1.00 8.06 337 GLY A N 1
ATOM 2536 C CA . GLY A 1 337 ? 19.093 42.364 13.824 1.00 8.04 337 GLY A CA 1
ATOM 2537 C C . GLY A 1 337 ? 18.556 41.021 13.343 1.00 7.15 337 GLY A C 1
ATOM 2538 O O . GLY A 1 337 ? 17.342 40.872 13.133 1.00 7.03 337 GLY A O 1
ATOM 2539 N N . TRP A 1 338 ? 19.431 40.054 13.115 1.00 6.66 338 TRP A N 1
ATOM 2540 C CA . TRP A 1 338 ? 18.926 38.778 12.566 1.00 6.99 338 TRP A CA 1
ATOM 2541 C C . TRP A 1 338 ? 18.212 37.957 13.615 1.00 6.48 338 TRP A C 1
ATOM 2542 O O . TRP A 1 338 ? 17.307 37.178 13.303 1.00 6.56 338 TRP A O 1
ATOM 2553 N N . ILE A 1 339 ? 18.539 38.183 14.878 1.00 5.92 339 ILE A N 1
ATOM 2554 C CA . ILE A 1 339 ? 17.773 37.570 15.951 1.00 6.45 339 ILE A CA 1
ATOM 2555 C C . ILE A 1 339 ? 16.310 38.100 15.908 1.00 5.36 339 ILE A C 1
ATOM 2556 O O . ILE A 1 339 ? 15.366 37.328 16.009 1.00 5.14 339 ILE A O 1
ATOM 2561 N N . ASP A 1 340 ? 16.123 39.399 15.692 1.00 5.00 340 ASP A N 1
ATOM 2562 C CA . ASP A 1 340 ? 14.780 39.952 15.522 1.00 5.09 340 ASP A CA 1
ATOM 2563 C C . ASP A 1 340 ? 14.082 39.360 14.272 1.00 5.10 340 ASP A C 1
ATOM 2564 O O . ASP A 1 340 ? 12.887 39.032 14.318 1.00 5.68 340 ASP A O 1
ATOM 2569 N N . LEU A 1 341 ? 14.809 39.218 13.162 1.00 4.81 341 LEU A N 1
ATOM 2570 C CA . LEU A 1 341 ? 14.256 38.622 11.947 1.00 4.62 341 LEU A CA 1
ATOM 2571 C C . LEU A 1 341 ? 13.777 37.201 12.174 1.00 5.80 341 LEU A C 1
ATOM 2572 O O . LEU A 1 341 ? 12.802 36.764 11.573 1.00 6.38 341 LEU A O 1
ATOM 2577 N N . LEU A 1 342 ? 14.448 36.489 13.066 1.00 4.38 342 LEU A N 1
ATOM 2578 C CA . LEU A 1 342 ? 14.115 35.120 13.408 1.00 4.60 342 LEU A CA 1
ATOM 2579 C C . LEU A 1 342 ? 12.902 34.981 14.296 1.00 4.60 342 LEU A C 1
ATOM 2580 O O . LEU A 1 342 ? 12.191 33.992 14.231 1.00 5.09 342 LEU A O 1
ATOM 2585 N N . ARG A 1 343 ? 12.669 35.973 15.169 1.00 4.74 343 ARG A N 1
ATOM 2586 C CA . ARG A 1 343 ? 11.710 35.802 16.272 1.00 6.21 343 ARG A CA 1
ATOM 2587 C C . ARG A 1 343 ? 10.461 36.660 16.205 1.00 6.81 343 ARG A C 1
ATOM 2588 O O . ARG A 1 343 ? 9.400 36.251 16.705 1.00 7.15 343 ARG A O 1
ATOM 2596 N N . GLU A 1 344 ? 10.574 37.858 15.632 1.00 6.76 344 GLU A N 1
ATOM 2597 C CA . GLU A 1 344 ? 9.517 38.852 15.722 1.00 7.20 344 GLU A CA 1
ATOM 2598 C C . GLU A 1 344 ? 8.543 38.787 14.556 1.00 7.01 344 GLU A C 1
ATOM 2599 O O . GLU A 1 344 ? 8.816 38.167 13.541 1.00 6.31 344 GLU A O 1
ATOM 2605 N N . SER A 1 345 ? 7.392 39.440 14.711 1.00 7.46 345 SER A N 1
ATOM 2606 C CA . SER A 1 345 ? 6.356 39.414 13.672 1.00 8.33 345 SER A CA 1
ATOM 2607 C C . SER A 1 345 ? 6.645 40.456 12.621 1.00 8.36 345 SER A C 1
ATOM 2608 O O . SER A 1 345 ? 6.376 40.239 11.454 1.00 9.52 345 SER A O 1
ATOM 2611 N N . PHE A 1 346 ? 7.180 41.589 13.027 1.00 8.21 346 PHE A N 1
ATOM 2612 C CA . PHE A 1 346 ? 7.457 42.706 12.104 1.00 8.35 346 PHE A CA 1
ATOM 2613 C C . PHE A 1 346 ? 8.746 43.354 12.523 1.00 8.33 346 PHE A C 1
ATOM 2614 O O . PHE A 1 346 ? 8.945 43.635 13.707 1.00 8.88 346 PHE A O 1
ATOM 2622 N N . ILE A 1 347 ? 9.652 43.516 11.575 1.00 7.67 347 ILE A N 1
ATOM 2623 C CA . ILE A 1 347 ? 10.962 44.061 11.829 1.00 7.53 347 ILE A CA 1
ATOM 2624 C C . ILE A 1 347 ? 11.138 45.268 10.892 1.00 7.93 347 ILE A C 1
ATOM 2625 O O . ILE A 1 347 ? 11.312 45.114 9.691 1.00 7.98 347 ILE A O 1
ATOM 2630 N N . PRO A 1 348 ? 11.137 46.462 11.445 1.00 8.21 348 PRO A N 1
ATOM 2631 C CA . PRO A 1 348 ? 11.339 47.656 10.609 1.00 8.03 348 PRO A CA 1
ATOM 2632 C C . PRO A 1 348 ? 12.769 47.825 10.104 1.00 7.52 348 PRO A C 1
ATOM 2633 O O . PRO A 1 348 ? 13.739 47.446 10.762 1.00 8.71 348 PRO A O 1
ATOM 2637 N N . GLU A 1 349 ? 12.886 48.452 8.936 1.00 8.51 349 GLU A N 1
ATOM 2638 C CA . GLU A 1 349 ? 14.170 48.856 8.390 1.00 8.48 349 GLU A CA 1
ATOM 2639 C C . GLU A 1 349 ? 14.994 49.573 9.441 1.00 9.93 349 GLU A C 1
ATOM 2640 O O . GLU A 1 349 ? 14.460 50.419 10.195 1.00 10.62 349 GLU A O 1
ATOM 2646 N N . ASP A 1 350 ? 16.269 49.219 9.517 1.00 9.78 350 ASP A N 1
ATOM 2647 C CA . ASP A 1 350 ? 17.194 49.824 10.463 1.00 11.01 350 ASP A CA 1
ATOM 2648 C C . ASP A 1 350 ? 18.610 49.579 9.991 1.00 10.32 350 ASP A C 1
ATOM 2649 O O . ASP A 1 350 ? 19.193 48.522 10.265 1.00 8.59 350 ASP A O 1
ATOM 2654 N N . ARG A 1 351 ? 19.169 50.544 9.260 1.00 10.29 351 ARG A N 1
ATOM 2655 C CA . ARG A 1 351 ? 20.500 50.347 8.664 1.00 11.45 351 ARG A CA 1
ATOM 2656 C C . ARG A 1 351 ? 21.608 50.094 9.696 1.00 11.72 351 ARG A C 1
ATOM 2657 O O . ARG A 1 351 ? 22.551 49.332 9.404 1.00 13.42 351 ARG A O 1
ATOM 2665 N N . SER A 1 352 ? 21.454 50.616 10.907 1.00 12.59 352 SER A N 1
ATOM 2666 C CA . SER A 1 352 ? 22.462 50.418 11.962 1.00 13.72 352 SER A CA 1
ATOM 2667 C C . SER A 1 352 ? 22.577 48.943 12.331 1.00 14.62 352 SER A C 1
ATOM 2668 O O . SER A 1 352 ? 23.628 48.497 12.770 1.00 14.98 352 SER A O 1
ATOM 2671 N N . ARG A 1 353 ? 21.475 48.208 12.162 1.00 14.39 353 ARG A N 1
ATOM 2672 C CA . ARG A 1 353 ? 21.395 46.775 12.509 1.00 15.93 353 ARG A CA 1
ATOM 2673 C C . ARG A 1 353 ? 21.414 45.889 11.277 1.00 15.97 353 ARG A C 1
ATOM 2674 O O . ARG A 1 353 ? 21.143 44.678 11.377 1.00 18.27 353 ARG A O 1
ATOM 2682 N N . GLY A 1 354 ? 21.712 46.483 10.128 1.00 15.07 354 GLY A N 1
ATOM 2683 C CA . GLY A 1 354 ? 21.806 45.809 8.844 1.00 14.64 354 GLY A CA 1
ATOM 2684 C C . GLY A 1 354 ? 20.470 45.357 8.231 1.00 13.79 354 GLY A C 1
ATOM 2685 O O . GLY A 1 354 ? 20.456 44.481 7.356 1.00 14.51 354 GLY A O 1
ATOM 2686 N N . ILE A 1 355 ? 19.355 45.949 8.659 1.00 11.33 355 ILE A N 1
ATOM 2687 C CA . ILE A 1 355 ? 18.040 45.553 8.139 1.00 9.80 355 ILE A CA 1
ATOM 2688 C C . ILE A 1 355 ? 17.706 46.572 7.034 1.00 9.57 355 ILE A C 1
ATOM 2689 O O . ILE A 1 355 ? 17.453 47.754 7.313 1.00 8.50 355 ILE A O 1
ATOM 2694 N N . PHE A 1 356 ? 17.771 46.138 5.788 1.00 7.83 356 PHE A N 1
ATOM 2695 C CA . PHE A 1 356 ? 17.603 47.038 4.641 1.00 7.67 356 PHE A CA 1
ATOM 2696 C C . PHE A 1 356 ? 16.152 47.230 4.215 1.00 8.27 356 PHE A C 1
ATOM 2697 O O . PHE A 1 356 ? 15.824 48.176 3.520 1.00 8.91 356 PHE A O 1
ATOM 2705 N N . PHE A 1 357 ? 15.288 46.318 4.616 1.00 7.59 357 PHE A N 1
ATOM 2706 C CA . PHE A 1 357 ? 13.883 46.361 4.267 1.00 7.85 357 PHE A CA 1
ATOM 2707 C C . PHE A 1 357 ? 13.054 46.068 5.500 1.00 7.81 357 PHE A C 1
ATOM 2708 O O . PHE A 1 357 ? 13.427 45.210 6.304 1.00 7.22 357 PHE A O 1
ATOM 2716 N N . ASP A 1 358 ? 11.892 46.705 5.609 1.00 7.34 358 ASP A N 1
ATOM 2717 C CA . ASP A 1 358 ? 10.898 46.235 6.562 1.00 7.83 358 ASP A CA 1
ATOM 2718 C C . ASP A 1 358 ? 10.575 44.782 6.170 1.00 7.35 358 ASP A C 1
ATOM 2719 O O . ASP A 1 358 ? 10.398 44.499 4.983 1.00 7.01 358 ASP A O 1
ATOM 2724 N N . GLN A 1 359 ? 10.470 43.895 7.157 1.00 5.88 359 GLN A N 1
ATOM 2725 C CA . GLN A 1 359 ? 10.101 42.520 6.939 1.00 6.39 359 GLN A CA 1
ATOM 2726 C C . GLN A 1 359 ? 8.902 42.158 7.798 1.00 6.45 359 GLN A C 1
ATOM 2727 O O . GLN A 1 359 ? 8.975 42.169 9.024 1.00 7.56 359 GLN A O 1
ATOM 2733 N N . ASP A 1 360 ? 7.803 41.844 7.146 1.00 6.71 360 ASP A N 1
ATOM 2734 C CA . ASP A 1 360 ? 6.576 41.410 7.817 1.00 7.21 360 ASP A CA 1
ATOM 2735 C C . ASP A 1 360 ? 6.447 39.910 7.698 1.00 7.01 360 ASP A C 1
ATOM 2736 O O . ASP A 1 360 ? 6.408 39.386 6.585 1.00 7.26 360 ASP A O 1
ATOM 2741 N N . TRP A 1 361 ? 6.354 39.224 8.830 1.00 5.61 361 TRP A N 1
ATOM 2742 C CA . TRP A 1 361 ? 6.101 37.789 8.837 1.00 6.13 361 TRP A CA 1
ATOM 2743 C C . TRP A 1 361 ? 4.617 37.475 9.034 1.00 5.69 361 TRP A C 1
ATOM 2744 O O . TRP A 1 361 ? 4.229 36.316 8.996 1.00 7.03 361 TRP A O 1
ATOM 2755 N N . GLY A 1 362 ? 3.789 38.487 9.315 1.00 6.51 362 GLY A N 1
ATOM 2756 C CA . GLY A 1 362 ? 2.382 38.275 9.612 1.00 7.76 362 GLY A CA 1
ATOM 2757 C C . GLY A 1 362 ? 2.238 37.364 10.841 1.00 8.48 362 GLY A C 1
ATOM 2758 O O . GLY A 1 362 ? 2.868 37.553 11.834 1.00 10.26 362 GLY A O 1
ATOM 2759 N N . SER A 1 363 ? 1.495 36.295 10.674 1.00 8.57 363 SER A N 1
ATOM 2760 C CA . SER A 1 363 ? 1.277 35.326 11.725 1.00 9.16 363 SER A CA 1
ATOM 2761 C C . SER A 1 363 ? 2.221 34.138 11.720 1.00 9.10 363 SER A C 1
ATOM 2762 O O . SER A 1 363 ? 2.039 33.184 12.513 1.00 9.88 363 SER A O 1
ATOM 2765 N N . MET A 1 364 ? 3.234 34.148 10.874 1.00 7.39 364 MET A N 1
ATOM 2766 C CA . MET A 1 364 ? 4.154 33.040 10.867 1.00 7.39 364 MET A CA 1
ATOM 2767 C C . MET A 1 364 ? 4.943 33.072 12.152 1.00 6.94 364 MET A C 1
ATOM 2768 O O . MET A 1 364 ? 5.538 34.103 12.480 1.00 7.59 364 MET A O 1
ATOM 2773 N N . PRO A 1 365 ? 4.964 31.976 12.896 1.00 7.82 365 PRO A N 1
ATOM 2774 C CA . PRO A 1 365 ? 5.598 31.992 14.227 1.00 8.49 365 PRO A CA 1
ATOM 2775 C C . PRO A 1 365 ? 7.112 32.247 14.153 1.00 6.49 365 PRO A C 1
ATOM 2776 O O . PRO A 1 365 ? 7.790 31.981 13.148 1.00 6.18 365 PRO A O 1
ATOM 2780 N N . GLY A 1 366 ? 7.618 32.749 15.259 1.00 6.69 366 GLY A N 1
ATOM 2781 C CA . GLY A 1 366 ? 9.054 32.881 15.460 1.00 6.13 366 GLY A CA 1
ATOM 2782 C C . GLY A 1 366 ? 9.739 31.609 15.912 1.00 5.46 366 GLY A C 1
ATOM 2783 O O . GLY A 1 366 ? 9.105 30.630 16.282 1.00 5.63 366 GLY A O 1
ATOM 2784 N N . VAL A 1 367 ? 11.053 31.637 15.778 1.00 4.99 367 VAL A N 1
ATOM 2785 C CA . VAL A 1 367 ? 11.957 30.523 15.992 1.00 4.90 367 VAL A CA 1
ATOM 2786 C C . VAL A 1 367 ? 12.898 30.870 17.159 1.00 4.93 367 VAL A C 1
ATOM 2787 O O . VAL A 1 367 ? 13.396 31.999 17.269 1.00 5.21 367 VAL A O 1
ATOM 2791 N N . PHE A 1 368 ? 13.131 29.899 18.055 1.00 5.52 368 PHE A N 1
ATOM 2792 C CA . PHE A 1 368 ? 14.080 30.102 19.151 1.00 4.79 368 PHE A CA 1
ATOM 2793 C C . PHE A 1 368 ? 15.471 30.392 18.633 1.00 5.90 368 PHE A C 1
ATOM 2794 O O . PHE A 1 368 ? 15.946 29.688 17.740 1.00 4.53 368 PHE A O 1
ATOM 2802 N N . ALA A 1 369 ? 16.090 31.428 19.180 1.00 5.35 369 ALA A N 1
ATOM 2803 C CA . ALA A 1 369 ? 17.486 31.751 18.906 1.00 5.74 369 ALA A CA 1
ATOM 2804 C C . ALA A 1 369 ? 18.366 30.890 19.816 1.00 7.05 369 ALA A C 1
ATOM 2805 O O . ALA A 1 369 ? 18.163 30.867 21.051 1.00 7.72 369 ALA A O 1
ATOM 2807 N N . VAL A 1 370 ? 19.337 30.200 19.226 1.00 5.84 370 VAL A N 1
ATOM 2808 C CA . VAL A 1 370 ? 20.207 29.311 19.980 1.00 6.55 370 VAL A CA 1
ATOM 2809 C C . VAL A 1 370 ? 21.613 29.933 20.056 1.00 7.80 370 VAL A C 1
ATOM 2810 O O . VAL A 1 370 ? 22.263 30.128 19.010 1.00 7.66 370 VAL A O 1
ATOM 2814 N N . ALA A 1 371 ? 22.065 30.227 21.282 1.00 7.09 371 ALA A N 1
ATOM 2815 C CA . ALA A 1 371 ? 23.395 30.752 21.541 1.00 8.25 371 ALA A CA 1
ATOM 2816 C C . ALA A 1 371 ? 24.292 29.597 21.931 1.00 9.69 371 ALA A C 1
ATOM 2817 O O . ALA A 1 371 ? 24.016 28.917 22.901 1.00 9.05 371 ALA A O 1
ATOM 2819 N N . SER A 1 372 ? 25.403 29.431 21.223 1.00 11.12 372 SER A N 1
ATOM 2820 C CA . SER A 1 372 ? 26.316 28.319 21.465 1.00 14.10 372 SER A CA 1
ATOM 2821 C C . SER A 1 372 ? 27.717 28.727 21.052 1.00 15.38 372 SER A C 1
ATOM 2822 O O . SER A 1 372 ? 27.892 29.451 20.099 1.00 16.34 372 SER A O 1
ATOM 2825 N N . GLY A 1 373 ? 28.722 28.238 21.770 1.00 17.17 373 GLY A N 1
ATOM 2826 C CA . GLY A 1 373 ? 30.101 28.444 21.393 1.00 17.70 373 GLY A CA 1
ATOM 2827 C C . GLY A 1 373 ? 30.855 29.199 22.460 1.00 18.68 373 GLY A C 1
ATOM 2828 O O . GLY A 1 373 ? 30.749 30.426 22.559 1.00 19.07 373 GLY A O 1
ATOM 2829 N N . GLY A 1 374 ? 31.557 28.444 23.294 1.00 18.97 374 GLY A N 1
ATOM 2830 C CA . GLY A 1 374 ? 32.523 28.985 24.219 1.00 20.33 374 GLY A CA 1
ATOM 2831 C C . GLY A 1 374 ? 31.919 29.746 25.379 1.00 20.27 374 GLY A C 1
ATOM 2832 O O . GLY A 1 374 ? 32.577 30.611 25.953 1.00 22.67 374 GLY A O 1
ATOM 2833 N N . ILE A 1 375 ? 30.679 29.449 25.731 1.00 18.43 375 ILE A N 1
ATOM 2834 C CA . ILE A 1 375 ? 30.048 30.166 26.830 1.00 17.71 375 ILE A CA 1
ATOM 2835 C C . ILE A 1 375 ? 30.041 29.315 28.100 1.00 16.32 375 ILE A C 1
ATOM 2836 O O . ILE A 1 375 ? 30.028 28.093 28.053 1.00 16.10 375 ILE A O 1
ATOM 2841 N N . HIS A 1 376 ? 30.079 30.000 29.233 1.00 14.72 376 HIS A N 1
ATOM 2842 C CA . HIS A 1 376 ? 30.098 29.382 30.555 1.00 15.13 376 HIS A CA 1
ATOM 2843 C C . HIS A 1 376 ? 29.367 30.287 31.541 1.00 12.7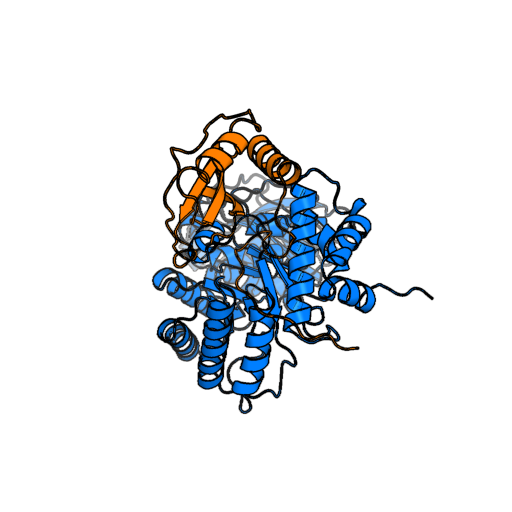4 376 HIS A C 1
ATOM 2844 O O . HIS A 1 376 ? 28.807 31.305 31.137 1.00 13.10 376 HIS A O 1
ATOM 2851 N N . VAL A 1 377 ? 29.338 29.902 32.805 1.00 11.06 377 VAL A N 1
ATOM 2852 C CA . VAL A 1 377 ? 28.432 30.517 33.758 1.00 10.92 377 VAL A CA 1
ATOM 2853 C C . VAL A 1 377 ? 28.645 32.019 33.818 1.00 9.45 377 VAL A C 1
ATOM 2854 O O . VAL A 1 377 ? 27.697 32.737 34.077 1.00 9.08 377 VAL A O 1
ATOM 2858 N N . TRP A 1 378 ? 29.869 32.509 33.636 1.00 9.14 378 TRP A N 1
ATOM 2859 C CA . TRP A 1 378 ? 30.085 33.965 33.785 1.00 9.09 378 TRP A CA 1
ATOM 2860 C C . TRP A 1 378 ? 29.449 34.840 32.682 1.00 9.24 378 TRP A C 1
ATOM 2861 O O . TRP A 1 378 ? 29.286 36.070 32.861 1.00 10.04 378 TRP A O 1
ATOM 2872 N N . HIS A 1 379 ? 29.107 34.211 31.560 1.00 9.27 379 HIS A N 1
ATOM 2873 C CA . HIS A 1 379 ? 28.362 34.834 30.480 1.00 9.61 379 HIS A CA 1
ATOM 2874 C C . HIS A 1 379 ? 26.867 34.888 30.735 1.00 9.88 379 HIS A C 1
ATOM 2875 O O . HIS A 1 379 ? 26.156 35.548 29.992 1.00 9.70 379 HIS A O 1
ATOM 2882 N N . MET A 1 380 ? 26.376 34.192 31.760 1.00 9.19 380 MET A N 1
ATOM 2883 C CA . MET A 1 380 ? 24.933 34.096 31.948 1.00 8.57 380 MET A CA 1
ATOM 2884 C C . MET A 1 380 ? 24.220 35.454 32.077 1.00 8.38 380 MET A C 1
ATOM 2885 O O . MET A 1 380 ? 23.170 35.643 31.448 1.00 7.91 380 MET A O 1
ATOM 2890 N N . PRO A 1 381 ? 24.719 36.394 32.881 1.00 7.99 381 PRO A N 1
ATOM 2891 C CA . PRO A 1 381 ? 24.024 37.682 33.003 1.00 8.10 381 PRO A CA 1
ATOM 2892 C C . PRO A 1 381 ? 23.858 38.370 31.652 1.00 7.58 381 PRO A C 1
ATOM 2893 O O . PRO A 1 381 ? 22.747 38.804 31.325 1.00 7.23 381 PRO A O 1
ATOM 2897 N N . ALA A 1 382 ? 24.919 38.420 30.860 1.00 7.71 382 ALA A N 1
ATOM 2898 C CA . ALA A 1 382 ? 24.844 39.064 29.548 1.00 8.37 382 ALA A CA 1
ATOM 2899 C C . ALA A 1 382 ? 23.930 38.319 28.615 1.00 7.79 382 ALA A C 1
ATOM 2900 O O . ALA A 1 382 ? 23.158 38.926 27.861 1.00 6.92 382 ALA A O 1
ATOM 2902 N N . LEU A 1 383 ? 23.991 36.986 28.640 1.00 7.72 383 LEU A N 1
ATOM 2903 C CA . LEU A 1 383 ? 23.151 36.219 27.728 1.00 7.80 383 LEU A CA 1
ATOM 2904 C C . LEU A 1 383 ? 21.682 36.458 28.014 1.00 7.41 383 LEU A C 1
ATOM 2905 O O . LEU A 1 383 ? 20.872 36.627 27.114 1.00 7.25 383 LEU A O 1
ATOM 2910 N N . VAL A 1 384 ? 21.308 36.413 29.278 1.00 6.73 384 VAL A N 1
ATOM 2911 C CA . VAL A 1 384 ? 19.905 36.626 29.654 1.00 7.39 384 VAL A CA 1
ATOM 2912 C C . VAL A 1 384 ? 19.473 38.047 29.284 1.00 8.36 384 VAL A C 1
ATOM 2913 O O . VAL A 1 384 ? 18.387 38.249 28.745 1.00 9.31 384 VAL A O 1
ATOM 2917 N N . ASN A 1 385 ? 20.338 39.023 29.530 1.00 8.28 385 ASN A N 1
ATOM 2918 C CA . ASN A 1 385 ? 19.995 40.409 29.223 1.00 9.55 385 ASN A CA 1
ATOM 2919 C C . ASN A 1 385 ? 19.840 40.612 27.718 1.00 8.81 385 ASN A C 1
ATOM 2920 O O . ASN A 1 385 ? 18.928 41.314 27.273 1.00 10.34 385 ASN A O 1
ATOM 2925 N N . ILE A 1 386 ? 20.715 40.012 26.938 1.00 8.57 386 ILE A N 1
ATOM 2926 C CA . ILE A 1 386 ? 20.748 40.314 25.501 1.00 9.51 386 ILE A CA 1
ATOM 2927 C C . ILE A 1 386 ? 19.681 39.537 24.731 1.00 9.41 386 ILE A C 1
ATOM 2928 O O . ILE A 1 386 ? 19.035 40.095 23.837 1.00 8.78 386 ILE A O 1
ATOM 2933 N N . PHE A 1 387 ? 19.524 38.260 25.058 1.00 8.17 387 PHE A N 1
ATOM 2934 C CA . PHE A 1 387 ? 18.609 37.369 24.316 1.00 8.85 387 PHE A CA 1
ATOM 2935 C C . PHE A 1 387 ? 17.209 37.379 24.868 1.00 9.12 387 PHE A C 1
ATOM 2936 O O . PHE A 1 387 ? 16.225 37.125 24.141 1.00 9.74 387 PHE A O 1
ATOM 2944 N N . GLY A 1 388 ? 17.083 37.645 26.150 1.00 8.60 388 GLY A N 1
ATOM 2945 C CA . GLY A 1 388 ? 15.809 37.468 26.822 1.00 8.66 388 GLY A CA 1
ATOM 2946 C C . GLY A 1 388 ? 15.337 36.016 26.846 1.00 8.32 388 GLY A C 1
ATOM 2947 O O . GLY A 1 388 ? 16.080 35.057 26.568 1.00 8.71 388 GLY A O 1
ATOM 2948 N N . ASP A 1 389 ? 14.086 35.821 27.204 1.00 7.68 389 ASP A N 1
ATOM 2949 C CA . ASP A 1 389 ? 13.623 34.458 27.505 1.00 8.55 389 ASP A CA 1
ATOM 2950 C C . ASP A 1 389 ? 13.522 33.544 26.309 1.00 8.40 389 ASP A C 1
ATOM 2951 O O . ASP A 1 389 ? 13.673 32.337 26.478 1.00 7.73 389 ASP A O 1
ATOM 2956 N N . ASP A 1 390 ? 13.297 34.061 25.097 1.00 7.81 390 ASP A N 1
ATOM 2957 C CA . ASP A 1 390 ? 13.006 33.141 23.983 1.00 8.87 390 ASP A CA 1
ATOM 2958 C C . ASP A 1 390 ? 14.269 32.729 23.233 1.00 7.65 390 ASP A C 1
ATOM 2959 O O . ASP A 1 390 ? 14.493 32.993 22.046 1.00 8.47 390 ASP A O 1
ATOM 2964 N N . SER A 1 391 ? 15.088 32.033 23.971 1.00 6.53 391 SER A N 1
ATOM 2965 C CA . SER A 1 391 ? 16.407 31.633 23.528 1.00 5.82 391 SER A CA 1
ATOM 2966 C C . SER A 1 391 ? 16.700 30.286 24.135 1.00 5.95 391 SER A C 1
ATOM 2967 O O . SER A 1 391 ? 16.096 29.901 25.141 1.00 5.43 391 SER A O 1
ATOM 2970 N N . VAL A 1 392 ? 17.621 29.583 23.486 1.00 5.57 392 VAL A N 1
ATOM 2971 C CA . VAL A 1 392 ? 18.212 28.341 24.017 1.00 5.51 392 VAL A CA 1
ATOM 2972 C C . VAL A 1 392 ? 19.697 28.636 24.187 1.00 6.07 392 VAL A C 1
ATOM 2973 O O . VAL A 1 392 ? 20.358 29.024 23.230 1.00 6.47 392 VAL A O 1
ATOM 2977 N N . LEU A 1 393 ? 20.211 28.434 25.395 1.00 5.26 393 LEU A N 1
ATOM 2978 C CA . LEU A 1 393 ? 21.609 28.705 25.724 1.00 6.53 393 LEU A CA 1
ATOM 2979 C C . LEU A 1 393 ? 22.298 27.364 25.833 1.00 8.10 393 LEU A C 1
ATOM 2980 O O . LEU A 1 393 ? 21.924 26.529 26.674 1.00 7.99 393 LEU A O 1
ATOM 2985 N N . GLN A 1 394 ? 23.285 27.138 24.979 1.00 9.47 394 GLN A N 1
ATOM 2986 C CA . GLN A 1 394 ? 23.943 25.832 24.905 1.00 11.12 394 GLN A CA 1
ATOM 2987 C C . GLN A 1 394 ? 25.314 25.904 25.505 1.00 13.51 394 GLN A C 1
ATOM 2988 O O . GLN A 1 394 ? 26.104 26.790 25.138 1.00 13.19 394 GLN A O 1
ATOM 2994 N N . PHE A 1 395 ? 25.599 24.966 26.398 1.00 15.00 395 PHE A N 1
ATOM 2995 C CA . PHE A 1 395 ? 26.818 24.938 27.191 1.00 18.15 395 PHE A CA 1
ATOM 2996 C C . PHE A 1 395 ? 27.445 23.563 27.006 1.00 19.83 395 PHE A C 1
ATOM 2997 O O . PHE A 1 395 ? 26.979 22.586 27.590 1.00 24.03 395 PHE A O 1
ATOM 3005 N N . GLY A 1 396 ? 28.468 23.474 26.171 1.00 19.79 396 GLY A N 1
ATOM 3006 C CA . GLY A 1 396 ? 29.183 22.229 25.942 1.00 20.04 396 GLY A CA 1
ATOM 3007 C C . GLY A 1 396 ? 30.285 22.026 26.955 1.00 19.84 396 GLY A C 1
ATOM 3008 O O . GLY A 1 396 ? 30.085 21.351 27.960 1.00 18.69 396 GLY A O 1
ATOM 3009 N N . GLY A 1 397 ? 31.446 22.621 26.686 1.00 19.27 397 GLY A N 1
ATOM 3010 C CA . GLY A 1 397 ? 32.571 22.562 27.597 1.00 19.03 397 GLY A CA 1
ATOM 3011 C C . GLY A 1 397 ? 32.170 23.084 28.969 1.00 18.49 397 GLY A C 1
ATOM 3012 O O . GLY A 1 397 ? 32.654 22.598 29.993 1.00 17.39 397 GLY A O 1
ATOM 3013 N N . GLY A 1 398 ? 31.244 24.049 28.978 1.00 17.38 398 GLY A N 1
ATOM 3014 C CA . GLY A 1 398 ? 30.771 24.670 30.198 1.00 17.25 398 GLY A CA 1
ATOM 3015 C C . GLY A 1 398 ? 29.848 23.820 31.041 1.00 16.62 398 GLY A C 1
ATOM 3016 O O . GLY A 1 398 ? 29.449 24.271 32.107 1.00 16.75 398 GLY A O 1
ATOM 3017 N N . THR A 1 399 ? 29.462 22.631 30.560 1.00 14.54 399 THR A N 1
ATOM 3018 C CA . THR A 1 399 ? 28.791 21.612 31.367 1.00 13.64 399 THR A CA 1
ATOM 3019 C C . THR A 1 399 ? 29.681 20.386 31.566 1.00 13.23 399 THR A C 1
ATOM 3020 O O . THR A 1 399 ? 29.873 19.881 32.662 1.00 13.15 399 THR A O 1
ATOM 3024 N N . LEU A 1 400 ? 30.182 19.863 30.460 1.00 12.54 400 LEU A N 1
ATOM 3025 C CA . LEU A 1 400 ? 31.000 18.632 30.484 1.00 12.45 400 LEU A CA 1
ATOM 3026 C C . LEU A 1 400 ? 32.346 18.786 31.162 1.00 11.96 400 LEU A C 1
ATOM 3027 O O . LEU A 1 400 ? 32.931 17.795 31.616 1.00 12.77 400 LEU A O 1
ATOM 3032 N N . GLY A 1 401 ? 32.843 20.017 31.220 1.00 10.99 401 GLY A N 1
ATOM 3033 C CA . GLY A 1 401 ? 34.084 20.352 31.873 1.00 11.26 401 GLY A CA 1
ATOM 3034 C C . GLY A 1 401 ? 33.998 20.660 33.359 1.00 10.33 401 GLY A C 1
ATOM 3035 O O . GLY A 1 401 ? 35.013 20.987 33.968 1.00 10.58 401 GLY A O 1
ATOM 3036 N N . HIS A 1 402 ? 32.818 20.539 33.957 1.00 10.04 402 HIS A N 1
ATOM 3037 C CA . HIS A 1 402 ? 32.636 20.758 35.392 1.00 9.85 402 HIS A CA 1
ATOM 3038 C C . HIS A 1 402 ? 33.460 19.699 36.136 1.00 10.06 402 HIS A C 1
ATOM 3039 O O . HIS A 1 402 ? 33.350 18.506 35.836 1.00 9.82 402 HIS A O 1
ATOM 3046 N N . PRO A 1 403 ? 34.247 20.087 37.123 1.00 11.25 403 PRO A N 1
ATOM 3047 C CA . PRO A 1 403 ? 35.108 19.103 37.812 1.00 11.86 403 PRO A CA 1
ATOM 3048 C C . PRO A 1 403 ? 34.361 17.975 38.518 1.00 12.25 403 PRO A C 1
ATOM 3049 O O . PRO A 1 403 ? 34.970 16.957 38.852 1.00 13.06 403 PRO A O 1
ATOM 3053 N N . TRP A 1 404 ? 33.061 18.129 38.761 1.00 10.45 404 TRP A N 1
ATOM 3054 C CA . TRP A 1 404 ? 32.279 17.115 39.419 1.00 9.64 404 TRP A CA 1
ATOM 3055 C C . TRP A 1 404 ? 31.393 16.324 38.451 1.00 8.89 404 TRP A C 1
ATOM 3056 O O . TRP A 1 404 ? 30.559 15.563 38.911 1.00 10.52 404 TRP A O 1
ATOM 3067 N N . GLY A 1 405 ? 31.543 16.536 37.155 1.00 9.58 405 GLY A N 1
ATOM 3068 C CA . GLY A 1 405 ? 30.794 15.781 36.146 1.00 10.08 405 GLY A CA 1
ATOM 3069 C C . GLY A 1 405 ? 29.586 16.482 35.604 1.00 10.42 405 GLY A C 1
ATOM 3070 O O . GLY A 1 405 ? 29.278 17.640 35.964 1.00 9.20 405 GLY A O 1
ATOM 3071 N N . ASN A 1 406 ? 28.883 15.779 34.710 1.00 9.66 406 ASN A N 1
ATOM 3072 C CA . ASN A 1 406 ? 27.870 16.426 33.884 1.00 9.35 406 ASN A CA 1
ATOM 3073 C C . ASN A 1 406 ? 26.617 16.887 34.643 1.00 7.57 406 ASN A C 1
ATOM 3074 O O . ASN A 1 406 ? 26.055 17.914 34.260 1.00 8.55 406 ASN A O 1
ATOM 3079 N N . ALA A 1 407 ? 26.150 16.110 35.625 1.00 7.30 407 ALA A N 1
ATOM 3080 C CA . ALA A 1 407 ? 24.939 16.441 36.369 1.00 7.14 407 ALA A CA 1
ATOM 3081 C C . ALA A 1 407 ? 25.237 17.709 37.136 1.00 7.57 407 ALA A C 1
ATOM 3082 O O . ALA A 1 407 ? 24.459 18.675 37.094 1.00 6.18 407 ALA A O 1
ATOM 3084 N N . ALA A 1 408 ? 26.370 17.714 37.844 1.00 7.19 408 ALA A N 1
ATOM 3085 C CA . ALA A 1 408 ? 26.797 18.934 38.539 1.00 7.63 408 ALA A CA 1
ATOM 3086 C C . ALA A 1 408 ? 26.985 20.143 37.620 1.00 6.22 408 ALA A C 1
ATOM 3087 O O . ALA A 1 408 ? 26.590 21.260 37.981 1.00 8.00 408 ALA A O 1
ATOM 3089 N N . GLY A 1 409 ? 27.577 19.942 36.452 1.00 6.12 409 GLY A N 1
ATOM 3090 C CA . GLY A 1 409 ? 27.781 20.977 35.468 1.00 6.11 409 GLY A CA 1
ATOM 3091 C C . GLY A 1 409 ? 26.469 21.585 35.004 1.00 6.29 409 GLY A C 1
ATOM 3092 O O . GLY A 1 409 ? 26.310 22.808 34.901 1.00 7.98 409 GLY A O 1
ATOM 3093 N N . ALA A 1 410 ? 25.528 20.703 34.697 1.00 6.84 410 ALA A N 1
ATOM 3094 C CA . ALA A 1 410 ? 24.184 21.119 34.303 1.00 6.79 410 ALA A CA 1
ATOM 3095 C C . ALA A 1 410 ? 23.503 21.957 35.382 1.00 6.69 410 ALA A C 1
ATOM 3096 O O . ALA A 1 410 ? 22.947 23.030 35.107 1.00 6.05 410 ALA A O 1
ATOM 3098 N N . ALA A 1 411 ? 23.568 21.468 36.611 1.00 6.62 411 ALA A N 1
ATOM 3099 C CA . ALA A 1 411 ? 22.955 22.111 37.746 1.00 6.27 411 ALA A CA 1
ATOM 3100 C C . ALA A 1 411 ? 23.555 23.501 37.969 1.00 6.39 411 ALA A C 1
ATOM 3101 O O . ALA A 1 411 ? 22.825 24.437 38.266 1.00 5.82 411 ALA A O 1
ATOM 3103 N N . ALA A 1 412 ? 24.858 23.645 37.773 1.00 6.05 412 ALA A N 1
ATOM 3104 C CA . ALA A 1 412 ? 25.503 24.969 37.959 1.00 5.61 412 ALA A CA 1
ATOM 3105 C C . ALA A 1 412 ? 24.956 25.973 36.959 1.00 5.48 412 ALA A C 1
ATOM 3106 O O . ALA A 1 412 ? 24.618 27.125 37.310 1.00 6.23 412 ALA A O 1
ATOM 3108 N N . ASN A 1 413 ? 24.811 25.518 35.717 1.00 5.46 413 ASN A N 1
ATOM 3109 C CA . ASN A 1 413 ? 24.276 26.396 34.676 1.00 5.54 413 ASN A CA 1
ATOM 3110 C C . ASN A 1 413 ? 22.816 26.743 34.927 1.00 5.26 413 ASN A C 1
ATOM 3111 O O . ASN A 1 413 ? 22.384 27.900 34.703 1.00 4.84 413 ASN A O 1
ATOM 3116 N N . ARG A 1 414 ? 22.049 25.760 35.369 1.00 5.54 414 ARG A N 1
ATOM 3117 C CA . ARG A 1 414 ? 20.644 25.964 35.685 1.00 4.87 414 ARG A CA 1
ATOM 3118 C C . ARG A 1 414 ? 20.432 26.949 36.838 1.00 5.40 414 ARG A C 1
ATOM 3119 O O . ARG A 1 414 ? 19.572 27.842 36.751 1.00 5.07 414 ARG A O 1
ATOM 3127 N N . VAL A 1 415 ? 21.227 26.803 37.903 1.00 5.27 415 VAL A N 1
ATOM 3128 C CA . VAL A 1 415 ? 21.155 27.724 39.021 1.00 5.79 415 VAL A CA 1
ATOM 3129 C C . VAL A 1 415 ? 21.551 29.124 38.568 1.00 5.79 415 VAL A C 1
ATOM 3130 O O . VAL A 1 415 ? 20.845 30.089 38.886 1.00 5.12 415 VAL A O 1
ATOM 3134 N N . ALA A 1 416 ? 22.635 29.244 37.795 1.00 4.93 416 ALA A N 1
ATOM 3135 C CA . ALA A 1 416 ? 23.091 30.558 37.327 1.00 5.05 416 ALA A CA 1
ATOM 3136 C C . ALA A 1 416 ? 22.005 31.227 36.493 1.00 5.03 416 ALA A C 1
ATOM 3137 O O . ALA A 1 416 ? 21.696 32.397 36.670 1.00 4.92 416 ALA A O 1
ATOM 3139 N N . LEU A 1 417 ? 21.417 30.453 35.586 1.00 5.66 417 LEU A N 1
ATOM 3140 C CA . LEU A 1 417 ? 20.347 30.957 34.746 1.00 5.72 417 LEU A CA 1
ATOM 3141 C C . LEU A 1 417 ? 19.161 31.463 35.562 1.00 5.71 417 LEU A C 1
ATOM 3142 O O . LEU A 1 417 ? 18.695 32.601 35.359 1.00 5.82 417 LEU A O 1
ATOM 3147 N N . GLU A 1 418 ? 18.681 30.630 36.495 1.00 4.46 418 GLU A N 1
ATOM 3148 C CA . GLU A 1 418 ? 17.527 30.990 37.312 1.00 4.73 418 GLU A CA 1
ATOM 3149 C C . GLU A 1 418 ? 17.805 32.193 38.215 1.00 5.46 418 GLU A C 1
ATOM 3150 O O . GLU A 1 418 ? 16.953 33.061 38.371 1.00 5.54 418 GLU A O 1
ATOM 3156 N N . ALA A 1 419 ? 19.003 32.276 38.778 1.00 5.34 419 ALA A N 1
ATOM 3157 C CA . ALA A 1 419 ? 19.392 33.442 39.561 1.00 5.75 419 ALA A CA 1
ATOM 3158 C C . ALA A 1 419 ? 19.418 34.740 38.720 1.00 5.36 419 ALA A C 1
ATOM 3159 O O . ALA A 1 419 ? 19.016 35.811 39.192 1.00 5.69 419 ALA A O 1
ATOM 3161 N N . CYS A 1 420 ? 19.886 34.657 37.485 1.00 5.77 420 CYS A N 1
ATOM 3162 C CA . CYS A 1 420 ? 19.920 35.837 36.612 1.00 5.51 420 CYS A CA 1
ATOM 3163 C C . CYS A 1 420 ? 18.503 36.270 36.221 1.00 6.42 420 CYS A C 1
ATOM 3164 O O . CYS A 1 420 ? 18.165 37.451 36.218 1.00 5.77 420 CYS A O 1
ATOM 3167 N N . VAL A 1 421 ? 17.657 35.292 35.944 1.00 5.91 421 VAL A N 1
ATOM 3168 C CA . VAL A 1 421 ? 16.261 35.587 35.593 1.00 6.03 421 VAL A CA 1
ATOM 3169 C C . VAL A 1 421 ? 15.520 36.201 36.777 1.00 5.89 421 VAL A C 1
ATOM 3170 O O . VAL A 1 421 ? 14.813 37.220 36.613 1.00 5.03 421 VAL A O 1
ATOM 3174 N N . GLU A 1 422 ? 15.686 35.629 37.963 1.00 5.71 422 GLU A N 1
ATOM 3175 C CA . GLU A 1 422 ? 15.022 36.185 39.149 1.00 6.69 422 GLU A CA 1
ATOM 3176 C C . GLU A 1 422 ? 15.459 37.630 39.370 1.00 7.44 422 GLU A C 1
ATOM 3177 O O . GLU A 1 422 ? 14.632 38.510 39.602 1.00 7.63 422 GLU A O 1
ATOM 3183 N N . ALA A 1 423 ? 16.748 37.876 39.247 1.00 6.37 423 ALA A N 1
ATOM 3184 C CA . ALA A 1 423 ? 17.297 39.227 39.437 1.00 6.76 423 ALA A CA 1
ATOM 3185 C C . ALA A 1 423 ? 16.782 40.182 38.381 1.00 7.38 423 ALA A C 1
ATOM 3186 O O . ALA A 1 423 ? 16.474 41.336 38.688 1.00 8.04 423 ALA A O 1
ATOM 3188 N N . ARG A 1 424 ? 16.735 39.717 37.136 1.00 7.76 424 ARG A N 1
ATOM 3189 C CA . ARG A 1 424 ? 16.198 40.492 36.048 1.00 8.91 424 ARG A CA 1
ATOM 3190 C C . ARG A 1 424 ? 14.753 40.904 36.355 1.00 9.71 424 ARG A C 1
ATOM 3191 O O . ARG A 1 424 ? 14.388 42.099 36.253 1.00 9.11 424 ARG A O 1
ATOM 3199 N N . ASN A 1 425 ? 13.954 39.922 36.771 1.00 9.14 425 ASN A N 1
ATOM 3200 C CA . ASN A 1 425 ? 12.551 40.169 37.083 1.00 9.00 425 ASN A CA 1
ATOM 3201 C C . ASN A 1 425 ? 12.363 41.156 38.239 1.00 9.35 425 ASN A C 1
ATOM 3202 O O . ASN A 1 425 ? 11.384 41.909 38.260 1.00 10.82 425 ASN A O 1
ATOM 3207 N N . GLN A 1 426 ? 13.297 41.161 39.177 1.00 10.34 426 GLN A N 1
ATOM 3208 C CA . GLN A 1 426 ? 13.323 42.092 40.325 1.00 11.08 426 GLN A CA 1
ATOM 3209 C C . GLN A 1 426 ? 13.695 43.521 39.892 1.00 12.34 426 GLN A C 1
ATOM 3210 O O . GLN A 1 426 ? 13.568 44.461 40.689 1.00 13.09 426 GLN A O 1
ATOM 3216 N N . GLY A 1 427 ? 14.103 43.699 38.643 1.00 12.53 427 GLY A N 1
ATOM 3217 C CA . GLY A 1 427 ? 14.488 45.020 38.126 1.00 13.68 427 GLY A CA 1
ATOM 3218 C C . GLY A 1 427 ? 15.946 45.404 38.290 1.00 14.35 427 GLY A C 1
ATOM 3219 O O . GLY A 1 427 ? 16.304 46.579 38.106 1.00 15.11 427 GLY A O 1
ATOM 3220 N N . ARG A 1 428 ? 16.810 44.436 38.584 1.00 13.22 428 ARG A N 1
ATOM 3221 C CA . ARG A 1 428 ? 18.230 44.705 38.756 1.00 13.20 428 ARG A CA 1
ATOM 3222 C C . ARG A 1 428 ? 18.868 44.824 37.384 1.00 13.15 428 ARG A C 1
ATOM 3223 O O . ARG A 1 428 ? 18.349 44.279 36.417 1.00 14.04 428 ARG A O 1
ATOM 3231 N N . ASP A 1 429 ? 19.970 45.552 37.302 1.00 13.34 429 ASP A N 1
ATOM 3232 C CA . ASP A 1 429 ? 20.779 45.634 36.076 1.00 13.82 429 ASP A CA 1
ATOM 3233 C C . ASP A 1 429 ? 21.728 44.433 36.148 1.00 12.34 429 ASP A C 1
ATOM 3234 O O . ASP A 1 429 ? 22.747 44.475 36.806 1.00 12.04 429 ASP A O 1
ATOM 3239 N N . ILE A 1 430 ? 21.339 43.334 35.510 1.00 12.21 430 ILE A N 1
ATOM 3240 C CA . ILE A 1 430 ? 22.015 42.060 35.757 1.00 10.79 430 ILE A CA 1
ATOM 3241 C C . ILE A 1 430 ? 23.429 41.983 35.174 1.00 11.06 430 ILE A C 1
ATOM 3242 O O . ILE A 1 430 ? 24.261 41.267 35.695 1.00 11.87 430 ILE A O 1
ATOM 3247 N N . GLU A 1 431 ? 23.721 42.747 34.138 1.00 12.96 431 GLU A N 1
ATOM 3248 C CA . GLU A 1 431 ? 25.105 42.802 33.649 1.00 14.93 431 GLU A CA 1
ATOM 3249 C C . GLU A 1 431 ? 25.993 43.555 34.606 1.00 15.10 431 GLU A C 1
ATOM 3250 O O . GLU A 1 431 ? 27.066 43.084 34.957 1.00 16.22 431 GLU A O 1
ATOM 3256 N N . LYS A 1 432 ? 25.520 44.701 35.076 1.00 16.03 432 LYS A N 1
ATOM 3257 C CA . LYS A 1 432 ? 26.269 45.491 36.034 1.00 16.14 432 LYS A CA 1
ATOM 3258 C C . LYS A 1 432 ? 26.475 44.726 37.334 1.00 15.15 432 LYS A C 1
ATOM 3259 O O . LYS A 1 432 ? 27.538 44.806 37.953 1.00 14.41 432 LYS A O 1
ATOM 3265 N N . GLU A 1 433 ? 25.462 43.956 37.741 1.00 12.67 433 GLU A N 1
ATOM 3266 C CA . GLU A 1 433 ? 25.485 43.282 39.040 1.00 12.28 433 GLU A CA 1
ATOM 3267 C C . GLU A 1 433 ? 25.721 41.789 38.906 1.00 11.80 433 GLU A C 1
ATOM 3268 O O . GLU A 1 433 ? 25.537 41.054 39.849 1.00 11.37 433 GLU A O 1
ATOM 3274 N N . GLY A 1 434 ? 26.157 41.354 37.735 1.00 12.86 434 GLY A N 1
ATOM 3275 C CA . GLY A 1 434 ? 26.299 39.928 37.438 1.00 12.51 434 GLY A CA 1
ATOM 3276 C C . GLY A 1 434 ? 27.156 39.176 38.430 1.00 13.14 434 GLY A C 1
ATOM 3277 O O . GLY A 1 434 ? 26.751 38.124 38.903 1.00 12.71 434 GLY A O 1
ATOM 3278 N N . LYS A 1 435 ? 28.336 39.714 38.765 1.00 13.30 435 LYS A N 1
ATOM 3279 C CA . LYS A 1 435 ? 29.204 39.015 39.687 1.00 13.78 435 LYS A CA 1
ATOM 3280 C C . LYS A 1 435 ? 28.533 38.833 41.032 1.00 13.29 435 LYS A C 1
ATOM 3281 O O . LYS A 1 435 ? 28.635 37.754 41.624 1.00 13.54 435 LYS A O 1
ATOM 3287 N N . GLU A 1 436 ? 27.826 39.867 41.511 1.00 12.03 436 GLU A N 1
ATOM 3288 C CA . GLU A 1 436 ? 27.135 39.800 42.811 1.00 12.36 436 GLU A CA 1
ATOM 3289 C C . GLU A 1 436 ? 25.974 38.823 42.815 1.00 11.23 436 GLU A C 1
ATOM 3290 O O . GLU A 1 436 ? 25.719 38.133 43.819 1.00 10.17 436 GLU A O 1
ATOM 3296 N N . ILE A 1 437 ? 25.252 38.790 41.700 1.00 9.17 437 ILE A N 1
ATOM 3297 C CA . ILE A 1 437 ? 24.076 37.918 41.570 1.00 9.35 437 ILE A CA 1
ATOM 3298 C C . ILE A 1 437 ? 24.554 36.472 41.588 1.00 8.71 437 ILE A C 1
ATOM 3299 O O . ILE A 1 437 ? 23.985 35.608 42.275 1.00 8.58 437 ILE A O 1
ATOM 3304 N N . LEU A 1 438 ? 25.598 36.202 40.820 1.00 9.00 438 LEU A N 1
ATOM 3305 C CA . LEU A 1 438 ? 26.141 34.837 40.757 1.00 9.77 438 LEU A CA 1
ATOM 3306 C C . LEU A 1 438 ? 26.748 34.441 42.093 1.00 10.03 438 LEU A C 1
ATOM 3307 O O . LEU A 1 438 ? 26.578 33.312 42.566 1.00 9.96 438 LEU A O 1
ATOM 3312 N N . THR A 1 439 ? 27.495 35.356 42.707 1.00 10.13 439 THR A N 1
ATOM 3313 C CA . THR A 1 439 ? 28.103 35.045 43.990 1.00 10.55 439 THR A CA 1
ATOM 3314 C C . THR A 1 439 ? 27.075 34.697 45.061 1.00 10.70 439 THR A C 1
ATOM 3315 O O . THR A 1 439 ? 27.289 33.762 45.857 1.00 10.62 439 THR A O 1
ATOM 3319 N N . ALA A 1 440 ? 25.995 35.479 45.124 1.00 10.63 440 ALA A N 1
ATOM 3320 C CA . ALA A 1 440 ? 24.950 35.240 46.096 1.00 10.53 440 ALA A CA 1
ATOM 3321 C C . ALA A 1 440 ? 24.304 33.876 45.852 1.00 9.79 440 ALA A C 1
ATOM 3322 O O . ALA A 1 440 ? 24.106 33.127 46.784 1.00 9.02 440 ALA A O 1
ATOM 3324 N N . ALA A 1 441 ? 24.025 33.542 44.587 1.00 9.61 441 ALA A N 1
ATOM 3325 C CA . ALA A 1 441 ? 23.425 32.237 44.252 1.00 9.33 441 ALA A CA 1
ATOM 3326 C C . ALA A 1 441 ? 24.374 31.084 44.601 1.00 9.28 441 ALA A C 1
ATOM 3327 O O . ALA A 1 441 ? 23.939 30.018 45.031 1.00 8.85 441 ALA A O 1
ATOM 3329 N N . ALA A 1 442 ? 25.679 31.312 44.462 1.00 9.67 442 ALA A N 1
ATOM 3330 C CA . ALA A 1 442 ? 26.670 30.277 44.729 1.00 10.46 442 ALA A CA 1
ATOM 3331 C C . ALA A 1 442 ? 26.739 29.892 46.212 1.00 11.85 442 ALA A C 1
ATOM 3332 O O . ALA A 1 442 ? 27.220 28.808 46.536 1.00 11.99 442 ALA A O 1
ATOM 3334 N N . GLN A 1 443 ? 26.230 30.759 47.094 1.00 13.49 443 GLN A N 1
ATOM 3335 C CA . GLN A 1 443 ? 26.204 30.486 48.545 1.00 14.43 443 GLN A CA 1
ATOM 3336 C C . GLN A 1 443 ? 25.232 29.362 48.871 1.00 15.39 443 GLN A C 1
ATOM 3337 O O . GLN A 1 443 ? 25.371 28.725 49.919 1.00 14.29 443 GLN A O 1
ATOM 3343 N N . HIS A 1 444 ? 24.286 29.087 47.955 1.00 14.09 444 HIS A N 1
ATOM 3344 C CA . HIS A 1 444 ? 23.304 28.022 48.118 1.00 14.46 444 HIS A CA 1
ATOM 3345 C C . HIS A 1 444 ? 23.523 26.869 47.145 1.00 14.28 444 HIS A C 1
ATOM 3346 O O . HIS A 1 444 ? 22.755 25.915 47.179 1.00 16.51 444 HIS A O 1
ATOM 3353 N N . SER A 1 445 ? 24.538 26.962 46.264 1.00 11.96 445 SER A N 1
ATOM 3354 C CA . SER A 1 445 ? 24.815 25.944 45.264 1.00 10.24 445 SER A CA 1
ATOM 3355 C C . SER A 1 445 ? 26.321 25.674 45.152 1.00 10.53 445 SER A C 1
ATOM 3356 O O . SER A 1 445 ? 27.058 26.374 44.448 1.00 9.45 445 SER A O 1
ATOM 3359 N N . PRO A 1 446 ? 26.781 24.635 45.830 1.00 9.79 446 PRO A N 1
ATOM 3360 C CA . PRO A 1 446 ? 28.187 24.223 45.725 1.00 9.61 446 PRO A CA 1
ATOM 3361 C C . PRO A 1 446 ? 28.623 23.986 44.256 1.00 8.82 446 PRO A C 1
ATOM 3362 O O . PRO A 1 446 ? 29.730 24.334 43.847 1.00 9.66 446 PRO A O 1
ATOM 3366 N N . GLU A 1 447 ? 27.723 23.408 43.455 1.00 7.52 447 GLU A N 1
ATOM 3367 C CA . GLU A 1 447 ? 27.972 23.174 42.041 1.00 7.80 447 GLU A CA 1
ATOM 3368 C C . GLU A 1 447 ? 28.260 24.478 41.299 1.00 6.61 447 GLU A C 1
ATOM 3369 O O . GLU A 1 447 ? 29.189 24.554 40.522 1.00 6.52 447 GLU A O 1
ATOM 3375 N N . LEU A 1 448 ? 27.465 25.512 41.536 1.00 6.91 448 LEU A N 1
ATOM 3376 C CA . LEU A 1 448 ? 27.732 26.799 40.882 1.00 6.20 448 LEU A CA 1
ATOM 3377 C C . LEU A 1 448 ? 29.024 27.453 41.415 1.00 6.76 448 LEU A C 1
ATOM 3378 O O . LEU A 1 448 ? 29.806 27.990 40.649 1.00 8.06 448 LEU A O 1
ATOM 3383 N N . LYS A 1 449 ? 29.254 27.344 42.714 1.00 8.03 449 LYS A N 1
ATOM 3384 C CA . LYS A 1 449 ? 30.427 27.955 43.329 1.00 9.09 449 LYS A CA 1
ATOM 3385 C C . LYS A 1 449 ? 31.715 27.452 42.681 1.00 8.73 449 LYS A C 1
ATOM 3386 O O . LYS A 1 449 ? 32.576 28.238 42.301 1.00 8.64 449 LYS A O 1
ATOM 3392 N N . ILE A 1 450 ? 31.826 26.141 42.509 1.00 8.94 450 ILE A N 1
ATOM 3393 C CA . ILE A 1 450 ? 33.017 25.586 41.869 1.00 9.44 450 ILE A CA 1
ATOM 3394 C C . ILE A 1 450 ? 33.033 25.786 40.352 1.00 8.62 450 ILE A C 1
ATOM 3395 O O . ILE A 1 450 ? 34.093 25.899 39.774 1.00 9.61 450 ILE A O 1
ATOM 3400 N N . ALA A 1 451 ? 31.877 25.850 39.708 1.00 8.14 451 ALA A N 1
ATOM 3401 C CA . ALA A 1 451 ? 31.845 26.231 38.297 1.00 8.04 451 ALA A CA 1
ATOM 3402 C C . ALA A 1 451 ? 32.441 27.643 38.086 1.00 7.40 451 ALA A C 1
ATOM 3403 O O . ALA A 1 451 ? 33.204 27.898 37.116 1.00 8.11 451 ALA A O 1
ATOM 3405 N N . MET A 1 452 ? 32.038 28.564 38.955 1.00 8.14 452 MET A N 1
ATOM 3406 C CA . MET A 1 452 ? 32.553 29.935 38.911 1.00 8.43 452 MET A CA 1
ATOM 3407 C C . MET A 1 452 ? 34.078 29.929 39.043 1.00 9.21 452 MET A C 1
ATOM 3408 O O . MET A 1 452 ? 34.775 30.600 38.272 1.00 9.91 452 MET A O 1
ATOM 3413 N N . GLU A 1 453 ? 34.596 29.133 39.959 1.00 9.73 453 GLU A N 1
ATOM 3414 C CA . GLU A 1 453 ? 36.047 28.973 40.087 1.00 10.14 453 GLU A CA 1
ATOM 3415 C C . GLU A 1 453 ? 36.706 28.417 38.815 1.00 10.42 453 GLU A C 1
ATOM 3416 O O . GLU A 1 453 ? 37.752 28.897 38.377 1.00 10.69 453 GLU A O 1
ATOM 3422 N N . THR A 1 454 ? 36.070 27.405 38.224 1.00 9.69 454 THR A N 1
ATOM 3423 C CA . THR A 1 454 ? 36.604 26.730 37.058 1.00 10.34 454 THR A CA 1
ATOM 3424 C C . THR A 1 454 ? 36.779 27.632 35.836 1.00 11.30 454 THR A C 1
ATOM 3425 O O . THR A 1 454 ? 37.776 27.523 35.123 1.00 10.85 454 THR A O 1
ATOM 3429 N N . TRP A 1 455 ? 35.810 28.502 35.570 1.00 11.25 455 TRP A N 1
ATOM 3430 C CA . TRP A 1 455 ? 35.827 29.305 34.351 1.00 13.15 455 TRP A CA 1
ATOM 3431 C C . TRP A 1 455 ? 36.116 30.786 34.599 1.00 14.64 455 TRP A C 1
ATOM 3432 O O . TRP A 1 455 ? 36.065 31.577 33.671 1.00 14.68 455 TRP A O 1
ATOM 3443 N N . LYS A 1 456 ? 36.475 31.160 35.823 1.00 16.73 456 LYS A N 1
ATOM 3444 C CA . LYS A 1 456 ? 36.912 32.556 36.078 1.00 19.08 456 LYS A CA 1
ATOM 3445 C C . LYS A 1 456 ? 38.120 32.871 35.218 1.00 20.55 456 LYS A C 1
ATOM 3446 O O . LYS A 1 456 ? 39.051 32.083 35.206 1.00 19.14 456 LYS A O 1
ATOM 3452 N N . GLU A 1 457 ? 38.119 34.000 34.498 1.00 23.42 457 GLU A N 1
ATOM 3453 C CA . GLU A 1 457 ? 39.283 34.349 33.682 1.00 26.72 457 GLU A CA 1
ATOM 3454 C C . GLU A 1 457 ? 40.410 34.708 34.634 1.00 27.68 457 GLU A C 1
ATOM 3455 O O . GLU A 1 457 ? 40.252 35.595 35.459 1.00 28.83 457 GLU A O 1
ATOM 3461 N N . ILE A 1 458 ? 41.534 34.016 34.531 1.00 29.26 458 ILE A N 1
ATOM 3462 C CA . ILE A 1 458 ? 42.700 34.339 35.342 1.00 30.74 458 ILE A CA 1
ATOM 3463 C C . ILE A 1 458 ? 43.585 35.285 34.541 1.00 32.28 458 ILE A C 1
ATOM 3464 O O . ILE A 1 458 ? 43.921 34.994 33.397 1.00 32.49 458 ILE A O 1
ATOM 3469 N N . LYS A 1 459 ? 43.937 36.421 35.146 1.00 34.11 459 LYS A N 1
ATOM 3470 C CA . LYS A 1 459 ? 44.780 37.427 34.502 1.00 35.28 459 LYS A CA 1
ATOM 3471 C C . LYS A 1 459 ? 46.108 37.472 35.226 1.00 35.84 459 LYS A C 1
ATOM 3472 O O . LYS A 1 459 ? 46.148 37.718 36.437 1.00 35.53 459 LYS A O 1
ATOM 3478 N N . PHE A 1 460 ? 47.184 37.198 34.489 1.00 36.73 460 PHE A N 1
ATOM 3479 C CA . PHE A 1 460 ? 48.531 37.241 35.036 1.00 37.57 460 PHE A CA 1
ATOM 3480 C C . PHE A 1 460 ? 49.091 38.633 34.770 1.00 38.15 460 PHE A C 1
ATOM 3481 O O . PHE A 1 460 ? 48.630 39.591 35.409 1.00 38.28 460 PHE A O 1
ATOM 3489 N N . GLU B 2 3 ? 37.632 15.559 47.192 1.00 29.60 3 GLU M N 1
ATOM 3490 C CA . GLU B 2 3 ? 36.974 16.870 47.177 1.00 29.00 3 GLU M CA 1
ATOM 3491 C C . GLU B 2 3 ? 35.806 16.874 46.179 1.00 26.51 3 GLU M C 1
ATOM 3492 O O . GLU B 2 3 ? 34.985 17.764 46.256 1.00 26.75 3 GLU M O 1
ATOM 3498 N N . MET B 2 4 ? 35.701 15.903 45.268 1.00 24.91 4 MET M N 1
ATOM 3499 C CA . MET B 2 4 ? 34.519 15.876 44.384 1.00 23.27 4 MET M CA 1
ATOM 3500 C C . MET B 2 4 ? 33.278 15.664 45.224 1.00 21.60 4 MET M C 1
ATOM 3501 O O . MET B 2 4 ? 33.277 14.796 46.108 1.00 22.01 4 MET M O 1
ATOM 3506 N N . GLN B 2 5 ? 32.211 16.409 44.939 1.00 18.47 5 GLN M N 1
ATOM 3507 C CA . GLN B 2 5 ? 30.968 16.241 45.657 1.00 17.63 5 GLN M CA 1
ATOM 3508 C C . GLN B 2 5 ? 29.991 15.551 44.725 1.00 16.87 5 GLN M C 1
ATOM 3509 O O . GLN B 2 5 ? 29.854 15.922 43.566 1.00 14.73 5 GLN M O 1
ATOM 3515 N N . ASP B 2 6 ? 29.296 14.551 45.239 1.00 16.75 6 ASP M N 1
ATOM 3516 C CA . ASP B 2 6 ? 28.322 13.800 44.432 1.00 16.54 6 ASP M CA 1
ATOM 3517 C C . ASP B 2 6 ? 27.041 14.612 44.289 1.00 16.86 6 ASP M C 1
ATOM 3518 O O . ASP B 2 6 ? 26.555 15.159 45.251 1.00 16.92 6 ASP M O 1
ATOM 3523 N N . TYR B 2 7 ? 26.460 14.636 43.098 1.00 16.43 7 TYR M N 1
ATOM 3524 C CA . TYR B 2 7 ? 25.234 15.381 42.887 1.00 15.94 7 TYR M CA 1
ATOM 3525 C C . TYR B 2 7 ? 24.014 14.597 43.404 1.00 16.65 7 TYR M C 1
ATOM 3526 O O . TYR B 2 7 ? 23.804 13.463 42.987 1.00 18.13 7 TYR M O 1
ATOM 3535 N N . LYS B 2 8 ? 23.207 15.203 44.270 1.00 16.28 8 LYS M N 1
ATOM 3536 C CA . LYS B 2 8 ? 22.035 14.550 44.874 1.00 17.11 8 LYS M CA 1
ATOM 3537 C C . LYS B 2 8 ? 20.726 14.786 44.084 1.00 15.16 8 LYS M C 1
ATOM 3538 O O . LYS B 2 8 ? 20.238 15.906 44.012 1.00 17.78 8 LYS M O 1
ATOM 3544 N N . GLN B 2 9 ? 20.176 13.741 43.497 1.00 13.78 9 GLN M N 1
ATOM 3545 C CA . GLN B 2 9 ? 19.037 13.874 42.618 1.00 12.62 9 GLN M CA 1
ATOM 3546 C C . GLN B 2 9 ? 17.749 14.069 43.437 1.00 12.99 9 GLN M C 1
ATOM 3547 O O . GLN B 2 9 ? 17.560 13.419 44.484 1.00 13.30 9 GLN M O 1
ATOM 3553 N N . SER B 2 10 ? 16.870 14.922 42.940 1.00 12.24 10 SER M N 1
ATOM 3554 C CA . SER B 2 10 ? 15.512 15.095 43.484 1.00 11.81 10 SER M CA 1
ATOM 3555 C C . SER B 2 10 ? 14.585 15.666 42.436 1.00 11.22 10 SER M C 1
ATOM 3556 O O . SER B 2 10 ? 15.039 16.229 41.434 1.00 11.83 10 SER M O 1
ATOM 3559 N N . LEU B 2 11 ? 13.277 15.547 42.656 1.00 10.01 11 LEU M N 1
ATOM 3560 C CA . LEU B 2 11 ? 12.296 16.092 41.700 1.00 10.27 11 LEU M CA 1
ATOM 3561 C C . LEU B 2 11 ? 12.374 17.600 41.698 1.00 9.85 11 LEU M C 1
ATOM 3562 O O . LEU B 2 11 ? 12.679 18.217 42.733 1.00 9.42 11 LEU M O 1
ATOM 3567 N N . LYS B 2 12 ? 12.115 18.169 40.535 1.00 9.06 12 LYS M N 1
ATOM 3568 C CA . LYS B 2 12 ? 12.174 19.606 40.313 1.00 9.46 12 LYS M CA 1
ATOM 3569 C C . LYS B 2 12 ? 10.838 20.071 39.747 1.00 9.73 12 LYS M C 1
ATOM 3570 O O . LYS B 2 12 ? 9.926 19.270 39.464 1.00 10.01 12 LYS M O 1
ATOM 3576 N N . TYR B 2 13 ? 10.700 21.379 39.595 1.00 10.48 13 TYR M N 1
ATOM 3577 C CA . TYR B 2 13 ? 9.397 21.987 39.366 1.00 10.61 13 TYR M CA 1
ATOM 3578 C C . TYR B 2 13 ? 9.431 23.162 38.408 1.00 9.71 13 TYR M C 1
ATOM 3579 O O . TYR B 2 13 ? 8.671 24.126 38.529 1.00 9.30 13 TYR M O 1
ATOM 3588 N N . GLU B 2 14 ? 10.318 23.085 37.437 1.00 9.07 14 GLU M N 1
ATOM 3589 C CA . GLU B 2 14 ? 10.502 24.102 36.407 1.00 8.61 14 GLU M CA 1
ATOM 3590 C C . GLU B 2 14 ? 11.059 25.398 36.998 1.00 8.28 14 GLU M C 1
ATOM 3591 O O . GLU B 2 14 ? 11.860 25.344 37.944 1.00 7.87 14 GLU M O 1
ATOM 3597 N N . THR B 2 15 ? 10.678 26.540 36.454 1.00 7.35 15 THR M N 1
ATOM 3598 C CA . THR B 2 15 ? 11.448 27.776 36.663 1.00 8.39 15 THR M CA 1
ATOM 3599 C C . THR B 2 15 ? 11.520 28.156 38.122 1.00 9.10 15 THR M C 1
ATOM 3600 O O . THR B 2 15 ? 10.482 28.225 38.789 1.00 9.73 15 THR M O 1
ATOM 3604 N N . PHE B 2 16 ? 12.749 28.459 38.570 1.00 8.79 16 PHE M N 1
ATOM 3605 C CA . PHE B 2 16 ? 13.102 28.849 39.934 1.00 8.73 16 PHE M CA 1
ATOM 3606 C C . PHE B 2 16 ? 13.189 27.691 40.924 1.00 8.98 16 PHE M C 1
ATOM 3607 O O . PHE B 2 16 ? 13.542 27.892 42.081 1.00 9.27 16 PHE M O 1
ATOM 3615 N N . SER B 2 17 ? 12.908 26.469 40.480 1.00 8.62 17 SER M N 1
ATOM 3616 C CA . SER B 2 17 ? 12.996 25.333 41.382 1.00 9.45 17 SER M CA 1
ATOM 3617 C C . SER B 2 17 ? 14.421 24.887 41.697 1.00 9.35 17 SER M C 1
ATOM 3618 O O . SER B 2 17 ? 14.583 24.066 42.628 1.00 9.64 17 SER M O 1
ATOM 3621 N N . TYR B 2 18 ? 15.425 25.439 41.011 1.00 8.06 18 TYR M N 1
ATOM 3622 C CA . TYR B 2 18 ? 16.845 25.231 41.354 1.00 8.83 18 TYR M CA 1
ATOM 3623 C C . TYR B 2 18 ? 17.387 26.264 42.358 1.00 9.54 18 TYR M C 1
ATOM 3624 O O . TYR B 2 18 ? 18.542 26.153 42.784 1.00 10.52 18 TYR M O 1
ATOM 3633 N N . LEU B 2 19 ? 16.533 27.221 42.752 1.00 9.88 19 LEU M N 1
ATOM 3634 C CA . LEU B 2 19 ? 16.859 28.204 43.792 1.00 10.97 19 LEU M CA 1
ATOM 3635 C C . LEU B 2 19 ? 16.138 27.824 45.073 1.00 12.43 19 LEU M C 1
ATOM 3636 O O . LEU B 2 19 ? 15.164 27.086 45.051 1.00 11.81 19 LEU M O 1
ATOM 3641 N N . PRO B 2 20 ? 16.566 28.358 46.206 1.00 13.84 20 PRO M N 1
ATOM 3642 C CA . PRO B 2 20 ? 15.795 28.134 47.442 1.00 13.97 20 PRO M CA 1
ATOM 3643 C C . PRO B 2 20 ? 14.351 28.595 47.295 1.00 14.86 20 PRO M C 1
ATOM 3644 O O . PRO B 2 20 ? 14.107 29.586 46.574 1.00 13.46 20 PRO M O 1
ATOM 3648 N N . PRO B 2 21 ? 13.408 27.950 47.972 1.00 14.23 21 PRO M N 1
ATOM 3649 C CA . PRO B 2 21 ? 12.000 28.372 47.885 1.00 15.09 21 PRO M CA 1
ATOM 3650 C C . PRO B 2 21 ? 11.819 29.843 48.313 1.00 14.41 21 PRO M C 1
ATOM 3651 O O . PRO B 2 21 ? 12.591 30.343 49.138 1.00 14.77 21 PRO M O 1
ATOM 3655 N N . MET B 2 22 ? 10.849 30.501 47.697 1.00 13.71 22 MET M N 1
ATOM 3656 C CA . MET B 2 22 ? 10.664 31.927 47.856 1.00 13.81 22 MET M CA 1
ATOM 3657 C C . MET B 2 22 ? 9.907 32.240 49.124 1.00 13.92 22 MET M C 1
ATOM 3658 O O . MET B 2 22 ? 8.901 31.608 49.452 1.00 13.37 22 MET M O 1
ATOM 3663 N N . ASN B 2 23 ? 10.391 33.256 49.820 1.00 13.21 23 ASN M N 1
ATOM 3664 C CA . ASN B 2 23 ? 9.619 33.867 50.889 1.00 12.83 23 ASN M CA 1
ATOM 3665 C C . ASN B 2 23 ? 8.630 34.894 50.283 1.00 12.48 23 ASN M C 1
ATOM 3666 O O . ASN B 2 23 ? 8.646 35.127 49.062 1.00 12.55 23 ASN M O 1
ATOM 3671 N N . ALA B 2 24 ? 7.830 35.549 51.144 1.00 12.59 24 ALA M N 1
ATOM 3672 C CA . ALA B 2 24 ? 6.814 36.501 50.687 1.00 12.10 24 ALA M CA 1
ATOM 3673 C C . ALA B 2 24 ? 7.419 37.621 49.839 1.00 11.97 24 ALA M C 1
ATOM 3674 O O . ALA B 2 24 ? 6.827 38.003 48.815 1.00 11.45 24 ALA M O 1
ATOM 3676 N N . GLU B 2 25 ? 8.553 38.161 50.290 1.00 12.96 25 GLU M N 1
ATOM 3677 C CA . GLU B 2 25 ? 9.230 39.270 49.624 1.00 13.30 25 GLU M CA 1
ATOM 3678 C C . GLU B 2 25 ? 9.619 38.902 48.158 1.00 12.24 25 GLU M C 1
ATOM 3679 O O . GLU B 2 25 ? 9.412 39.681 47.224 1.00 11.54 25 GLU M O 1
ATOM 3685 N N . ARG B 2 26 ? 10.189 37.725 47.987 1.00 11.09 26 ARG M N 1
ATOM 3686 C CA . ARG B 2 26 ? 10.598 37.234 46.663 1.00 10.05 26 ARG M CA 1
ATOM 3687 C C . ARG B 2 26 ? 9.383 36.970 45.769 1.00 10.36 26 ARG M C 1
ATOM 3688 O O . ARG B 2 26 ? 9.412 37.306 44.594 1.00 9.91 26 ARG M O 1
ATOM 3696 N N . ILE B 2 27 ? 8.294 36.435 46.338 1.00 9.54 27 ILE M N 1
ATOM 3697 C CA . ILE B 2 27 ? 7.077 36.185 45.582 1.00 9.96 27 ILE M CA 1
ATOM 3698 C C . ILE B 2 27 ? 6.472 37.522 45.159 1.00 9.32 27 ILE M C 1
ATOM 3699 O O . ILE B 2 27 ? 6.087 37.689 43.995 1.00 8.05 27 ILE M O 1
ATOM 3704 N N . ARG B 2 28 ? 6.452 38.502 46.077 1.00 8.85 28 ARG M N 1
ATOM 3705 C CA . ARG B 2 28 ? 5.906 39.803 45.752 1.00 8.97 28 ARG M CA 1
ATOM 3706 C C . ARG B 2 28 ? 6.659 40.424 44.591 1.00 8.77 28 ARG M C 1
ATOM 3707 O O . ARG B 2 28 ? 6.038 41.063 43.724 1.00 9.59 28 ARG M O 1
ATOM 3715 N N . ALA B 2 29 ? 7.971 40.246 44.559 1.00 8.84 29 ALA M N 1
ATOM 3716 C CA . ALA B 2 29 ? 8.754 40.880 43.506 1.00 9.00 29 ALA M CA 1
ATOM 3717 C C . ALA B 2 29 ? 8.396 40.281 42.133 1.00 9.92 29 ALA M C 1
ATOM 3718 O O . ALA B 2 29 ? 8.341 41.008 41.142 1.00 7.98 29 ALA M O 1
ATOM 3720 N N . GLN B 2 30 ? 8.142 38.970 42.073 1.00 9.39 30 GLN M N 1
ATOM 3721 C CA . GLN B 2 30 ? 7.677 38.341 40.836 1.00 10.28 30 GLN M CA 1
ATOM 3722 C C . GLN B 2 30 ? 6.285 38.779 40.396 1.00 10.03 30 GLN M C 1
ATOM 3723 O O . GLN B 2 30 ? 6.049 38.979 39.214 1.00 11.18 30 GLN M O 1
ATOM 3729 N N . ILE B 2 31 ? 5.348 38.921 41.317 1.00 9.14 31 ILE M N 1
ATOM 3730 C CA . ILE B 2 31 ? 4.028 39.431 40.983 1.00 9.86 31 ILE M CA 1
ATOM 3731 C C . ILE B 2 31 ? 4.136 40.860 40.420 1.00 8.85 31 ILE M C 1
ATOM 3732 O O . ILE B 2 31 ? 3.510 41.183 39.414 1.00 8.90 31 ILE M O 1
ATOM 3737 N N . LYS B 2 32 ? 4.939 41.710 41.064 1.00 10.22 32 LYS M N 1
ATOM 3738 C CA . LYS B 2 32 ? 5.102 43.097 40.628 1.00 10.25 32 LYS M CA 1
ATOM 3739 C C . LYS B 2 32 ? 5.688 43.173 39.209 1.00 9.75 32 LYS M C 1
ATOM 3740 O O . LYS B 2 32 ? 5.236 43.976 38.378 1.00 10.11 32 LYS M O 1
ATOM 3746 N N . TYR B 2 33 ? 6.669 42.309 38.949 1.00 9.27 33 TYR M N 1
ATOM 3747 C CA . TYR B 2 33 ? 7.211 42.141 37.589 1.00 8.77 33 TYR M CA 1
ATOM 3748 C C . TYR B 2 33 ? 6.147 41.810 36.570 1.00 8.41 33 TYR M C 1
ATOM 3749 O O . TYR B 2 33 ? 6.019 42.487 35.545 1.00 9.05 33 TYR M O 1
ATOM 3758 N N . ALA B 2 34 ? 5.348 40.774 36.837 1.00 9.08 34 ALA M N 1
ATOM 3759 C CA . ALA B 2 34 ? 4.326 40.358 35.908 1.00 10.22 34 ALA M CA 1
ATOM 3760 C C . ALA B 2 34 ? 3.324 41.472 35.613 1.00 10.68 34 ALA M C 1
ATOM 3761 O O . ALA B 2 34 ? 2.953 41.724 34.464 1.00 11.35 34 ALA M O 1
ATOM 3763 N N . ILE B 2 35 ? 2.884 42.148 36.655 1.00 10.34 35 ILE M N 1
ATOM 3764 C CA . ILE B 2 35 ? 1.967 43.256 36.482 1.00 11.17 35 ILE M CA 1
ATOM 3765 C C . ILE B 2 35 ? 2.576 44.392 35.648 1.00 11.25 35 ILE M C 1
ATOM 3766 O O . ILE B 2 35 ? 1.880 44.982 34.819 1.00 12.26 35 ILE M O 1
ATOM 3771 N N . ALA B 2 36 ? 3.855 44.691 35.854 1.00 11.23 36 ALA M N 1
ATOM 3772 C CA . ALA B 2 36 ? 4.553 45.771 35.152 1.00 11.82 36 ALA M CA 1
ATOM 3773 C C . ALA B 2 36 ? 4.687 45.443 33.673 1.00 12.30 36 ALA M C 1
ATOM 3774 O O . ALA B 2 36 ? 4.778 46.336 32.833 1.00 12.40 36 ALA M O 1
ATOM 3776 N N . GLN B 2 37 ? 4.698 44.162 33.342 1.00 11.07 37 GLN M N 1
ATOM 3777 C CA . GLN B 2 37 ? 4.745 43.719 31.947 1.00 11.34 37 GLN M CA 1
ATOM 3778 C C . GLN B 2 37 ? 3.384 43.690 31.287 1.00 10.96 37 GLN M C 1
ATOM 3779 O O . GLN B 2 37 ? 3.292 43.441 30.095 1.00 11.89 37 GLN M O 1
ATOM 3785 N N . GLY B 2 38 ? 2.322 43.963 32.036 1.00 10.88 38 GLY M N 1
ATOM 3786 C CA . GLY B 2 38 ? 0.972 43.940 31.514 1.00 11.17 38 GLY M CA 1
ATOM 3787 C C . GLY B 2 38 ? 0.360 42.539 31.480 1.00 10.88 38 GLY M C 1
ATOM 3788 O O . GLY B 2 38 ? -0.629 42.309 30.793 1.00 12.74 38 GLY M O 1
ATOM 3789 N N . TRP B 2 39 ? 0.983 41.597 32.185 1.00 8.97 39 TRP M N 1
ATOM 3790 C CA . TRP B 2 39 ? 0.513 40.218 32.246 1.00 8.81 39 TRP M CA 1
ATOM 3791 C C . TRP B 2 39 ? -0.493 40.037 33.382 1.00 9.80 39 TRP M C 1
ATOM 3792 O O . TRP B 2 39 ? -0.497 40.800 34.361 1.00 12.40 39 TRP M O 1
ATOM 3803 N N . SER B 2 40 ? -1.367 39.051 33.237 1.00 9.83 40 SER M N 1
ATOM 3804 C CA . SER B 2 40 ? -2.423 38.816 34.217 1.00 10.30 40 SER M CA 1
ATOM 3805 C C . SER B 2 40 ? -2.031 37.670 35.114 1.00 9.63 40 SER M C 1
ATOM 3806 O O . SER B 2 40 ? -1.917 36.523 34.644 1.00 8.88 40 SER M O 1
ATOM 3809 N N . PRO B 2 41 ? -1.827 37.914 36.399 1.00 9.29 41 PRO M N 1
ATOM 3810 C CA . PRO B 2 41 ? -1.536 36.799 37.303 1.00 9.39 41 PRO M CA 1
ATOM 3811 C C . PRO B 2 41 ? -2.671 35.785 37.384 1.00 10.00 41 PRO M C 1
ATOM 3812 O O . PRO B 2 41 ? -3.852 36.105 37.240 1.00 10.07 41 PRO M O 1
ATOM 3816 N N . GLY B 2 42 ? -2.275 34.547 37.579 1.00 8.83 42 GLY M N 1
ATOM 3817 C CA . GLY B 2 42 ? -3.194 33.455 37.825 1.00 10.33 42 GLY M CA 1
ATOM 3818 C C . GLY B 2 42 ? -2.599 32.492 38.810 1.00 9.72 42 GLY M C 1
ATOM 3819 O O . GLY B 2 42 ? -1.365 32.384 38.933 1.00 10.50 42 GLY M O 1
ATOM 3820 N N . ILE B 2 43 ? -3.468 31.771 39.515 1.00 9.21 43 ILE M N 1
ATOM 3821 C CA . ILE B 2 43 ? -3.038 30.770 40.469 1.00 8.89 43 ILE M CA 1
ATOM 3822 C C . ILE B 2 43 ? -3.649 29.409 40.112 1.00 9.04 43 ILE M C 1
ATOM 3823 O O . ILE B 2 43 ? -4.832 29.328 39.756 1.00 8.63 43 ILE M O 1
ATOM 3828 N N . GLU B 2 44 ? -2.816 28.379 40.203 1.00 9.37 44 GLU M N 1
ATOM 3829 C CA . GLU B 2 44 ? -3.223 26.995 39.942 1.00 11.11 44 GLU M CA 1
ATOM 3830 C C . GLU B 2 44 ? -2.711 26.079 41.030 1.00 10.62 44 GLU M C 1
ATOM 3831 O O . GLU B 2 44 ? -1.725 26.380 41.695 1.00 11.47 44 GLU M O 1
ATOM 3837 N N . HIS B 2 45 ? -3.357 24.912 41.192 1.00 9.32 45 HIS M N 1
ATOM 3838 C CA . HIS B 2 45 ? -2.925 23.939 42.188 1.00 9.09 45 HIS M CA 1
ATOM 3839 C C . HIS B 2 45 ? -3.205 22.535 41.651 1.00 8.08 45 HIS M C 1
ATOM 3840 O O . HIS B 2 45 ? -4.044 22.343 40.785 1.00 7.38 45 HIS M O 1
ATOM 3847 N N . VAL B 2 46 ? -2.460 21.566 42.134 1.00 8.90 46 VAL M N 1
ATOM 3848 C CA . VAL B 2 46 ? -2.669 20.180 41.730 1.00 8.52 46 VAL M CA 1
ATOM 3849 C C . VAL B 2 46 ? -2.043 19.259 42.740 1.00 8.78 46 VAL M C 1
ATOM 3850 O O . VAL B 2 46 ? -1.158 19.666 43.493 1.00 7.93 46 VAL M O 1
ATOM 3854 N N . GLU B 2 47 ? -2.517 18.019 42.771 1.00 9.17 47 GLU M N 1
ATOM 3855 C CA . GLU B 2 47 ? -1.902 16.990 43.615 1.00 9.87 47 GLU M CA 1
ATOM 3856 C C . GLU B 2 47 ? -0.431 16.809 43.205 1.00 11.51 47 GLU M C 1
ATOM 3857 O O . GLU B 2 47 ? -0.079 16.860 42.023 1.00 8.81 47 GLU M O 1
ATOM 3863 N N . VAL B 2 48 ? 0.414 16.519 44.180 1.00 11.88 48 VAL M N 1
ATOM 3864 C CA . VAL B 2 48 ? 1.838 16.379 43.905 1.00 14.84 48 VAL M CA 1
ATOM 3865 C C . VAL B 2 48 ? 2.167 15.399 42.806 1.00 14.54 48 VAL M C 1
ATOM 3866 O O . VAL B 2 48 ? 2.998 15.713 41.941 1.00 16.05 48 VAL M O 1
ATOM 3870 N N . LYS B 2 49 ? 1.511 14.246 42.809 1.00 14.65 49 LYS M N 1
ATOM 3871 C CA . LYS B 2 49 ? 1.774 13.195 41.838 1.00 15.65 49 LYS M CA 1
ATOM 3872 C C . LYS B 2 49 ? 1.406 13.609 40.417 1.00 15.10 49 LYS M C 1
ATOM 3873 O O . LYS B 2 49 ? 1.854 12.979 39.482 1.00 14.72 49 LYS M O 1
ATOM 3879 N N . ASN B 2 50 ? 0.567 14.644 40.285 1.00 12.88 50 ASN M N 1
ATOM 3880 C CA . ASN B 2 50 ? 0.051 15.108 38.999 1.00 12.55 50 ASN M CA 1
ATOM 3881 C C . ASN B 2 50 ? 0.679 16.404 38.544 1.00 12.23 50 ASN M C 1
ATOM 3882 O O . ASN B 2 50 ? 0.160 17.046 37.637 1.00 11.28 50 ASN M O 1
ATOM 3887 N N . SER B 2 51 ? 1.834 16.749 39.116 1.00 11.63 51 SER M N 1
ATOM 3888 C CA . SER B 2 51 ? 2.535 17.998 38.822 1.00 12.92 51 SER M CA 1
ATOM 3889 C C . SER B 2 51 ? 2.842 18.175 37.319 1.00 11.05 51 SER M C 1
ATOM 3890 O O . SER B 2 51 ? 2.785 19.276 36.812 1.00 11.25 51 SER M O 1
ATOM 3893 N N . MET B 2 52 ? 3.128 17.086 36.637 1.00 10.68 52 MET M N 1
ATOM 3894 C CA . MET B 2 52 ? 3.409 17.172 35.195 1.00 11.73 52 MET M CA 1
ATOM 3895 C C . MET B 2 52 ? 2.186 17.381 34.290 1.00 11.31 52 MET M C 1
ATOM 3896 O O . MET B 2 52 ? 2.367 17.648 33.088 1.00 10.28 52 MET M O 1
ATOM 3901 N N . ASN B 2 53 ? 0.975 17.289 34.849 1.00 9.92 53 ASN M N 1
ATOM 3902 C CA . ASN B 2 53 ? -0.237 17.642 34.101 1.00 10.68 53 ASN M CA 1
ATOM 3903 C C . ASN B 2 53 ? -0.121 18.957 33.369 1.00 8.98 53 ASN M C 1
ATOM 3904 O O . ASN B 2 53 ? 0.299 19.968 33.948 1.00 8.74 53 ASN M O 1
ATOM 3909 N N . GLN B 2 54 ? -0.574 18.986 32.119 1.00 8.36 54 GLN M N 1
ATOM 3910 C CA . GLN B 2 54 ? -0.733 20.264 31.419 1.00 7.46 54 GLN M CA 1
ATOM 3911 C C . GLN B 2 54 ? -1.818 21.147 32.077 1.00 7.99 54 GLN M C 1
ATOM 3912 O O . GLN B 2 54 ? -1.679 22.369 32.105 1.00 7.02 54 GLN M O 1
ATOM 3918 N N . TYR B 2 55 ? -2.858 20.519 32.612 1.00 7.18 55 TYR M N 1
ATOM 3919 C CA . TYR B 2 55 ? -3.987 21.236 33.185 1.00 7.34 55 TYR M CA 1
ATOM 3920 C C . TYR B 2 55 ? -4.085 20.951 34.669 1.00 7.77 55 TYR M C 1
ATOM 3921 O O . TYR B 2 55 ? -4.488 19.882 35.077 1.00 6.37 55 TYR M O 1
ATOM 3930 N N . TRP B 2 56 ? -3.734 21.974 35.431 1.00 7.85 56 TRP M N 1
ATOM 3931 C CA . TRP B 2 56 ? -3.890 22.006 36.871 1.00 8.97 56 TRP M CA 1
ATOM 3932 C C . TRP B 2 56 ? -5.247 22.612 37.155 1.00 7.95 56 TRP M C 1
ATOM 3933 O O . TRP B 2 56 ? -5.851 23.231 36.294 1.00 9.46 56 TRP M O 1
ATOM 3944 N N . TYR B 2 57 ? -5.752 22.449 38.370 1.00 8.60 57 TYR M N 1
ATOM 3945 C CA . TYR B 2 57 ? -6.958 23.131 38.772 1.00 7.82 57 TYR M CA 1
ATOM 3946 C C . TYR B 2 57 ? -6.762 24.640 38.861 1.00 9.13 57 TYR M C 1
ATOM 3947 O O . TYR B 2 57 ? -5.880 25.110 39.582 1.00 11.64 57 TYR M O 1
ATOM 3956 N N . MET B 2 58 ? -7.599 25.415 38.218 1.00 10.27 58 MET M N 1
ATOM 3957 C CA . MET B 2 58 ? -7.549 26.856 38.403 1.00 10.78 58 MET M CA 1
ATOM 3958 C C . MET B 2 58 ? -8.168 27.276 39.755 1.00 10.79 58 MET M C 1
ATOM 3959 O O . MET B 2 58 ? -9.251 26.808 40.136 1.00 10.62 58 MET M O 1
ATOM 3964 N N . TRP B 2 59 ? -7.449 28.138 40.483 1.00 10.02 59 TRP M N 1
ATOM 3965 C CA . TRP B 2 59 ? -7.959 28.827 41.669 1.00 9.74 59 TRP M CA 1
ATOM 3966 C C . TRP B 2 59 ? -8.655 30.087 41.224 1.00 9.98 59 TRP M C 1
ATOM 3967 O O . TRP B 2 59 ? -8.046 30.989 40.658 1.00 10.29 59 TRP M O 1
ATOM 3978 N N . LYS B 2 60 ? -9.957 30.120 41.392 1.00 10.47 60 LYS M N 1
ATOM 3979 C CA . LYS B 2 60 ? -10.761 31.233 40.940 1.00 11.11 60 LYS M CA 1
ATOM 3980 C C . LYS B 2 60 ? -10.546 31.523 39.451 1.00 10.80 60 LYS M C 1
ATOM 3981 O O . LYS B 2 60 ? -10.648 30.593 38.643 1.00 12.37 60 LYS M O 1
ATOM 3987 N N . LEU B 2 61 ? -10.303 32.775 39.096 1.00 10.67 61 LEU M N 1
ATOM 3988 C CA . LEU B 2 61 ? -10.021 33.182 37.719 1.00 10.89 61 LEU M CA 1
ATOM 3989 C C . LEU B 2 61 ? -8.733 34.026 37.684 1.00 11.31 61 LEU M C 1
ATOM 3990 O O . LEU B 2 61 ? -8.291 34.547 38.716 1.00 11.42 61 LEU M O 1
ATOM 3995 N N . PRO B 2 62 ? -8.156 34.219 36.506 1.00 11.24 62 PRO M N 1
ATOM 3996 C CA . PRO B 2 62 ? -7.010 35.109 36.419 1.00 11.51 62 PRO M CA 1
ATOM 3997 C C . PRO B 2 62 ? -7.385 36.505 36.870 1.00 12.49 62 PRO M C 1
ATOM 3998 O O . PRO B 2 62 ? -8.563 36.946 36.793 1.00 13.12 62 PRO M O 1
ATOM 4002 N N . PHE B 2 63 ? -6.387 37.192 37.385 1.00 12.80 63 PHE M N 1
ATOM 4003 C CA . PHE B 2 63 ? -6.567 38.494 37.993 1.00 15.07 63 PHE M CA 1
ATOM 4004 C C . PHE B 2 63 ? -6.313 39.584 36.975 1.00 17.24 63 PHE M C 1
ATOM 4005 O O . PHE B 2 63 ? -5.275 40.224 36.979 1.00 18.93 63 PHE M O 1
ATOM 4013 N N . PHE B 2 64 ? -7.306 39.812 36.118 1.00 19.11 64 PHE M N 1
ATOM 4014 C CA . PHE B 2 64 ? -7.196 40.764 35.022 1.00 20.41 64 PHE M CA 1
ATOM 4015 C C . PHE B 2 64 ? -7.248 42.197 35.545 1.00 22.16 64 PHE M C 1
ATOM 4016 O O . PHE B 2 64 ? -8.095 42.529 36.381 1.00 22.85 64 PHE M O 1
ATOM 4024 N N . GLY B 2 65 ? -6.343 43.041 35.046 1.00 24.42 65 GLY M N 1
ATOM 4025 C CA . GLY B 2 65 ? -6.224 44.435 35.470 1.00 26.02 65 GLY M CA 1
ATOM 4026 C C . GLY B 2 65 ? -5.774 44.673 36.906 1.00 27.15 65 GLY M C 1
ATOM 4027 O O . GLY B 2 65 ? -5.797 45.831 37.403 1.00 28.12 65 GLY M O 1
ATOM 4028 N N . GLU B 2 66 ? -5.391 43.592 37.593 1.00 27.94 66 GLU M N 1
ATOM 4029 C CA . GLU B 2 66 ? -5.085 43.638 39.019 1.00 28.33 66 GLU M CA 1
ATOM 4030 C C . GLU B 2 66 ? -3.760 44.352 39.175 1.00 27.38 66 GLU M C 1
ATOM 4031 O O . GLU B 2 66 ? -2.756 43.958 38.564 1.00 26.54 66 GLU M O 1
ATOM 4037 N N . GLN B 2 67 ? -3.753 45.416 39.963 1.00 26.20 67 GLN M N 1
ATOM 4038 C CA . GLN B 2 67 ? -2.526 46.173 40.161 1.00 25.75 67 GLN M CA 1
ATOM 4039 C C . GLN B 2 67 ? -1.955 45.963 41.555 1.00 24.54 67 GLN M C 1
ATOM 4040 O O . GLN B 2 67 ? -0.814 46.392 41.822 1.00 24.53 67 GLN M O 1
ATOM 4046 N N . ASN B 2 68 ? -2.722 45.282 42.416 1.00 22.82 68 ASN M N 1
ATOM 4047 C CA . ASN B 2 68 ? -2.395 45.161 43.838 1.00 21.48 68 ASN M CA 1
ATOM 4048 C C . ASN B 2 68 ? -1.671 43.865 44.126 1.00 19.32 68 ASN M C 1
ATOM 4049 O O . ASN B 2 68 ? -2.279 42.798 44.214 1.00 19.35 68 ASN M O 1
ATOM 4054 N N . VAL B 2 69 ? -0.364 43.983 44.300 1.00 17.30 69 VAL M N 1
ATOM 4055 C CA . VAL B 2 69 ? 0.481 42.840 44.574 1.00 15.76 69 VAL M CA 1
ATOM 4056 C C . VAL B 2 69 ? 0.021 42.082 45.827 1.00 14.30 69 VAL M C 1
ATOM 4057 O O . VAL B 2 69 ? -0.001 40.851 45.828 1.00 12.23 69 VAL M O 1
ATOM 4061 N N . ASP B 2 70 ? -0.327 42.802 46.895 1.00 13.10 70 ASP M N 1
ATOM 4062 C CA . ASP B 2 70 ? -0.727 42.123 48.142 1.00 13.82 70 ASP M CA 1
ATOM 4063 C C . ASP B 2 70 ? -1.973 41.243 47.997 1.00 12.94 70 ASP M C 1
ATOM 4064 O O . ASP B 2 70 ? -2.069 40.197 48.650 1.00 13.10 70 ASP M O 1
ATOM 4069 N N A ASN B 2 71 ? -2.935 41.649 47.163 0.50 12.87 71 ASN M N 1
ATOM 4070 N N B ASN B 2 71 ? -2.910 41.666 47.155 0.50 12.77 71 ASN M N 1
ATOM 4071 C CA A ASN B 2 71 ? -4.129 40.831 46.932 0.50 13.22 71 ASN M CA 1
ATOM 4072 C CA B ASN B 2 71 ? -4.117 40.900 46.899 0.50 13.05 71 ASN M CA 1
ATOM 4073 C C A ASN B 2 71 ? -3.772 39.513 46.265 0.50 12.06 71 ASN M C 1
ATOM 4074 C C B ASN B 2 71 ? -3.798 39.554 46.241 0.50 11.98 71 ASN M C 1
ATOM 4075 O O A ASN B 2 71 ? -4.312 38.475 46.623 0.50 11.97 71 ASN M O 1
ATOM 4076 O O B ASN B 2 71 ? -4.381 38.539 46.592 0.50 11.92 71 ASN M O 1
ATOM 4085 N N . VAL B 2 72 ? -2.864 39.546 45.290 1.00 11.72 72 VAL M N 1
ATOM 4086 C CA . VAL B 2 72 ? -2.448 38.307 44.656 1.00 10.57 72 VAL M CA 1
ATOM 4087 C C . VAL B 2 72 ? -1.781 37.382 45.676 1.00 10.08 72 VAL M C 1
ATOM 4088 O O . VAL B 2 72 ? -2.073 36.195 45.721 1.00 8.93 72 VAL M O 1
ATOM 4092 N N . LEU B 2 73 ? -0.871 37.907 46.488 1.00 9.97 73 LEU M N 1
ATOM 4093 C CA . LEU B 2 73 ? -0.193 37.085 47.493 1.00 10.18 73 LEU M CA 1
ATOM 4094 C C . LEU B 2 73 ? -1.221 36.492 48.475 1.00 9.62 73 LEU M C 1
ATOM 4095 O O . LEU B 2 73 ? -1.130 35.340 48.831 1.00 10.56 73 LEU M O 1
ATOM 4100 N N . ALA B 2 74 ? -2.206 37.283 48.868 1.00 8.92 74 ALA M N 1
ATOM 4101 C CA . ALA B 2 74 ? -3.271 36.820 49.748 1.00 8.60 74 ALA M CA 1
ATOM 4102 C C . ALA B 2 74 ? -4.052 35.674 49.156 1.00 8.39 74 ALA M C 1
ATOM 4103 O O . ALA B 2 74 ? -4.489 34.756 49.886 1.00 8.68 74 ALA M O 1
ATOM 4105 N N . GLU B 2 75 ? -4.248 35.717 47.837 1.00 9.41 75 GLU M N 1
ATOM 4106 C CA . GLU B 2 75 ? -4.966 34.636 47.145 1.00 10.41 75 GLU M CA 1
ATOM 4107 C C . GLU B 2 75 ? -4.112 33.375 47.071 1.00 10.20 75 GLU M C 1
ATOM 4108 O O . GLU B 2 75 ? -4.625 32.271 47.111 1.00 10.06 75 GLU M O 1
ATOM 4114 N N . ILE B 2 76 ? -2.810 33.533 46.935 1.00 10.18 76 ILE M N 1
ATOM 4115 C CA . ILE B 2 76 ? -1.928 32.377 46.955 1.00 10.39 76 ILE M CA 1
ATOM 4116 C C . ILE B 2 76 ? -2.054 31.663 48.284 1.00 9.97 76 ILE M C 1
ATOM 4117 O O . ILE B 2 76 ? -2.170 30.458 48.341 1.00 10.37 76 ILE M O 1
ATOM 4122 N N . GLU B 2 77 ? -2.016 32.421 49.372 1.00 9.92 77 GLU M N 1
ATOM 4123 C CA . GLU B 2 77 ? -2.139 31.885 50.710 1.00 10.59 77 GLU M CA 1
ATOM 4124 C C . GLU B 2 77 ? -3.515 31.285 50.930 1.00 10.29 77 GLU M C 1
ATOM 4125 O O . GLU B 2 77 ? -3.643 30.262 51.559 1.00 9.87 77 GLU M O 1
ATOM 4131 N N . ALA B 2 78 ? -4.552 31.907 50.378 1.00 9.51 78 ALA M N 1
ATOM 4132 C CA . ALA B 2 78 ? -5.911 31.365 50.473 1.00 9.52 78 ALA M CA 1
ATOM 4133 C C . ALA B 2 78 ? -6.068 30.023 49.719 1.00 8.56 78 ALA M C 1
ATOM 4134 O O . ALA B 2 78 ? -6.734 29.099 50.188 1.00 7.70 78 ALA M O 1
ATOM 4136 N N . CYS B 2 79 ? -5.464 29.949 48.538 1.00 7.49 79 CYS M N 1
ATOM 4137 C CA . CYS B 2 79 ? -5.450 28.698 47.768 1.00 7.94 79 CYS M CA 1
ATOM 4138 C C . CYS B 2 79 ? -4.754 27.568 48.570 1.00 8.13 79 CYS M C 1
ATOM 4139 O O . CYS B 2 79 ? -5.279 26.451 48.701 1.00 7.44 79 CYS M O 1
ATOM 4142 N N A ARG B 2 80 ? -3.599 27.883 49.157 0.50 9.24 80 ARG M N 1
ATOM 4143 N N B ARG B 2 80 ? -3.607 27.887 49.164 0.50 8.40 80 ARG M N 1
ATOM 4144 C CA A ARG B 2 80 ? -2.931 26.943 50.056 0.50 9.99 80 ARG M CA 1
ATOM 4145 C CA B ARG B 2 80 ? -2.935 26.918 50.015 0.50 8.47 80 ARG M CA 1
ATOM 4146 C C A ARG B 2 80 ? -3.830 26.453 51.190 0.50 9.52 80 ARG M C 1
ATOM 4147 C C B ARG B 2 80 ? -3.801 26.458 51.209 0.50 8.69 80 ARG M C 1
ATOM 4148 O O A ARG B 2 80 ? -3.876 25.260 51.482 0.50 9.89 80 ARG M O 1
ATOM 4149 O O B ARG B 2 80 ? -3.807 25.276 51.549 0.50 9.17 80 ARG M O 1
ATOM 4164 N N . SER B 2 81 ? -4.537 27.371 51.834 1.00 8.84 81 SER M N 1
ATOM 4165 C CA . SER B 2 81 ? -5.428 27.005 52.912 1.00 8.98 81 SER M CA 1
ATOM 4166 C C . SER B 2 81 ? -6.548 26.088 52.463 1.00 8.55 81 SER M C 1
ATOM 4167 O O . SER B 2 81 ? -6.926 25.166 53.196 1.00 8.49 81 SER M O 1
ATOM 4170 N N . ALA B 2 82 ? -7.023 26.298 51.246 1.00 8.53 82 ALA M N 1
ATOM 4171 C CA . ALA B 2 82 ? -8.114 25.495 50.688 1.00 8.70 82 ALA M CA 1
ATOM 4172 C C . ALA B 2 82 ? -7.651 24.116 50.271 1.00 8.30 82 ALA M C 1
ATOM 4173 O O . ALA B 2 82 ? -8.423 23.162 50.282 1.00 8.58 82 ALA M O 1
ATOM 4175 N N . TYR B 2 83 ? -6.395 24.024 49.823 1.00 9.04 83 TYR M N 1
ATOM 4176 C CA . TYR B 2 83 ? -5.801 22.784 49.311 1.00 8.95 83 TYR M CA 1
ATOM 4177 C C . TYR B 2 83 ? -4.402 22.551 49.905 1.00 10.13 83 TYR M C 1
ATOM 4178 O O . TYR B 2 83 ? -3.393 22.689 49.210 1.00 8.91 83 TYR M O 1
ATOM 4187 N N . PRO B 2 84 ? -4.346 22.279 51.210 1.00 10.59 84 PRO M N 1
ATOM 4188 C CA . PRO B 2 84 ? -3.067 22.250 51.933 1.00 11.49 84 PRO M CA 1
ATOM 4189 C C . PRO B 2 84 ? -2.081 21.172 51.532 1.00 11.45 84 PRO M C 1
ATOM 4190 O O . PRO B 2 84 ? -0.905 21.330 51.911 1.00 12.94 84 PRO M O 1
ATOM 4194 N N . THR B 2 85 ? -2.513 20.133 50.828 1.00 9.66 85 THR M N 1
ATOM 4195 C CA . THR B 2 85 ? -1.583 19.113 50.341 1.00 10.01 85 THR M CA 1
ATOM 4196 C C . THR B 2 85 ? -1.129 19.343 48.921 1.00 8.62 85 THR M C 1
ATOM 4197 O O . THR B 2 85 ? -0.260 18.635 48.451 1.00 9.91 85 THR M O 1
ATOM 4201 N N . HIS B 2 86 ? -1.726 20.300 48.225 1.00 8.30 86 HIS M N 1
ATOM 4202 C CA . HIS B 2 86 ? -1.459 20.500 46.803 1.00 8.12 86 HIS M CA 1
ATOM 4203 C C . HIS B 2 86 ? -0.218 21.353 46.528 1.00 9.50 86 HIS M C 1
ATOM 4204 O O . HIS B 2 86 ? 0.141 22.231 47.317 1.00 7.97 86 HIS M O 1
ATOM 4211 N N . GLN B 2 87 ? 0.417 21.101 45.388 1.00 10.09 87 GLN M N 1
ATOM 4212 C CA . GLN B 2 87 ? 1.341 22.063 44.804 1.00 12.32 87 GLN M CA 1
ATOM 4213 C C . GLN B 2 87 ? 0.556 23.313 44.352 1.00 12.40 87 GLN M C 1
ATOM 4214 O O . GLN B 2 87 ? -0.581 23.201 43.880 1.00 11.89 87 GLN M O 1
ATOM 4220 N N . VAL B 2 88 ? 1.145 24.497 44.509 1.00 11.63 88 VAL M N 1
ATOM 4221 C CA . VAL B 2 88 ? 0.516 25.746 44.142 1.00 11.02 88 VAL M CA 1
ATOM 4222 C C . VAL B 2 88 ? 1.499 26.522 43.255 1.00 11.22 88 VAL M C 1
ATOM 4223 O O . VAL B 2 88 ? 2.675 26.601 43.585 1.00 12.52 88 VAL M O 1
ATOM 4227 N N . LYS B 2 89 ? 1.005 26.937 42.089 1.00 9.85 89 LYS M N 1
ATOM 4228 C CA . LYS B 2 89 ? 1.776 27.618 41.039 1.00 9.81 89 LYS M CA 1
ATOM 4229 C C . LYS B 2 89 ? 1.219 29.003 40.752 1.00 9.12 89 LYS M C 1
ATOM 4230 O O . LYS B 2 89 ? 0.010 29.179 40.683 1.00 9.88 89 LYS M O 1
ATOM 4236 N N . LEU B 2 90 ? 2.096 29.979 40.557 1.00 8.23 90 LEU M N 1
ATOM 4237 C CA . LEU B 2 90 ? 1.743 31.306 40.071 1.00 8.36 90 LEU M CA 1
ATOM 4238 C C . LEU B 2 90 ? 2.120 31.372 38.601 1.00 8.11 90 LEU M C 1
ATOM 4239 O O . LEU B 2 90 ? 3.240 30.981 38.217 1.00 9.26 90 LEU M O 1
ATOM 4244 N N . VAL B 2 91 ? 1.204 31.861 37.774 1.00 8.03 91 VAL M N 1
ATOM 4245 C CA . VAL B 2 91 ? 1.465 32.061 36.354 1.00 8.50 91 VAL M CA 1
ATOM 4246 C C . VAL B 2 91 ? 1.119 33.499 36.022 1.00 8.47 91 VAL M C 1
ATOM 4247 O O . VAL B 2 91 ? 0.474 34.216 36.814 1.00 9.50 91 VAL M O 1
ATOM 4251 N N . ALA B 2 92 ? 1.527 33.937 34.855 1.00 8.41 92 ALA M N 1
ATOM 4252 C CA . ALA B 2 92 ? 1.137 35.242 34.395 1.00 8.38 92 ALA M CA 1
ATOM 4253 C C . ALA B 2 92 ? 0.893 35.174 32.900 1.00 8.90 92 ALA M C 1
ATOM 4254 O O . ALA B 2 92 ? 1.790 34.859 32.107 1.00 8.43 92 ALA M O 1
ATOM 4256 N N . TYR B 2 93 ? -0.353 35.413 32.525 1.00 8.31 93 TYR M N 1
ATOM 4257 C CA . TYR B 2 93 ? -0.796 35.303 31.137 1.00 8.37 93 TYR M CA 1
ATOM 4258 C C . TYR B 2 93 ? -0.401 36.497 30.296 1.00 9.00 93 TYR M C 1
ATOM 4259 O O . TYR B 2 93 ? -0.594 37.648 30.701 1.00 8.56 93 TYR M O 1
ATOM 4268 N N . ASP B 2 94 ? 0.161 36.236 29.115 1.00 9.06 94 ASP M N 1
ATOM 4269 C CA . ASP B 2 94 ? 0.560 37.270 28.169 1.00 9.63 94 ASP M CA 1
ATOM 4270 C C . ASP B 2 94 ? -0.359 37.142 26.948 1.00 10.10 94 ASP M C 1
ATOM 4271 O O . ASP B 2 94 ? -0.184 36.245 26.129 1.00 10.16 94 ASP M O 1
ATOM 4276 N N . ASN B 2 95 ? -1.357 38.020 26.844 1.00 9.78 95 ASN M N 1
ATOM 4277 C CA . ASN B 2 95 ? -2.361 37.877 25.791 1.00 11.39 95 ASN M CA 1
ATOM 4278 C C . ASN B 2 95 ? -1.824 38.078 24.387 1.00 11.63 95 ASN M C 1
ATOM 4279 O O . ASN B 2 95 ? -2.319 37.464 23.445 1.00 12.37 95 ASN M O 1
ATOM 4284 N N . TYR B 2 96 ? -0.817 38.923 24.237 1.00 11.83 96 TYR M N 1
ATOM 4285 C CA . TYR B 2 96 ? -0.301 39.205 22.922 1.00 12.72 96 TYR M CA 1
ATOM 4286 C C . TYR B 2 96 ? 0.471 38.023 22.367 1.00 12.94 96 TYR M C 1
ATOM 4287 O O . TYR B 2 96 ? 0.375 37.746 21.185 1.00 14.86 96 TYR M O 1
ATOM 4296 N N . ALA B 2 97 ? 1.212 37.323 23.205 1.00 11.49 97 ALA M N 1
ATOM 4297 C CA . ALA B 2 97 ? 1.961 36.147 22.787 1.00 12.09 97 ALA M CA 1
ATOM 4298 C C . ALA B 2 97 ? 1.117 34.859 22.823 1.00 11.28 97 ALA M C 1
ATOM 4299 O O . ALA B 2 97 ? 1.522 33.831 22.313 1.00 11.50 97 ALA M O 1
ATOM 4301 N N . GLN B 2 98 ? -0.050 34.899 23.462 1.00 10.06 98 GLN M N 1
ATOM 4302 C CA . GLN B 2 98 ? -0.782 33.679 23.827 1.00 9.48 98 GLN M CA 1
ATOM 4303 C C . GLN B 2 98 ? 0.133 32.702 24.536 1.00 9.73 98 GLN M C 1
ATOM 4304 O O . GLN B 2 98 ? 0.247 31.540 24.169 1.00 10.30 98 GLN M O 1
ATOM 4310 N N . SER B 2 99 ? 0.804 33.183 25.571 1.00 9.19 99 SER M N 1
ATOM 4311 C CA . SER B 2 99 ? 1.761 32.380 26.311 1.00 9.59 99 SER M CA 1
ATOM 4312 C C . SER B 2 99 ? 1.717 32.815 27.776 1.00 9.26 99 SER M C 1
ATOM 4313 O O . SER B 2 99 ? 0.871 33.641 28.157 1.00 10.15 99 SER M O 1
ATOM 4316 N N . LEU B 2 100 ? 2.595 32.245 28.592 1.00 8.90 100 LEU M N 1
ATOM 4317 C CA . LEU B 2 100 ? 2.822 32.700 29.940 1.00 8.25 100 LEU M CA 1
ATOM 4318 C C . LEU B 2 100 ? 4.158 33.375 29.987 1.00 9.32 100 LEU M C 1
ATOM 4319 O O . LEU B 2 100 ? 5.146 32.815 29.544 1.00 8.93 100 LEU M O 1
ATOM 4324 N N . GLY B 2 101 ? 4.172 34.605 30.478 1.00 9.66 101 GLY M N 1
ATOM 4325 C CA . GLY B 2 101 ? 5.419 35.313 30.676 1.00 11.50 101 GLY M CA 1
ATOM 4326 C C . GLY B 2 101 ? 6.234 34.774 31.808 1.00 12.31 101 GLY M C 1
ATOM 4327 O O . GLY B 2 101 ? 7.456 34.927 31.831 1.00 15.53 101 GLY M O 1
ATOM 4328 N N . LEU B 2 102 ? 5.550 34.221 32.803 1.00 12.42 102 LEU M N 1
ATOM 4329 C CA . LEU B 2 102 ? 6.180 33.678 33.989 1.00 13.94 102 LEU M CA 1
ATOM 4330 C C . LEU B 2 102 ? 5.304 32.523 34.517 1.00 11.95 102 LEU M C 1
ATOM 4331 O O . LEU B 2 102 ? 4.088 32.547 34.367 1.00 9.44 102 LEU M O 1
ATOM 4336 N N . ALA B 2 103 ? 5.948 31.538 35.145 1.00 10.45 103 ALA M N 1
ATOM 4337 C CA . ALA B 2 103 ? 5.259 30.462 35.846 1.00 9.52 103 ALA M CA 1
ATOM 4338 C C . ALA B 2 103 ? 6.245 29.827 36.793 1.00 10.05 103 ALA M C 1
ATOM 4339 O O . ALA B 2 103 ? 7.374 29.529 36.387 1.00 10.02 103 ALA M O 1
ATOM 4341 N N . PHE B 2 104 ? 5.854 29.665 38.051 1.00 8.60 104 PHE M N 1
ATOM 4342 C CA . PHE B 2 104 ? 6.682 28.952 38.982 1.00 8.40 104 PHE M CA 1
ATOM 4343 C C . PHE B 2 104 ? 5.856 28.413 40.143 1.00 7.85 104 PHE M C 1
ATOM 4344 O O . PHE B 2 104 ? 4.777 28.933 40.467 1.00 9.04 104 PHE M O 1
ATOM 4352 N N . VAL B 2 105 ? 6.396 27.382 40.769 1.00 7.82 105 VAL M N 1
ATOM 4353 C CA . VAL B 2 105 ? 5.733 26.694 41.859 1.00 8.04 105 VAL M CA 1
ATOM 4354 C C . VAL B 2 105 ? 6.092 27.417 43.163 1.00 9.51 105 VAL M C 1
ATOM 4355 O O . VAL B 2 105 ? 7.248 27.569 43.537 1.00 9.94 105 VAL M O 1
ATOM 4359 N N . VAL B 2 106 ? 5.078 27.909 43.824 1.00 10.23 106 VAL M N 1
ATOM 4360 C CA . VAL B 2 106 ? 5.255 28.630 45.078 1.00 13.27 106 VAL M CA 1
ATOM 4361 C C . VAL B 2 106 ? 5.405 27.661 46.255 1.00 15.23 106 VAL M C 1
ATOM 4362 O O . VAL B 2 106 ? 6.252 27.855 47.125 1.00 15.11 106 VAL M O 1
ATOM 4366 N N A TYR B 2 107 ? 4.539 26.649 46.328 0.50 16.42 107 TYR M N 1
ATOM 4367 N N B TYR B 2 107 ? 4.602 26.605 46.249 0.50 15.60 107 TYR M N 1
ATOM 4368 C CA A TYR B 2 107 ? 4.688 25.571 47.325 0.50 18.00 107 TYR M CA 1
ATOM 4369 C CA B TYR B 2 107 ? 4.576 25.629 47.334 0.50 16.72 107 TYR M CA 1
ATOM 4370 C C A TYR B 2 107 ? 4.754 24.269 46.621 0.50 19.26 107 TYR M C 1
ATOM 4371 C C B TYR B 2 107 ? 4.694 24.247 46.686 0.50 18.51 107 TYR M C 1
ATOM 4372 O O A TYR B 2 107 ? 3.871 23.922 45.833 0.50 18.66 107 TYR M O 1
ATOM 4373 O O B TYR B 2 107 ? 3.804 23.853 45.931 0.50 17.85 107 TYR M O 1
ATOM 4390 N N . ARG B 2 108 ? 5.782 23.523 46.976 1.00 20.95 108 ARG M N 1
ATOM 4391 C CA . ARG B 2 108 ? 6.140 22.293 46.274 1.00 24.14 108 ARG M CA 1
ATOM 4392 C C . ARG B 2 108 ? 5.295 21.055 46.662 1.00 27.61 108 ARG M C 1
ATOM 4393 O O . ARG B 2 108 ? 5.399 20.011 46.025 1.00 29.14 108 ARG M O 1
ATOM 4401 N N . GLY B 2 109 ? 4.382 21.201 47.630 1.00 30.05 109 GLY M N 1
ATOM 4402 C CA . GLY B 2 109 ? 3.372 20.181 47.917 1.00 32.40 109 GLY M CA 1
ATOM 4403 C C . GLY B 2 109 ? 3.816 19.159 48.955 1.00 34.56 109 GLY M C 1
ATOM 4404 O O . GLY B 2 109 ? 4.975 19.137 49.333 1.00 35.00 109 GLY M O 1
ATOM 4405 N N . ASN B 2 110 ? 2.891 18.322 49.429 1.00 37.38 110 ASN M N 1
ATOM 4406 C CA . ASN B 2 110 ? 3.203 17.401 50.529 1.00 39.83 110 ASN M CA 1
ATOM 4407 C C . ASN B 2 110 ? 2.058 16.454 50.847 1.00 41.89 110 ASN M C 1
ATOM 4408 O O . ASN B 2 110 ? 1.328 16.062 49.929 1.00 43.67 110 ASN M O 1
#

InterPro domains:
  IPR000685 Ribulose bisphosphate carboxylase, large subunit, C-terminal [PF00016] (147-455)
  IPR017443 Ribulose bisphosphate carboxylase, large subunit, ferrodoxin-like N-terminal [PF02788] (17-137)
  IPR020878 Ribulose bisphosphate carboxylase, large chain, active site [PS00157] (189-197)
  IPR020888 Ribulose bisphosphate carboxylase large subunit, type I [MF_01338] (2-468)
  IPR033966 RuBisCO [PTHR42704] (5-467)
  IPR033966 RuBisCO [SFLDS00014] (6-457)
  IPR036376 Ribulose bisphosphate carboxylase, large subunit, C-terminal domain superfamily [G3DSA:3.20.20.110] (143-473)
  IPR036376 Ribulose bisphosphate carboxylase, large subunit, C-terminal domain superfamily [SSF51649] (142-466)
  IPR036422 RuBisCO large subunit, N-terminal domain superfamily [G3DSA:3.30.70.150] (1-140)
  IPR036422 RuBisCO large subunit, N-terminal domain superfamily [SSF54966] (4-141)

B-factor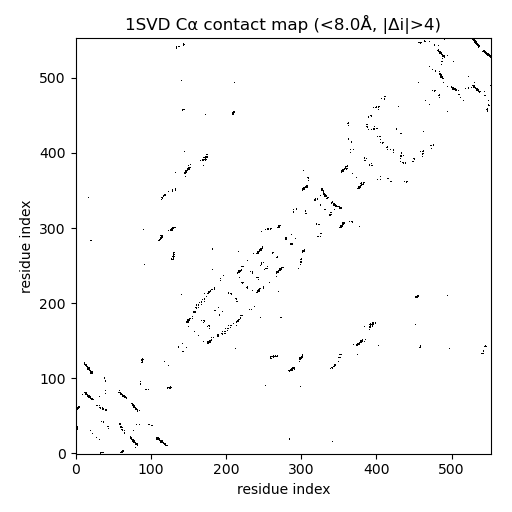: mean 12.97, std 8.5, range [2.3, 66.14]

Solvent-accessible surface area: 23343 Å² total; per-residue (Å²): 141,23,63,57,69,164,46,107,38,101,132,37,1,0,11,0,0,0,19,0,20,20,64,98,88,46,85,83,81,98,0,0,11,2,0,0,0,40,5,42,57,37,55,120,102,85,85,180,60,40,126,134,79,86,86,109,81,107,19,0,16,0,18,87,40,46,101,14,116,92,44,146,66,1,1,24,0,0,0,0,0,7,44,86,48,12,115,122,29,18,5,56,46,3,40,79,37,3,22,46,120,1,37,59,34,187,32,10,160,3,0,19,1,11,0,2,38,4,3,68,58,1,2,124,58,14,59,2,3,9,18,0,4,53,69,0,8,59,86,3,36,0,23,6,0,0,1,0,0,0,16,0,109,79,60,116,56,40,47,8,140,86,2,4,136,16,0,38,33,0,0,35,0,0,0,0,0,0,5,0,5,39,75,2,38,29,39,113,68,5,121,32,122,68,0,0,76,80,1,15,82,7,4,95,47,0,40,76,65,0,20,2,73,1,0,3,0,0,0,0,10,23,111,62,73,130,40,3,73,109,14,0,85,15,0,94,136,32,47,6,22,0,0,0,2,6,0,21,73,34,18,24,102,20,0,44,15,0,2,138,25,0,80,109,37,35,5,3,0,0,0,22,38,13,85,41,52,118,34,17,193,78,76,62,79,10,13,19,6,8,2,0,0,0,5,0,1,2,4,0,0,0,0,0,17,0,16,14,2,27,70,101,147,154,75,79,53,36,34,4,46,0,27,5,37,0,0,44,79,62,104,7,78,82,52,92,89,68,10,1,12,13,72,0,53,0,23,94,22,49,5,0,0,0,0,0,41,54,76,8,32,0,63,48,0,7,18,0,1,85,42,4,22,28,44,0,0,0,3,0,20,54,5,0,45,42,7,59,27,30,27,5,0,0,0,4,1,0,0,9,0,0,0,11,0,0,12,4,51,8,75,66,92,79,4,79,167,48,5,129,95,7,0,56,58,13,4,108,126,9,63,24,0,101,42,0,16,112,60,47,109,133,122,176,240,210,137,89,100,32,159,61,63,92,42,49,31,3,6,4,21,13,53,89,24,87,41,125,50,10,90,27,0,0,142,30,2,21,82,92,61,38,18,2,4,2,25,5,2,53,57,183,46,30,83,64,92,195,23,112,92,33,120,125,21,26,146,69,39,136,82,29,92,62,0,14,53,25,5,94,40,0,107,92,52,86,92,82,21,1,1,26,2,2,0,74,28,99,205,36,138,15,30,11,4,11,5,16,20,54,55,19,75

Organism: Halothiobacillus neapolitanus (strain ATCC 23641 / DSM 15147 / CIP 104769 / NCIMB 8539 / c2) (NCBI:txid555778)

Sequence (553 aa):
TYWMPEYTPLDSDILACFKITPQPGVDREEAAAAVAAESSTGTWTTVWTDLLTDMDYYKGRAYRIEDVPGDDAAFYAFIAYPIDLFEEGSVVNVFTSLVGNVFGFKAVRGLRLEDVRFPLAYVKTCGGPPHGIQVERDKMNKYGRPLLGCTIKPKLGLSAKNYGRAVYECLRGGLDFTKDDENNINSQPFMRWRDRFLFVQDATETAEAQTGERKGHYLNVTAPTPEEMYKRAEFAKEIGAPIIMHDYITGGFTANTGLAKWCQDNGVLLHIHRAMHAVIDRNPNHGIHFRVLTKILRLSGGDHLHTGTVVGKLEGDRASTLGWIDLLRESFIPEDRSRGIFFDQDWGSMPGVFAVASGGIHVWHMPALVNIFGDDSVLQFGGGTLGHPWGNAAGAAANRVALEACVEARNQGRDIEKEGKEILTAAAQHSPELKIAMETWKEIKFEMQDYKQSLKYETFSYLPPMNAERIRAQIKYAIAQGWSPGIEHVEVKNSMNQYWYMWKLPFFGEQNVDNNVLAEIEACRRSAYPTHQVKLVAYDNYAQSLGLAFVVYYRGN

CATH classification: 3.30.70.150 (+1 more: 3.20.20.110)